Protein AF-0000000084716199 (afdb_homodimer)

InterPro domains:
  IPR000760 Inositol monophosphatase-like [PF00459] (13-256)
  IPR000760 Inositol monophosphatase-like [PR00377] (85-101)
  IPR000760 Inositol monophosphatase-like [PR00377] (134-157)
  IPR000760 Inositol monophosphatase-like [PR00377] (183-204)
  IPR000760 Inositol monophosphatase-like [PR00377] (214-238)

Sequence (534 aa):
MLTGAGDEALLPAVVTAVQSAGRHIKGRFSSASRLGNRDEILAALHANDEESLGVLRGMLMQARPGAGWVEDELEVGELPPGEWWITDPVEGNINHIHGMADWCVTATLVRDNTPVLTVVHLPMTDNTYTAIRGGGAYLDGVRLHVSAKTKLDAALVGTGQAMPGEDRETYRRIGQSVTAMLENALVLRVSVPATLQLIQVAAGRMDAFWQYSQVRSGLLAGALLVEEAGGRISDTQGRPWSLTSGDFLAAASPLHGAAVDVLSSISMLTGAGDEALLPAVVTAVQSAGRHIKGRFSSASRLGNRDEILAALHANDEESLGVLRGMLMQARPGAGWVEDELEVGELPPGEWWITDPVEGNINHIHGMADWCVTATLVRDNTPVLTVVHLPMTDNTYTAIRGGGAYLDGVRLHVSAKTKLDAALVGTGQAMPGEDRETYRRIGQSVTAMLENALVLRVSVPATLQLIQVAAGRMDAFWQYSQVRSGLLAGALLVEEAGGRISDTQGRPWSLTSGDFLAAASPLHGAAVDVLSSIS

Structure (mmCIF, N/CA/C/O backbone):
data_AF-0000000084716199-model_v1
#
loop_
_entity.id
_entity.type
_entity.pdbx_description
1 polymer Inositol-1-monophosphatase
#
loop_
_atom_site.group_PDB
_atom_site.id
_atom_site.type_symbol
_atom_site.label_atom_id
_atom_site.label_alt_id
_atom_site.label_comp_id
_atom_site.label_asym_id
_atom_site.label_entity_id
_atom_site.label_seq_id
_atom_site.pdbx_PDB_ins_code
_atom_site.Cartn_x
_atom_site.Cartn_y
_atom_site.Cartn_z
_atom_site.occupancy
_atom_site.B_iso_or_equiv
_atom_site.auth_seq_id
_atom_site.auth_comp_id
_atom_site.auth_asym_id
_atom_site.auth_atom_id
_atom_site.pdbx_PDB_model_num
ATOM 1 N N . MET A 1 1 ? -7.645 38.594 12.25 1 35.25 1 MET A N 1
ATOM 2 C CA . MET A 1 1 ? -7.992 37.188 12.047 1 35.25 1 MET A CA 1
ATOM 3 C C . MET A 1 1 ? -7.887 36.812 10.57 1 35.25 1 MET A C 1
ATOM 5 O O . MET A 1 1 ? -8.82 37.031 9.797 1 35.25 1 MET A O 1
ATOM 9 N N . LEU A 1 2 ? -6.863 37 9.891 1 47.88 2 LEU A N 1
ATOM 10 C CA . LEU A 1 2 ? -6.562 37 8.461 1 47.88 2 LEU A CA 1
ATOM 11 C C . LEU A 1 2 ? -7.027 35.719 7.812 1 47.88 2 LEU A C 1
ATOM 13 O O . LEU A 1 2 ? -6.379 34.656 7.949 1 47.88 2 LEU A O 1
ATOM 17 N N . THR A 1 3 ? -8.398 35.281 7.746 1 55.28 3 THR A N 1
ATOM 18 C CA . THR A 1 3 ? -9.438 34.281 7.57 1 55.28 3 THR A CA 1
ATOM 19 C C . THR A 1 3 ? -9.258 33.531 6.25 1 55.28 3 THR A C 1
ATOM 21 O O . THR A 1 3 ? -8.32 33.812 5.5 1 55.28 3 THR A O 1
ATOM 24 N N . GLY A 1 4 ? -10.328 32.781 5.832 1 62.06 4 GLY A N 1
ATOM 25 C CA . GLY A 1 4 ? -10.695 31.969 4.672 1 62.06 4 GLY A CA 1
ATOM 26 C C . GLY A 1 4 ? -10.25 32.594 3.361 1 62.06 4 GLY A C 1
ATOM 27 O O . GLY A 1 4 ? -9.562 31.953 2.564 1 62.06 4 GLY A O 1
ATOM 28 N N . ALA A 1 5 ? -10.367 33.969 3.219 1 71.94 5 ALA A N 1
ATOM 29 C CA . ALA A 1 5 ? -10.055 34.656 1.975 1 71.94 5 ALA A CA 1
ATOM 30 C C . ALA A 1 5 ? -8.547 34.781 1.789 1 71.94 5 ALA A C 1
ATOM 32 O O . ALA A 1 5 ? -8.031 34.625 0.678 1 71.94 5 ALA A O 1
ATOM 33 N N . GLY A 1 6 ? -7.828 35.031 2.846 1 84.19 6 GLY A N 1
ATOM 34 C CA . GLY A 1 6 ? -6.379 35.156 2.787 1 84.19 6 GLY A CA 1
ATOM 35 C C . GLY A 1 6 ? -5.691 33.844 2.426 1 84.19 6 GLY A C 1
ATOM 36 O O . GLY A 1 6 ? -4.773 33.812 1.604 1 84.19 6 GLY A O 1
ATOM 37 N N . ASP A 1 7 ? -6.219 32.844 2.971 1 91.44 7 ASP A N 1
ATOM 38 C CA . ASP A 1 7 ? -5.637 31.547 2.699 1 91.44 7 ASP A CA 1
ATOM 39 C C . ASP A 1 7 ? -5.93 31.094 1.268 1 91.44 7 ASP A C 1
ATOM 41 O O . ASP A 1 7 ? -5.086 30.469 0.621 1 91.44 7 ASP A O 1
ATOM 45 N N . GLU A 1 8 ? -7.086 31.484 0.797 1 93.44 8 GLU A N 1
ATOM 46 C CA . GLU A 1 8 ? -7.441 31.172 -0.583 1 93.44 8 GLU A CA 1
ATOM 47 C C . GLU A 1 8 ? -6.492 31.859 -1.566 1 93.44 8 GLU A C 1
ATOM 49 O O . GLU A 1 8 ? -6.121 31.266 -2.584 1 93.44 8 GLU A O 1
ATOM 54 N N . ALA A 1 9 ? -6.16 33.062 -1.266 1 95 9 ALA A N 1
ATOM 55 C CA . ALA A 1 9 ? -5.266 33.812 -2.135 1 95 9 ALA A CA 1
ATOM 56 C C . ALA A 1 9 ? -3.865 33.219 -2.146 1 95 9 ALA A C 1
ATOM 58 O O . ALA A 1 9 ? -3.109 33.406 -3.102 1 95 9 ALA A O 1
ATOM 59 N N . LEU A 1 10 ? -3.551 32.5 -1.073 1 97.06 10 LEU A N 1
ATOM 60 C CA . LEU A 1 10 ? -2.232 31.891 -0.896 1 97.06 10 LEU A CA 1
ATOM 61 C C . LEU A 1 10 ? -2.129 30.562 -1.656 1 97.06 10 LEU A C 1
ATOM 63 O O . LEU A 1 10 ? -1.028 30.125 -1.996 1 97.06 10 LEU A O 1
ATOM 67 N N . LEU A 1 11 ? -3.207 29.953 -1.954 1 97.94 11 LEU A N 1
ATOM 68 C CA . LEU A 1 11 ? -3.279 28.562 -2.398 1 97.94 11 LEU A CA 1
ATOM 69 C C . LEU A 1 11 ? -2.52 28.375 -3.705 1 97.94 11 LEU A C 1
ATOM 71 O O . LEU A 1 11 ? -1.697 27.453 -3.822 1 97.94 11 LEU A O 1
ATOM 75 N N . PRO A 1 12 ? -2.672 29.25 -4.734 1 98.12 12 PRO A N 1
ATOM 76 C CA . PRO A 1 12 ? -1.978 29.016 -6.004 1 98.12 12 PRO A CA 1
ATOM 77 C C . PRO A 1 12 ? -0.459 29 -5.852 1 98.12 12 PRO A C 1
ATOM 79 O O . PRO A 1 12 ? 0.219 28.172 -6.473 1 98.12 12 PRO A O 1
ATOM 82 N N . ALA A 1 13 ? 0.031 29.875 -5.012 1 98.44 13 ALA A N 1
ATOM 83 C CA . ALA A 1 13 ? 1.474 29.922 -4.793 1 98.44 13 ALA A CA 1
ATOM 84 C C . ALA A 1 13 ? 1.969 28.656 -4.094 1 98.44 13 ALA A C 1
ATOM 86 O O . ALA A 1 13 ? 3.051 28.156 -4.402 1 98.44 13 ALA A O 1
ATOM 87 N N . VAL A 1 14 ? 1.223 28.156 -3.15 1 98.56 14 VAL A N 1
ATOM 88 C CA . VAL A 1 14 ? 1.604 26.969 -2.412 1 98.56 14 VAL A CA 1
ATOM 89 C C . VAL A 1 14 ? 1.546 25.75 -3.336 1 98.56 14 VAL A C 1
ATOM 91 O O . VAL A 1 14 ? 2.445 24.906 -3.318 1 98.56 14 VAL A O 1
ATOM 94 N N . VAL A 1 15 ? 0.493 25.672 -4.172 1 98.88 15 VAL A N 1
ATOM 95 C CA . VAL A 1 15 ? 0.362 24.594 -5.145 1 98.88 15 VAL A CA 1
ATOM 96 C C . VAL A 1 15 ? 1.571 24.594 -6.078 1 98.88 15 VAL A C 1
ATOM 98 O O . VAL A 1 15 ? 2.182 23.547 -6.309 1 98.88 15 VAL A O 1
ATOM 101 N N . THR A 1 16 ? 1.944 25.75 -6.547 1 98.88 16 THR A N 1
ATOM 102 C CA . THR A 1 16 ? 3.09 25.859 -7.441 1 98.88 16 THR A CA 1
ATOM 103 C C . THR A 1 16 ? 4.367 25.391 -6.754 1 98.88 16 THR A C 1
ATOM 105 O O . THR A 1 16 ? 5.18 24.688 -7.355 1 98.88 16 THR A O 1
ATOM 108 N N . ALA A 1 17 ? 4.523 25.75 -5.504 1 98.75 17 ALA A N 1
ATOM 109 C CA . ALA A 1 17 ? 5.715 25.391 -4.742 1 98.75 17 ALA A CA 1
ATOM 110 C C . ALA A 1 17 ? 5.824 23.875 -4.605 1 98.75 17 ALA A C 1
ATOM 112 O O . ALA A 1 17 ? 6.867 23.281 -4.906 1 98.75 17 ALA A O 1
ATOM 113 N N . VAL A 1 18 ? 4.789 23.219 -4.191 1 98.56 18 VAL A N 1
ATOM 114 C CA . VAL A 1 18 ? 4.781 21.781 -3.932 1 98.56 18 VAL A CA 1
ATOM 115 C C . VAL A 1 18 ? 4.93 21.016 -5.246 1 98.56 18 VAL A C 1
ATOM 117 O O . VAL A 1 18 ? 5.645 20.016 -5.312 1 98.56 18 VAL A O 1
ATOM 120 N N . GLN A 1 19 ? 4.273 21.5 -6.289 1 98.88 19 GLN A N 1
ATOM 121 C CA . GLN A 1 19 ? 4.391 20.859 -7.602 1 98.88 19 GLN A CA 1
ATOM 122 C C . GLN A 1 19 ? 5.809 21 -8.148 1 98.88 19 GLN A C 1
ATOM 124 O O . GLN A 1 19 ? 6.336 20.062 -8.758 1 98.88 19 GLN A O 1
ATOM 129 N N . SER A 1 20 ? 6.422 22.172 -7.992 1 98.88 20 SER A N 1
ATOM 130 C CA . SER A 1 20 ? 7.793 22.391 -8.453 1 98.88 20 SER A CA 1
ATOM 131 C C . SER A 1 20 ? 8.766 21.453 -7.754 1 98.88 20 SER A C 1
ATOM 133 O O . SER A 1 20 ? 9.609 20.828 -8.398 1 98.88 20 SER A O 1
ATOM 135 N N . ALA A 1 21 ? 8.617 21.328 -6.441 1 98.62 21 ALA A N 1
ATOM 136 C CA . ALA A 1 21 ? 9.453 20.391 -5.691 1 98.62 21 ALA A CA 1
ATOM 137 C C . ALA A 1 21 ? 9.219 18.953 -6.152 1 98.62 21 ALA A C 1
ATOM 139 O O . ALA A 1 21 ? 10.164 18.188 -6.32 1 98.62 21 ALA A O 1
ATOM 140 N N . GLY A 1 22 ? 7.961 18.609 -6.309 1 98.75 22 GLY A N 1
ATOM 141 C CA . GLY A 1 22 ? 7.613 17.281 -6.801 1 98.75 22 GLY A CA 1
ATOM 142 C C . GLY A 1 22 ? 8.25 16.953 -8.141 1 98.75 22 GLY A C 1
ATOM 143 O O . GLY A 1 22 ? 8.781 15.852 -8.328 1 98.75 22 GLY A O 1
ATOM 144 N N . ARG A 1 23 ? 8.18 17.906 -9.07 1 98.62 23 ARG A N 1
ATOM 145 C CA . ARG A 1 23 ? 8.789 17.719 -10.383 1 98.62 23 ARG A CA 1
ATOM 146 C C . ARG A 1 23 ? 10.289 17.5 -10.266 1 98.62 23 ARG A C 1
ATOM 148 O O . ARG A 1 23 ? 10.859 16.672 -10.961 1 98.62 23 ARG A O 1
ATOM 155 N N . HIS A 1 24 ? 10.898 18.312 -9.445 1 98.62 24 HIS A N 1
ATOM 156 C CA . HIS A 1 24 ? 12.336 18.203 -9.234 1 98.62 24 HIS A CA 1
ATOM 157 C C . HIS A 1 24 ? 12.695 16.812 -8.727 1 98.62 24 HIS A C 1
ATOM 159 O O . HIS A 1 24 ? 13.594 16.156 -9.273 1 98.62 24 HIS A O 1
ATOM 165 N N . ILE A 1 25 ? 12.023 16.312 -7.762 1 98.69 25 ILE A N 1
ATOM 166 C CA . ILE A 1 25 ? 12.336 15.039 -7.129 1 98.69 25 ILE A CA 1
ATOM 167 C C . ILE A 1 25 ? 11.969 13.891 -8.07 1 98.69 25 ILE A C 1
ATOM 169 O O . ILE A 1 25 ? 12.625 12.852 -8.086 1 98.69 25 ILE A O 1
ATOM 173 N N . LYS A 1 26 ? 10.867 14.062 -8.836 1 98.69 26 LYS A N 1
ATOM 174 C CA . LYS A 1 26 ? 10.508 13.078 -9.852 1 98.69 26 LYS A CA 1
ATOM 175 C C . LYS A 1 26 ? 11.672 12.836 -10.812 1 98.69 26 LYS A C 1
ATOM 177 O O . LYS A 1 26 ? 11.867 11.711 -11.281 1 98.69 26 LYS A O 1
ATOM 182 N N . GLY A 1 27 ? 12.422 13.875 -11.086 1 98.44 27 GLY A N 1
ATOM 183 C CA . GLY A 1 27 ? 13.602 13.75 -11.938 1 98.44 27 GLY A CA 1
ATOM 184 C C . GLY A 1 27 ? 14.664 12.844 -11.352 1 98.44 27 GLY A C 1
ATOM 185 O O . GLY A 1 27 ? 15.516 12.328 -12.078 1 98.44 27 GLY A O 1
ATOM 186 N N . ARG A 1 28 ? 14.602 12.617 -10.078 1 98 28 ARG A N 1
ATOM 187 C CA . ARG A 1 28 ? 15.57 11.781 -9.375 1 98 28 ARG A CA 1
ATOM 188 C C . ARG A 1 28 ? 15.023 10.367 -9.18 1 98 28 ARG A C 1
ATOM 190 O O . ARG A 1 28 ? 15.719 9.492 -8.648 1 98 28 ARG A O 1
ATOM 197 N N . PHE A 1 29 ? 13.82 10.133 -9.641 1 98.31 29 PHE A N 1
ATOM 198 C CA . PHE A 1 29 ? 13.156 8.859 -9.43 1 98.31 29 PHE A CA 1
ATOM 199 C C . PHE A 1 29 ? 13.57 7.848 -10.492 1 98.31 29 PHE A C 1
ATOM 201 O O . PHE A 1 29 ? 13.68 8.188 -11.672 1 98.31 29 PHE A O 1
ATOM 208 N N . SER A 1 30 ? 13.797 6.676 -10.047 1 97.25 30 SER A N 1
ATOM 209 C CA . SER A 1 30 ? 13.984 5.531 -10.93 1 97.25 30 SER A CA 1
ATOM 210 C C . SER A 1 30 ? 13.359 4.27 -10.344 1 97.25 30 SER A C 1
ATOM 212 O O . SER A 1 30 ? 13.664 3.881 -9.219 1 97.25 30 SER A O 1
ATOM 214 N N . SER A 1 31 ? 12.57 3.549 -11.148 1 94.31 31 SER A N 1
ATOM 215 C CA . SER A 1 31 ? 11.977 2.291 -10.703 1 94.31 31 SER A CA 1
ATOM 216 C C . SER A 1 31 ? 13.031 1.19 -10.602 1 94.31 31 SER A C 1
ATOM 218 O O . SER A 1 31 ? 12.758 0.117 -10.055 1 94.31 31 SER A O 1
ATOM 220 N N . ALA A 1 32 ? 14.227 1.439 -11.094 1 93.94 32 ALA A N 1
ATOM 221 C CA . ALA A 1 32 ? 15.305 0.459 -11.086 1 93.94 32 ALA A CA 1
ATOM 222 C C . ALA A 1 32 ? 16.234 0.678 -9.898 1 93.94 32 ALA A C 1
ATOM 224 O O . ALA A 1 32 ? 17.188 -0.087 -9.688 1 93.94 32 ALA A O 1
ATOM 225 N N . SER A 1 33 ? 15.922 1.688 -9.094 1 93.06 33 SER A N 1
ATOM 226 C CA . SER A 1 33 ? 16.766 1.976 -7.938 1 93.06 33 SER A CA 1
ATOM 227 C C . SER A 1 33 ? 16.781 0.812 -6.953 1 93.06 33 SER A C 1
ATOM 229 O O . SER A 1 33 ? 15.719 0.306 -6.574 1 93.06 33 SER A O 1
ATOM 231 N N . ARG A 1 34 ? 18 0.373 -6.613 1 95.25 34 ARG A N 1
ATOM 232 C CA . ARG A 1 34 ? 18.203 -0.684 -5.629 1 95.25 34 ARG A CA 1
ATOM 233 C C . ARG A 1 34 ? 19.375 -0.363 -4.715 1 95.25 34 ARG A C 1
ATOM 235 O O . ARG A 1 34 ? 20.531 -0.483 -5.121 1 95.25 34 ARG A O 1
ATOM 242 N N . LEU A 1 35 ? 19.047 0.054 -3.553 1 96 35 LEU A N 1
ATOM 243 C CA . LEU A 1 35 ? 20.109 0.354 -2.588 1 96 35 LEU A CA 1
ATOM 244 C C . LEU A 1 35 ? 20.391 -0.857 -1.705 1 96 35 LEU A C 1
ATOM 246 O O . LEU A 1 35 ? 19.469 -1.585 -1.322 1 96 35 LEU A O 1
ATOM 250 N N . GLY A 1 36 ? 21.656 -1.005 -1.326 1 94.25 36 GLY A N 1
ATOM 251 C CA . GLY A 1 36 ? 22.078 -2.303 -0.829 1 94.25 36 GLY A CA 1
ATOM 252 C C . GLY A 1 36 ? 22.094 -2.387 0.686 1 94.25 36 GLY A C 1
ATOM 253 O O . GLY A 1 36 ? 22.062 -3.48 1.254 1 94.25 36 GLY A O 1
ATOM 254 N N . ASN A 1 37 ? 22.266 -1.198 1.298 1 95.56 37 ASN A N 1
ATOM 255 C CA . ASN A 1 37 ? 22.422 -1.239 2.748 1 95.56 37 ASN A CA 1
ATOM 256 C C . ASN A 1 37 ? 21.891 0.028 3.406 1 95.56 37 ASN A C 1
ATOM 258 O O . ASN A 1 37 ? 21.5 0.976 2.719 1 95.56 37 ASN A O 1
ATOM 262 N N . ARG A 1 38 ? 21.938 0.027 4.707 1 94.94 38 ARG A N 1
ATOM 263 C CA . ARG A 1 38 ? 21.312 1.076 5.508 1 94.94 38 ARG A CA 1
ATOM 264 C C . ARG A 1 38 ? 22 2.416 5.289 1 94.94 38 ARG A C 1
ATOM 266 O O . ARG A 1 38 ? 21.344 3.457 5.211 1 94.94 38 ARG A O 1
ATOM 273 N N . ASP A 1 39 ? 23.281 2.406 5.152 1 96.88 39 ASP A N 1
ATOM 274 C CA . ASP A 1 39 ? 24.047 3.643 4.965 1 96.88 39 ASP A CA 1
ATOM 275 C C . ASP A 1 39 ? 23.688 4.309 3.641 1 96.88 39 ASP A C 1
ATOM 277 O O . ASP A 1 39 ? 23.5 5.527 3.58 1 96.88 39 ASP A O 1
ATOM 281 N N . GLU A 1 40 ? 23.625 3.482 2.623 1 97.56 40 GLU A N 1
ATOM 282 C CA . GLU A 1 40 ? 23.234 3.994 1.312 1 97.56 40 GLU A CA 1
ATOM 283 C C . GLU A 1 40 ? 21.828 4.555 1.339 1 97.56 40 GLU A C 1
ATOM 285 O O . GLU A 1 40 ? 21.547 5.594 0.732 1 97.56 40 GLU A O 1
ATOM 290 N N . ILE A 1 41 ? 20.984 3.945 2.045 1 96.88 41 ILE A N 1
ATOM 291 C CA . ILE A 1 41 ? 19.594 4.363 2.172 1 96.88 41 ILE A CA 1
ATOM 292 C C . ILE A 1 41 ? 19.531 5.715 2.877 1 96.88 41 ILE A C 1
ATOM 294 O O . ILE A 1 41 ? 18.906 6.652 2.375 1 96.88 41 ILE A O 1
ATOM 298 N N . LEU A 1 42 ? 20.219 5.852 3.973 1 95.81 42 LEU A N 1
ATOM 299 C CA . LEU A 1 42 ? 20.203 7.09 4.738 1 95.81 42 LEU A CA 1
ATOM 300 C C . LEU A 1 42 ? 20.766 8.242 3.914 1 95.81 42 LEU A C 1
ATOM 302 O O . LEU A 1 42 ? 20.219 9.352 3.938 1 95.81 42 LEU A O 1
ATOM 306 N N . ALA A 1 43 ? 21.766 7.949 3.205 1 97.75 43 ALA A N 1
ATOM 307 C CA . ALA A 1 43 ? 22.375 8.969 2.354 1 97.75 43 ALA A CA 1
ATOM 308 C C . ALA A 1 43 ? 21.406 9.422 1.267 1 97.75 43 ALA A C 1
ATOM 310 O O . ALA A 1 43 ? 21.281 10.617 0.981 1 97.75 43 ALA A O 1
ATOM 311 N N . ALA A 1 44 ? 20.734 8.477 0.685 1 98 44 ALA A N 1
ATOM 312 C CA . ALA A 1 44 ? 19.781 8.781 -0.382 1 98 44 ALA A CA 1
ATOM 313 C C . ALA A 1 44 ? 18.594 9.57 0.155 1 98 44 ALA A C 1
ATOM 315 O O . ALA A 1 44 ? 18.125 10.516 -0.49 1 98 44 ALA A O 1
ATOM 316 N N . LEU A 1 45 ? 18.125 9.211 1.297 1 96.62 45 LEU A N 1
ATOM 317 C CA . LEU A 1 45 ? 17.031 9.938 1.931 1 96.62 45 LEU A CA 1
ATOM 318 C C . LEU A 1 45 ? 17.406 11.398 2.156 1 96.62 45 LEU A C 1
ATOM 320 O O . LEU A 1 45 ? 16.656 12.297 1.805 1 96.62 45 LEU A O 1
ATOM 324 N N . HIS A 1 46 ? 18.562 11.609 2.699 1 96.81 46 HIS A N 1
ATOM 325 C CA . HIS A 1 46 ? 19.031 12.961 3.006 1 96.81 46 HIS A CA 1
ATOM 326 C C . HIS A 1 46 ? 19.219 13.781 1.735 1 96.81 46 HIS A C 1
ATOM 328 O O . HIS A 1 46 ? 18.844 14.953 1.69 1 96.81 46 HIS A O 1
ATOM 334 N N . ALA A 1 47 ? 19.75 13.148 0.764 1 97.88 47 ALA A N 1
ATOM 335 C CA . ALA A 1 47 ? 19.984 13.844 -0.497 1 97.88 47 ALA A CA 1
ATOM 336 C C . ALA A 1 47 ? 18.672 14.32 -1.118 1 97.88 47 ALA A C 1
ATOM 338 O O . ALA A 1 47 ? 18.578 15.461 -1.572 1 97.88 47 ALA A O 1
ATOM 339 N N . ASN A 1 48 ? 17.672 13.438 -1.168 1 98.06 48 ASN A N 1
ATOM 340 C CA . ASN A 1 48 ? 16.375 13.805 -1.701 1 98.06 48 ASN A CA 1
ATOM 341 C C . ASN A 1 48 ? 15.742 14.953 -0.917 1 98.06 48 ASN A C 1
ATOM 343 O O . ASN A 1 48 ? 15.195 15.891 -1.506 1 98.06 48 ASN A O 1
ATOM 347 N N . ASP A 1 49 ? 15.859 14.883 0.358 1 96 49 ASP A N 1
ATOM 348 C CA . ASP A 1 49 ? 15.281 15.922 1.201 1 96 49 ASP A CA 1
ATOM 349 C C . ASP A 1 49 ? 15.953 17.266 0.932 1 96 49 ASP A C 1
ATOM 351 O O . ASP A 1 49 ? 15.266 18.297 0.797 1 96 49 ASP A O 1
ATOM 355 N N . GLU A 1 50 ? 17.203 17.25 0.87 1 97.12 50 GLU A N 1
ATOM 356 C CA . GLU A 1 50 ? 17.953 18.484 0.617 1 97.12 50 GLU A CA 1
ATOM 357 C C . GLU A 1 50 ? 17.562 19.094 -0.731 1 97.12 50 GLU A C 1
ATOM 359 O O . GLU A 1 50 ? 17.359 20.297 -0.839 1 97.12 50 GLU A O 1
ATOM 364 N N . GLU A 1 51 ? 17.469 18.281 -1.7 1 97.88 51 GLU A N 1
ATOM 365 C CA . GLU A 1 51 ? 17.125 18.734 -3.041 1 97.88 51 GLU A CA 1
ATOM 366 C C . GLU A 1 51 ? 15.711 19.344 -3.062 1 97.88 51 GLU A C 1
ATOM 368 O O . GLU A 1 51 ? 15.492 20.391 -3.67 1 97.88 51 GLU A O 1
ATOM 373 N N . SER A 1 52 ? 14.836 18.703 -2.479 1 97.62 52 SER A N 1
ATOM 374 C CA . SER A 1 52 ? 13.453 19.172 -2.438 1 97.62 52 SER A CA 1
ATOM 375 C C . SER A 1 52 ? 13.336 20.484 -1.675 1 97.62 52 SER A C 1
ATOM 377 O O . SER A 1 52 ? 12.633 21.391 -2.111 1 97.62 52 SER A O 1
ATOM 379 N N . LEU A 1 53 ? 14.008 20.578 -0.553 1 96.38 53 LEU A N 1
ATOM 380 C CA . LEU A 1 53 ? 13.977 21.781 0.274 1 96.38 53 LEU A CA 1
ATOM 381 C C . LEU A 1 53 ? 14.57 22.969 -0.47 1 96.38 53 LEU A C 1
ATOM 383 O O . LEU A 1 53 ? 14.133 24.109 -0.288 1 96.38 53 LEU A O 1
ATOM 387 N N . GLY A 1 54 ? 15.523 22.672 -1.246 1 96.62 54 GLY A N 1
ATOM 388 C CA . GLY A 1 54 ? 16.125 23.719 -2.064 1 96.62 54 GLY A CA 1
ATOM 389 C C . GLY A 1 54 ? 15.117 24.422 -2.959 1 96.62 54 GLY A C 1
ATOM 390 O O . GLY A 1 54 ? 15.289 25.594 -3.295 1 96.62 54 GLY A O 1
ATOM 391 N N . VAL A 1 55 ? 14.047 23.781 -3.293 1 97.62 55 VAL A N 1
ATOM 392 C CA . VAL A 1 55 ? 13 24.344 -4.148 1 97.62 55 VAL A CA 1
ATOM 393 C C . VAL A 1 55 ? 11.859 24.875 -3.285 1 97.62 55 VAL A C 1
ATOM 395 O O . VAL A 1 55 ? 11.43 26.016 -3.459 1 97.62 55 VAL A O 1
ATOM 398 N N . LEU A 1 56 ? 11.469 24.141 -2.307 1 96.38 56 LEU A N 1
ATOM 399 C CA . LEU A 1 56 ? 10.234 24.328 -1.553 1 96.38 56 LEU A CA 1
ATOM 400 C C . LEU A 1 56 ? 10.344 25.531 -0.614 1 96.38 56 LEU A C 1
ATOM 402 O O . LEU A 1 56 ? 9.438 26.359 -0.548 1 96.38 56 LEU A O 1
ATOM 406 N N . ARG A 1 57 ? 11.438 25.656 0.077 1 96.31 57 ARG A N 1
ATOM 407 C CA . ARG A 1 57 ? 11.539 26.594 1.192 1 96.31 57 ARG A CA 1
ATOM 408 C C . ARG A 1 57 ? 11.453 28.031 0.708 1 96.31 57 ARG A C 1
ATOM 410 O O . ARG A 1 57 ? 10.641 28.812 1.21 1 96.31 57 ARG A O 1
ATOM 417 N N . GLY A 1 58 ? 12.273 28.359 -0.242 1 96.75 58 GLY A N 1
ATOM 418 C CA . GLY A 1 58 ? 12.25 29.734 -0.746 1 96.75 58 GLY A CA 1
ATOM 419 C C . GLY A 1 58 ? 10.883 30.156 -1.255 1 96.75 58 GLY A C 1
ATOM 420 O O . GLY A 1 58 ? 10.422 31.266 -0.971 1 96.75 58 GLY A O 1
ATOM 421 N N . MET A 1 59 ? 10.219 29.281 -1.945 1 98.12 59 MET A N 1
ATOM 422 C CA . MET A 1 59 ? 8.93 29.578 -2.551 1 98.12 59 MET A CA 1
ATOM 423 C C . MET A 1 59 ? 7.859 29.766 -1.479 1 98.12 59 MET A C 1
ATOM 425 O O . MET A 1 59 ? 7.078 30.719 -1.542 1 98.12 59 MET A O 1
ATOM 429 N N . LEU A 1 60 ? 7.84 28.953 -0.477 1 97.62 60 LEU A N 1
ATOM 430 C CA . LEU A 1 60 ? 6.816 29.031 0.559 1 97.62 60 LEU A CA 1
ATOM 431 C C . LEU A 1 60 ? 7.043 30.234 1.461 1 97.62 60 LEU A C 1
ATOM 433 O O . LEU A 1 60 ? 6.09 30.922 1.854 1 97.62 60 LEU A O 1
ATOM 437 N N . MET A 1 61 ? 8.32 30.484 1.754 1 97 61 MET A N 1
ATOM 438 C CA . MET A 1 61 ? 8.633 31.625 2.596 1 97 61 MET A CA 1
ATOM 439 C C . MET A 1 61 ? 8.281 32.938 1.889 1 97 61 MET A C 1
ATOM 441 O O . MET A 1 61 ? 7.863 33.906 2.529 1 97 61 MET A O 1
ATOM 445 N N . GLN A 1 62 ? 8.438 32.938 0.617 1 97.19 62 GLN A N 1
ATOM 446 C CA . GLN A 1 62 ? 8.055 34.094 -0.163 1 97.19 62 GLN A CA 1
ATOM 447 C C . GLN A 1 62 ? 6.535 34.25 -0.208 1 97.19 62 GLN A C 1
ATOM 449 O O . GLN A 1 62 ? 6.02 35.375 -0.16 1 97.19 62 GLN A O 1
ATOM 454 N N . ALA A 1 63 ? 5.805 33.188 -0.319 1 96.75 63 ALA A N 1
ATOM 455 C CA . ALA A 1 63 ? 4.348 33.219 -0.396 1 96.75 63 ALA A CA 1
ATOM 456 C C . ALA A 1 63 ? 3.734 33.75 0.896 1 96.75 63 ALA A C 1
ATOM 458 O O . ALA A 1 63 ? 2.674 34.375 0.874 1 96.75 63 ALA A O 1
ATOM 459 N N . ARG A 1 64 ? 4.254 33.469 1.984 1 96.56 64 ARG A N 1
ATOM 460 C CA . ARG A 1 64 ? 3.766 33.938 3.283 1 96.56 64 ARG A CA 1
ATOM 461 C C . ARG A 1 64 ? 4.922 34.375 4.172 1 96.56 64 ARG A C 1
ATOM 463 O O . ARG A 1 64 ? 5.305 33.688 5.105 1 96.56 64 ARG A O 1
ATOM 470 N N . PRO A 1 65 ? 5.145 35.719 3.871 1 93 65 PRO A N 1
ATOM 471 C CA . PRO A 1 65 ? 6.238 36.25 4.695 1 93 65 PRO A CA 1
ATOM 472 C C . PRO A 1 65 ? 5.883 36.312 6.18 1 93 65 PRO A C 1
ATOM 474 O O . PRO A 1 65 ? 4.734 36.594 6.531 1 93 65 PRO A O 1
ATOM 477 N N . GLY A 1 66 ? 6.645 35.875 7.102 1 92.81 66 GLY A N 1
ATOM 478 C CA . GLY A 1 66 ? 6.391 35.906 8.531 1 92.81 66 GLY A CA 1
ATOM 479 C C . GLY A 1 66 ? 6.16 34.531 9.141 1 92.81 66 GLY A C 1
ATOM 480 O O . GLY A 1 66 ? 6.234 34.375 10.359 1 92.81 66 GLY A O 1
ATOM 481 N N . ALA A 1 67 ? 5.66 33.688 8.234 1 94.94 67 ALA A N 1
ATOM 482 C CA . ALA A 1 67 ? 5.48 32.312 8.742 1 94.94 67 ALA A CA 1
ATOM 483 C C . ALA A 1 67 ? 6.816 31.703 9.141 1 94.94 67 ALA A C 1
ATOM 485 O O . ALA A 1 67 ? 7.832 31.922 8.484 1 94.94 67 ALA A O 1
ATOM 486 N N . GLY A 1 68 ? 6.793 30.953 10.273 1 94.12 68 GLY A N 1
ATOM 487 C CA . GLY A 1 68 ? 7.945 30.141 10.617 1 94.12 68 GLY A CA 1
ATOM 488 C C . GLY A 1 68 ? 8.062 28.875 9.781 1 94.12 68 GLY A C 1
ATOM 489 O O . GLY A 1 68 ? 7.23 28.641 8.898 1 94.12 68 GLY A O 1
ATOM 490 N N . TRP A 1 69 ? 9.148 28.141 10.062 1 92.25 69 TRP A N 1
ATOM 491 C CA . TRP A 1 69 ? 9.438 26.953 9.266 1 92.25 69 TRP A CA 1
ATOM 492 C C . TRP A 1 69 ? 9.734 25.766 10.164 1 92.25 69 TRP A C 1
ATOM 494 O O . TRP A 1 69 ? 10.539 25.859 11.094 1 92.25 69 TRP A O 1
ATOM 504 N N . VAL A 1 70 ? 8.977 24.75 10.008 1 83.12 70 VAL A N 1
ATOM 505 C CA . VAL A 1 70 ? 9.266 23.484 10.672 1 83.12 70 VAL A CA 1
ATOM 506 C C . VAL A 1 70 ? 9.367 22.375 9.641 1 83.12 70 VAL A C 1
ATOM 508 O O . VAL A 1 70 ? 8.508 22.234 8.773 1 83.12 70 VAL A O 1
ATOM 511 N N . GLU A 1 71 ? 10.461 21.766 9.75 1 66.62 71 GLU A N 1
ATOM 512 C CA . GLU A 1 71 ? 10.594 20.594 8.891 1 66.62 71 GLU A CA 1
ATOM 513 C C . GLU A 1 71 ? 10.172 19.312 9.617 1 66.62 71 GLU A C 1
ATOM 515 O O . GLU A 1 71 ? 10.039 19.312 10.844 1 66.62 71 GLU A O 1
ATOM 520 N N . ASP A 1 72 ? 9.648 18.172 8.953 1 58.38 72 ASP A N 1
ATOM 521 C CA . ASP A 1 72 ? 8.992 16.922 9.305 1 58.38 72 ASP A CA 1
ATOM 522 C C . ASP A 1 72 ? 9.414 16.453 10.695 1 58.38 72 ASP A C 1
ATOM 524 O O . ASP A 1 72 ? 8.562 16.203 11.555 1 58.38 72 ASP A O 1
ATOM 528 N N . GLU A 1 73 ? 10.562 15.703 10.797 1 52.12 73 GLU A N 1
ATOM 529 C CA . GLU A 1 73 ? 10.844 14.75 11.867 1 52.12 73 GLU A CA 1
ATOM 530 C C . GLU A 1 73 ? 11.141 15.461 13.18 1 52.12 73 GLU A C 1
ATOM 532 O O . GLU A 1 73 ? 11.312 14.82 14.219 1 52.12 73 GLU A O 1
ATOM 537 N N . LEU A 1 74 ? 11.273 16.672 13.031 1 50.72 74 LEU A N 1
ATOM 538 C CA . LEU A 1 74 ? 12.141 17.156 14.094 1 50.72 74 LEU A CA 1
ATOM 539 C C . LEU A 1 74 ? 11.328 17.578 15.312 1 50.72 74 LEU A C 1
ATOM 541 O O . LEU A 1 74 ? 11.719 17.297 16.453 1 50.72 74 LEU A O 1
ATOM 545 N N . GLU A 1 75 ? 10.352 18.766 15.227 1 54.03 75 GLU A N 1
ATOM 546 C CA . GLU A 1 75 ? 10.086 19.375 16.531 1 54.03 75 GLU A CA 1
ATOM 547 C C . GLU A 1 75 ? 8.719 18.953 17.062 1 54.03 75 GLU A C 1
ATOM 549 O O . GLU A 1 75 ? 7.746 18.891 16.297 1 54.03 75 GLU A O 1
ATOM 554 N N . VAL A 1 76 ? 8.898 17.844 18.125 1 59.38 76 VAL A N 1
ATOM 555 C CA . VAL A 1 76 ? 7.758 17.359 18.891 1 59.38 76 VAL A CA 1
ATOM 556 C C . VAL A 1 76 ? 7.203 18.484 19.766 1 59.38 76 VAL A C 1
ATOM 558 O O . VAL A 1 76 ? 7.957 19.312 20.266 1 59.38 76 VAL A O 1
ATOM 561 N N . GLY A 1 77 ? 5.945 18.625 19.719 1 67.75 77 GLY A N 1
ATOM 562 C CA . GLY A 1 77 ? 5.188 19.422 20.672 1 67.75 77 GLY A CA 1
ATOM 563 C C . GLY A 1 77 ? 4.539 20.641 20.047 1 67.75 77 GLY A C 1
ATOM 564 O O . GLY A 1 77 ? 4.418 20.719 18.828 1 67.75 77 GLY A O 1
ATOM 565 N N . GLU A 1 78 ? 4 21.469 20.781 1 79.56 78 GLU A N 1
ATOM 566 C CA . GLU A 1 78 ? 3.305 22.672 20.375 1 79.56 78 GLU A CA 1
ATOM 567 C C . GLU A 1 78 ? 4.273 23.688 19.75 1 79.56 78 GLU A C 1
ATOM 569 O O . GLU A 1 78 ? 5.391 23.859 20.25 1 79.56 78 GLU A O 1
ATOM 574 N N . LEU A 1 79 ? 3.848 24.188 18.641 1 85.94 79 LEU A N 1
ATOM 575 C CA . LEU A 1 79 ? 4.609 25.266 18.016 1 85.94 79 LEU A CA 1
ATOM 576 C C . LEU A 1 79 ? 4.355 26.594 18.703 1 85.94 79 LEU A C 1
ATOM 578 O O . LEU A 1 79 ? 3.275 26.812 19.25 1 85.94 79 LEU A O 1
ATOM 582 N N . PRO A 1 80 ? 5.312 27.547 18.719 1 88.94 80 PRO A N 1
ATOM 583 C CA . PRO A 1 80 ? 5.02 28.922 19.172 1 88.94 80 PRO A CA 1
ATOM 584 C C . PRO A 1 80 ? 3.855 29.547 18.422 1 88.94 80 PRO A C 1
ATOM 586 O O . PRO A 1 80 ? 3.531 29.141 17.312 1 88.94 80 PRO A O 1
ATOM 589 N N . PRO A 1 81 ? 3.252 30.469 19.141 1 91.12 81 PRO A N 1
ATOM 590 C CA . PRO A 1 81 ? 2.135 31.141 18.469 1 91.12 81 PRO A CA 1
ATOM 591 C C . PRO A 1 81 ? 2.527 31.734 17.125 1 91.12 81 PRO A C 1
ATOM 593 O O . PRO A 1 81 ? 3.678 32.156 16.938 1 91.12 81 PRO A O 1
ATOM 596 N N . GLY A 1 82 ? 1.516 31.812 16.266 1 93.88 82 GLY A N 1
ATOM 597 C CA . GLY A 1 82 ? 1.746 32.375 14.938 1 93.88 82 GLY A CA 1
ATOM 598 C C . GLY A 1 82 ? 1.555 31.344 13.828 1 93.88 82 GLY A C 1
ATOM 599 O O . GLY A 1 82 ? 0.814 30.375 13.992 1 93.88 82 GLY A O 1
ATOM 600 N N . GLU A 1 83 ? 2.129 31.688 12.664 1 95.06 83 GLU A N 1
ATOM 601 C CA . GLU A 1 83 ? 1.99 30.828 11.5 1 95.06 83 GLU A CA 1
ATOM 602 C C . GLU A 1 83 ? 3.289 30.078 11.211 1 95.06 83 GLU A C 1
ATOM 604 O O . GLU A 1 83 ? 4.379 30.641 11.328 1 95.06 83 GLU A O 1
ATOM 609 N N . TRP A 1 84 ? 3.078 28.875 10.891 1 94.12 84 TRP A N 1
ATOM 610 C CA . TRP A 1 84 ? 4.215 28 10.602 1 94.12 84 TRP A CA 1
ATOM 611 C C . TRP A 1 84 ? 3.943 27.141 9.367 1 94.12 84 TRP A C 1
ATOM 613 O O . TRP A 1 84 ? 2.844 26.609 9.203 1 94.12 84 TRP A O 1
ATOM 623 N N . TRP A 1 85 ? 4.969 27.047 8.5 1 95.12 85 TRP A N 1
ATOM 624 C CA . TRP A 1 85 ? 4.949 26.016 7.453 1 95.12 85 TRP A CA 1
ATOM 625 C C . TRP A 1 85 ? 5.461 24.688 7.988 1 95.12 85 TRP A C 1
ATOM 627 O O . TRP A 1 85 ? 6.555 24.625 8.555 1 95.12 85 TRP A O 1
ATOM 637 N N . ILE A 1 86 ? 4.656 23.719 7.859 1 93.38 86 ILE A N 1
ATOM 638 C CA . ILE A 1 86 ? 5.094 22.344 8.102 1 93.38 86 ILE A CA 1
ATOM 639 C C . ILE A 1 86 ? 5.129 21.578 6.777 1 93.38 86 ILE A C 1
ATOM 641 O O . ILE A 1 86 ? 4.109 21.453 6.098 1 93.38 86 ILE A O 1
ATOM 645 N N . THR A 1 87 ? 6.316 21.078 6.438 1 93.44 87 THR A N 1
ATOM 646 C CA . THR A 1 87 ? 6.488 20.422 5.148 1 93.44 87 THR A CA 1
ATOM 647 C C . THR A 1 87 ? 7.148 19.062 5.328 1 93.44 87 THR A C 1
ATOM 649 O O . THR A 1 87 ? 7.887 18.844 6.289 1 93.44 87 THR A O 1
ATOM 652 N N . ASP A 1 88 ? 6.789 18.141 4.547 1 93.81 88 ASP A N 1
ATOM 653 C CA . ASP A 1 88 ? 7.598 16.953 4.242 1 93.81 88 ASP A CA 1
ATOM 654 C C . ASP A 1 88 ? 8.117 17 2.811 1 93.81 88 ASP A C 1
ATOM 656 O O . ASP A 1 88 ? 7.355 16.828 1.858 1 93.81 88 ASP A O 1
ATOM 660 N N . PRO A 1 89 ? 9.344 17.328 2.703 1 94.75 89 PRO A N 1
ATOM 661 C CA . PRO A 1 89 ? 9.906 17.562 1.369 1 94.75 89 PRO A CA 1
ATOM 662 C C . PRO A 1 89 ? 9.797 16.344 0.459 1 94.75 89 PRO A C 1
ATOM 664 O O . PRO A 1 89 ? 9.719 16.484 -0.764 1 94.75 89 PRO A O 1
ATOM 667 N N . VAL A 1 90 ? 9.938 15.195 0.991 1 96.38 90 VAL A N 1
ATOM 668 C CA . VAL A 1 90 ? 9.695 13.945 0.281 1 96.38 90 VAL A CA 1
ATOM 669 C C . VAL A 1 90 ? 8.984 12.961 1.201 1 96.38 90 VAL A C 1
ATOM 671 O O . VAL A 1 90 ? 9.609 12.062 1.774 1 96.38 90 VAL A O 1
ATOM 674 N N . GLU A 1 91 ? 7.711 13.117 1.317 1 94.94 91 GLU A N 1
ATOM 675 C CA . GLU A 1 91 ? 6.879 12.211 2.105 1 94.94 91 GLU A CA 1
ATOM 676 C C . GLU A 1 91 ? 6.781 10.836 1.444 1 94.94 91 GLU A C 1
ATOM 678 O O . GLU A 1 91 ? 6.242 10.711 0.343 1 94.94 91 GLU A O 1
ATOM 683 N N . GLY A 1 92 ? 7.211 9.82 2.119 1 95.56 92 GLY A N 1
ATOM 684 C CA . GLY A 1 92 ? 7.375 8.523 1.482 1 95.56 92 GLY A CA 1
ATOM 685 C C . GLY A 1 92 ? 8.711 8.367 0.782 1 95.56 92 GLY A C 1
ATOM 686 O O . GLY A 1 92 ? 8.828 7.602 -0.178 1 95.56 92 GLY A O 1
ATOM 687 N N . ASN A 1 93 ? 9.734 9.086 1.288 1 96.56 93 ASN A N 1
ATOM 688 C CA . ASN A 1 93 ? 11.07 9.055 0.706 1 96.56 93 ASN A CA 1
ATOM 689 C C . ASN A 1 93 ? 11.617 7.633 0.633 1 96.56 93 ASN A C 1
ATOM 691 O O . ASN A 1 93 ? 12.312 7.281 -0.319 1 96.56 93 ASN A O 1
ATOM 695 N N . ILE A 1 94 ? 11.305 6.812 1.563 1 96.06 94 ILE A N 1
ATOM 696 C CA . ILE A 1 94 ? 11.75 5.426 1.592 1 96.06 94 ILE A CA 1
ATOM 697 C C . ILE A 1 94 ? 11.219 4.688 0.367 1 96.06 94 ILE A C 1
ATOM 699 O O . ILE A 1 94 ? 11.906 3.826 -0.194 1 96.06 94 ILE A O 1
ATOM 703 N N . ASN A 1 95 ? 10.031 4.965 -0.018 1 97.19 95 ASN A N 1
ATOM 704 C CA . ASN A 1 95 ? 9.469 4.375 -1.229 1 97.19 95 ASN A CA 1
ATOM 705 C C . ASN A 1 95 ? 10.164 4.895 -2.482 1 97.19 95 ASN A C 1
ATOM 707 O O . ASN A 1 95 ? 10.516 4.117 -3.373 1 97.19 95 ASN A O 1
ATOM 711 N N . HIS A 1 96 ? 10.359 6.203 -2.486 1 98.31 96 HIS A N 1
ATOM 712 C CA . HIS A 1 96 ? 11.047 6.824 -3.613 1 98.31 96 HIS A CA 1
ATOM 713 C C . HIS A 1 96 ? 12.391 6.145 -3.885 1 98.31 96 HIS A C 1
ATOM 715 O O . HIS A 1 96 ? 12.664 5.738 -5.016 1 98.31 96 HIS A O 1
ATOM 721 N N . ILE A 1 97 ? 13.148 5.961 -2.867 1 98 97 ILE A N 1
ATOM 722 C CA . ILE A 1 97 ? 14.516 5.488 -3.057 1 98 97 ILE A CA 1
ATOM 723 C C . ILE A 1 97 ? 14.516 3.982 -3.309 1 98 97 ILE A C 1
ATOM 725 O O . ILE A 1 97 ? 15.531 3.408 -3.701 1 98 97 ILE A O 1
ATOM 729 N N . HIS A 1 98 ? 13.398 3.316 -3.107 1 97.81 98 HIS A N 1
ATOM 730 C CA . HIS A 1 98 ? 13.273 1.898 -3.42 1 97.81 98 HIS A CA 1
ATOM 731 C C . HIS A 1 98 ? 12.609 1.692 -4.777 1 97.81 98 HIS A C 1
ATOM 733 O O . HIS A 1 98 ? 12.305 0.56 -5.16 1 97.81 98 HIS A O 1
ATOM 739 N N . GLY A 1 99 ? 12.312 2.789 -5.496 1 97.5 99 GLY A N 1
ATOM 740 C CA . GLY A 1 99 ? 11.773 2.699 -6.844 1 97.5 99 GLY A CA 1
ATOM 741 C C . GLY A 1 99 ? 10.266 2.525 -6.871 1 97.5 99 GLY A C 1
ATOM 742 O O . GLY A 1 99 ? 9.711 2.02 -7.848 1 97.5 99 GLY A O 1
ATOM 743 N N . MET A 1 100 ? 9.625 2.816 -5.812 1 97.31 100 MET A N 1
ATOM 744 C CA . MET A 1 100 ? 8.172 2.725 -5.727 1 97.31 100 MET A CA 1
ATOM 745 C C . MET A 1 100 ? 7.531 4.102 -5.871 1 97.31 100 MET A C 1
ATOM 747 O O . MET A 1 100 ? 8.086 5.102 -5.41 1 97.31 100 MET A O 1
ATOM 751 N N . ALA A 1 101 ? 6.383 4.141 -6.367 1 96.62 101 ALA A N 1
ATOM 752 C CA . ALA A 1 101 ? 5.766 5.383 -6.828 1 96.62 101 ALA A CA 1
ATOM 753 C C . ALA A 1 101 ? 5.008 6.07 -5.695 1 96.62 101 ALA A C 1
ATOM 755 O O . ALA A 1 101 ? 4.559 7.211 -5.844 1 96.62 101 ALA A O 1
ATOM 756 N N . ASP A 1 102 ? 4.906 5.434 -4.52 1 96.81 102 ASP A N 1
ATOM 757 C CA . ASP A 1 102 ? 4.051 5.902 -3.43 1 96.81 102 ASP A CA 1
ATOM 758 C C . ASP A 1 102 ? 4.777 6.934 -2.57 1 96.81 102 ASP A C 1
ATOM 760 O O . ASP A 1 102 ? 5.148 6.648 -1.431 1 96.81 102 ASP A O 1
ATOM 764 N N . TRP A 1 103 ? 4.914 8.109 -3.107 1 97.5 103 TRP A N 1
ATOM 765 C CA . TRP A 1 103 ? 5.492 9.242 -2.387 1 97.5 103 TRP A CA 1
ATOM 766 C C . TRP A 1 103 ? 4.887 10.555 -2.861 1 97.5 103 TRP A C 1
ATOM 768 O O . TRP A 1 103 ? 4.188 10.594 -3.877 1 97.5 103 TRP A O 1
ATOM 778 N N . CYS A 1 104 ? 5.074 11.57 -2.045 1 98 104 CYS A N 1
ATOM 779 C CA . CYS A 1 104 ? 4.484 12.867 -2.371 1 98 104 CYS A CA 1
ATOM 780 C C . CYS A 1 104 ? 5.262 14 -1.713 1 98 104 CYS A C 1
ATOM 782 O O . CYS A 1 104 ? 6.289 13.766 -1.073 1 98 104 CYS A O 1
ATOM 784 N N . VAL A 1 105 ? 4.863 15.211 -2.035 1 97.69 105 VAL A N 1
ATOM 785 C CA . VAL A 1 105 ? 5.359 16.422 -1.399 1 97.69 105 VAL A CA 1
ATOM 786 C C . VAL A 1 105 ? 4.203 17.172 -0.733 1 97.69 105 VAL A C 1
ATOM 788 O O . VAL A 1 105 ? 3.121 17.297 -1.311 1 97.69 105 VAL A O 1
ATOM 791 N N . THR A 1 106 ? 4.473 17.641 0.508 1 96.94 106 THR A N 1
ATOM 792 C CA . THR A 1 106 ? 3.389 18.297 1.229 1 96.94 106 THR A CA 1
ATOM 793 C C . THR A 1 106 ? 3.834 19.656 1.757 1 96.94 106 THR A C 1
ATOM 795 O O . THR A 1 106 ? 5.008 19.844 2.074 1 96.94 106 THR A O 1
ATOM 798 N N . ALA A 1 107 ? 2.912 20.562 1.861 1 96.88 107 ALA A N 1
ATOM 799 C CA . ALA A 1 107 ? 3.045 21.844 2.568 1 96.88 107 ALA A CA 1
ATOM 800 C C . ALA A 1 107 ? 1.753 22.203 3.299 1 96.88 107 ALA A C 1
ATOM 802 O O . ALA A 1 107 ? 0.684 22.25 2.688 1 96.88 107 ALA A O 1
ATOM 803 N N . THR A 1 108 ? 1.906 22.406 4.547 1 96.06 108 THR A N 1
ATOM 804 C CA . THR A 1 108 ? 0.758 22.75 5.375 1 96.06 108 THR A CA 1
ATOM 805 C C . THR A 1 108 ? 1.037 24.016 6.184 1 96.06 108 THR A C 1
ATOM 807 O O . THR A 1 108 ? 2.08 24.125 6.832 1 96.06 108 THR A O 1
ATOM 810 N N . LEU A 1 109 ? 0.132 24.984 6.047 1 96.44 109 LEU A N 1
ATOM 811 C CA . LEU A 1 109 ? 0.18 26.156 6.918 1 96.44 109 LEU A CA 1
ATOM 812 C C . LEU A 1 109 ? -0.61 25.906 8.195 1 96.44 109 LEU A C 1
ATOM 814 O O . LEU A 1 109 ? -1.788 25.547 8.148 1 96.44 109 LEU A O 1
ATOM 818 N N . VAL A 1 110 ? 0.119 26.047 9.266 1 94.69 110 VAL A N 1
ATOM 819 C CA . VAL A 1 110 ? -0.482 25.906 10.586 1 94.69 110 VAL A CA 1
ATOM 820 C C . VAL A 1 110 ? -0.562 27.266 11.273 1 94.69 110 VAL A C 1
ATOM 822 O O . VAL A 1 110 ? 0.417 28.016 11.297 1 94.69 110 VAL A O 1
ATOM 825 N N . ARG A 1 111 ? -1.703 27.625 11.727 1 95.25 111 ARG A N 1
ATOM 826 C CA . ARG A 1 111 ? -1.935 28.859 12.461 1 95.25 111 ARG A CA 1
ATOM 827 C C . ARG A 1 111 ? -2.375 28.578 13.891 1 95.25 111 ARG A C 1
ATOM 829 O O . ARG A 1 111 ? -3.438 27.984 14.117 1 95.25 111 ARG A O 1
ATOM 836 N N . ASP A 1 112 ? -1.534 29 14.867 1 92.62 112 ASP A N 1
ATOM 837 C CA . ASP A 1 112 ? -1.778 28.75 16.281 1 92.62 112 ASP A CA 1
ATOM 838 C C . ASP A 1 112 ? -2.123 27.281 16.516 1 92.62 112 ASP A C 1
ATOM 840 O O . ASP A 1 112 ? -3.146 26.969 17.141 1 92.62 112 ASP A O 1
ATOM 844 N N . ASN A 1 113 ? -1.345 26.391 15.859 1 90.12 113 ASN A N 1
ATOM 845 C CA . ASN A 1 113 ? -1.325 24.938 16.047 1 90.12 113 ASN A CA 1
ATOM 846 C C . ASN A 1 113 ? -2.549 24.281 15.422 1 90.12 113 ASN A C 1
ATOM 848 O O . ASN A 1 113 ? -2.916 23.172 15.789 1 90.12 113 ASN A O 1
ATOM 852 N N . THR A 1 114 ? -3.143 25.047 14.5 1 92.75 114 THR A N 1
ATOM 853 C CA . THR A 1 114 ? -4.254 24.516 13.727 1 92.75 114 THR A CA 1
ATOM 854 C C . THR A 1 114 ? -3.941 24.562 12.234 1 92.75 114 THR A C 1
ATOM 856 O O . THR A 1 114 ? -3.615 25.609 11.695 1 92.75 114 THR A O 1
ATOM 859 N N . PRO A 1 115 ? -4.016 23.391 11.625 1 95.12 115 PRO A N 1
ATOM 860 C CA . PRO A 1 115 ? -3.824 23.453 10.172 1 95.12 115 PRO A CA 1
ATOM 861 C C . PRO A 1 115 ? -4.918 24.25 9.461 1 95.12 115 PRO A C 1
ATOM 863 O O . PRO A 1 115 ? -6.105 24.031 9.711 1 95.12 115 PRO A O 1
ATOM 866 N N . VAL A 1 116 ? -4.527 25.156 8.523 1 97.19 116 VAL A N 1
ATOM 867 C CA . VAL A 1 116 ? -5.52 26.031 7.906 1 97.19 116 VAL A CA 1
ATOM 868 C C . VAL A 1 116 ? -5.465 25.875 6.387 1 97.19 116 VAL A C 1
ATOM 870 O O . VAL A 1 116 ? -6.434 26.188 5.691 1 97.19 116 VAL A O 1
ATOM 873 N N . LEU A 1 117 ? -4.398 25.422 5.887 1 98.19 117 LEU A N 1
ATOM 874 C CA . LEU A 1 117 ? -4.195 25.203 4.461 1 98.19 117 LEU A CA 1
ATOM 875 C C . LEU A 1 117 ? -3.223 24.047 4.223 1 98.19 117 LEU A C 1
ATOM 877 O O . LEU A 1 117 ? -2.189 23.953 4.891 1 98.19 117 LEU A O 1
ATOM 881 N N . THR A 1 118 ? -3.584 23.141 3.314 1 98.25 118 THR A N 1
ATOM 882 C CA . THR A 1 118 ? -2.652 22.062 2.977 1 98.25 118 THR A CA 1
ATOM 883 C C . THR A 1 118 ? -2.68 21.781 1.479 1 98.25 118 THR A C 1
ATOM 885 O O . THR A 1 118 ? -3.725 21.906 0.837 1 98.25 118 THR A O 1
ATOM 888 N N . VAL A 1 119 ? -1.547 21.469 0.964 1 98.75 119 VAL A N 1
ATOM 889 C CA . VAL A 1 119 ? -1.37 20.969 -0.398 1 98.75 119 VAL A CA 1
ATOM 890 C C . VAL A 1 119 ? -0.52 19.703 -0.381 1 98.75 119 VAL A C 1
ATOM 892 O O . VAL A 1 119 ? 0.552 19.672 0.23 1 98.75 119 VAL A O 1
ATOM 895 N N . VAL A 1 120 ? -1.003 18.656 -0.94 1 98.75 120 VAL A N 1
ATOM 896 C CA . VAL A 1 120 ? -0.313 17.391 -1.139 1 98.75 120 VAL A CA 1
ATOM 897 C C . VAL A 1 120 ? -0.233 17.078 -2.631 1 98.75 120 VAL A C 1
ATOM 899 O O . VAL A 1 120 ? -1.261 16.953 -3.303 1 98.75 120 VAL A O 1
ATOM 902 N N . HIS A 1 121 ? 0.967 16.922 -3.121 1 98.88 121 HIS A N 1
ATOM 903 C CA . HIS A 1 121 ? 1.139 16.641 -4.543 1 98.88 121 HIS A CA 1
ATOM 904 C C . HIS A 1 121 ? 1.821 15.289 -4.758 1 98.88 121 HIS A C 1
ATOM 906 O O . HIS A 1 121 ? 2.873 15.023 -4.176 1 98.88 121 HIS A O 1
ATOM 912 N N . LEU A 1 122 ? 1.177 14.445 -5.531 1 98.75 122 LEU A N 1
ATOM 913 C CA . LEU A 1 122 ? 1.713 13.156 -5.941 1 98.75 122 LEU A CA 1
ATOM 914 C C . LEU A 1 122 ? 2.346 13.242 -7.324 1 98.75 122 LEU A C 1
ATOM 916 O O . LEU A 1 122 ? 1.652 13.141 -8.336 1 98.75 122 LEU A O 1
ATOM 920 N N . PRO A 1 123 ? 3.646 13.336 -7.402 1 98.62 123 PRO A N 1
ATOM 921 C CA . PRO A 1 123 ? 4.312 13.617 -8.68 1 98.62 123 PRO A CA 1
ATOM 922 C C . PRO A 1 123 ? 4.129 12.492 -9.695 1 98.62 123 PRO A C 1
ATOM 924 O O . PRO A 1 123 ? 4.07 12.75 -10.898 1 98.62 123 PRO A O 1
ATOM 927 N N . MET A 1 124 ? 4.031 11.281 -9.25 1 97.75 124 MET A N 1
ATOM 928 C CA . MET A 1 124 ? 4.027 10.148 -10.164 1 97.75 124 MET A CA 1
ATOM 929 C C . MET A 1 124 ? 2.695 10.047 -10.898 1 97.75 124 MET A C 1
ATOM 931 O O . MET A 1 124 ? 2.637 9.516 -12.016 1 97.75 124 MET A O 1
ATOM 935 N N . THR A 1 125 ? 1.629 10.531 -10.312 1 96.88 125 THR A N 1
ATOM 936 C CA . THR A 1 125 ? 0.317 10.5 -10.953 1 96.88 125 THR A CA 1
ATOM 937 C C . THR A 1 125 ? -0.132 11.906 -11.336 1 96.88 125 THR A C 1
ATOM 939 O O . THR A 1 125 ? -1.156 12.078 -12 1 96.88 125 THR A O 1
ATOM 942 N N . ASP A 1 126 ? 0.619 12.922 -10.875 1 98.12 126 ASP A N 1
ATOM 943 C CA . ASP A 1 126 ? 0.324 14.328 -11.117 1 98.12 126 ASP A CA 1
ATOM 944 C C . ASP A 1 126 ? -1.015 14.727 -10.492 1 98.12 126 ASP A C 1
ATOM 946 O O . ASP A 1 126 ? -1.789 15.469 -11.102 1 98.12 126 ASP A O 1
ATOM 950 N N . ASN A 1 127 ? -1.356 14.18 -9.391 1 98.44 127 ASN A N 1
ATOM 951 C CA . ASN A 1 127 ? -2.527 14.531 -8.602 1 98.44 127 ASN A CA 1
ATOM 952 C C . ASN A 1 127 ? -2.176 15.531 -7.496 1 98.44 127 ASN A C 1
ATOM 954 O O . ASN A 1 127 ? -1.129 15.406 -6.855 1 98.44 127 ASN A O 1
ATOM 958 N N . THR A 1 128 ? -3.033 16.5 -7.328 1 98.88 128 THR A N 1
ATOM 959 C CA . THR A 1 128 ? -2.838 17.469 -6.258 1 98.88 128 THR A CA 1
ATOM 960 C C . THR A 1 128 ? -4.082 17.562 -5.375 1 98.88 128 THR A C 1
ATOM 962 O O . THR A 1 128 ? -5.184 17.812 -5.867 1 98.88 128 THR A O 1
ATOM 965 N N . TYR A 1 129 ? -3.867 17.297 -4.117 1 98.88 129 TYR A N 1
ATOM 966 C CA . TYR A 1 129 ? -4.902 17.438 -3.098 1 98.88 129 TYR A CA 1
ATOM 967 C C . TYR A 1 129 ? -4.758 18.766 -2.35 1 98.88 129 TYR A C 1
ATOM 969 O O . TYR A 1 129 ? -3.646 19.172 -2.004 1 98.88 129 TYR A O 1
ATOM 977 N N . THR A 1 130 ? -5.895 19.438 -2.133 1 98.88 130 THR A N 1
ATOM 978 C CA . THR A 1 130 ? -5.867 20.703 -1.428 1 98.88 130 THR A CA 1
ATOM 979 C C . THR A 1 130 ? -7.008 20.797 -0.418 1 98.88 130 THR A C 1
ATOM 981 O O . THR A 1 130 ? -8.055 20.172 -0.605 1 98.88 130 THR A O 1
ATOM 984 N N . ALA A 1 131 ? -6.777 21.5 0.582 1 98.62 131 ALA A N 1
ATOM 985 C CA . ALA A 1 131 ? -7.836 21.844 1.528 1 98.62 131 ALA A CA 1
ATOM 986 C C . ALA A 1 131 ? -7.535 23.172 2.23 1 98.62 131 ALA A C 1
ATOM 988 O O . ALA A 1 131 ? -6.379 23.453 2.555 1 98.62 131 ALA A O 1
ATOM 989 N N . ILE A 1 132 ? -8.492 23.953 2.408 1 98.19 132 ILE A N 1
ATOM 990 C CA . ILE A 1 132 ? -8.5 25.141 3.254 1 98.19 132 ILE A CA 1
ATOM 991 C C . ILE A 1 132 ? -9.555 25 4.344 1 98.19 132 ILE A C 1
ATOM 993 O O . ILE A 1 132 ? -10.672 24.531 4.078 1 98.19 132 ILE A O 1
ATOM 997 N N . ARG A 1 133 ? -9.117 25.312 5.551 1 97.62 133 ARG A N 1
ATOM 998 C CA . ARG A 1 133 ? -10.062 25.203 6.656 1 97.62 133 ARG A CA 1
ATOM 999 C C . ARG A 1 133 ? -11.352 25.969 6.359 1 97.62 133 ARG A C 1
ATOM 1001 O O . ARG A 1 133 ? -11.312 27.156 6.062 1 97.62 133 ARG A O 1
ATOM 1008 N N . GLY A 1 134 ? -12.453 25.25 6.426 1 97.12 134 GLY A N 1
ATOM 1009 C CA . GLY A 1 134 ? -13.75 25.828 6.141 1 97.12 134 GLY A CA 1
ATOM 1010 C C . GLY A 1 134 ? -14.055 25.906 4.656 1 97.12 134 GLY A C 1
ATOM 1011 O O . GLY A 1 134 ? -15.117 26.391 4.262 1 97.12 134 GLY A O 1
ATOM 1012 N N . GLY A 1 135 ? -13.148 25.438 3.809 1 97.25 135 GLY A N 1
ATOM 1013 C CA . GLY A 1 135 ? -13.297 25.625 2.375 1 97.25 135 GLY A CA 1
ATOM 1014 C C . GLY A 1 135 ? -13.469 24.328 1.613 1 97.25 135 GLY A C 1
ATOM 1015 O O . GLY A 1 135 ? -13.648 24.344 0.394 1 97.25 135 GLY A O 1
ATOM 1016 N N . GLY A 1 136 ? -13.438 23.203 2.293 1 98.06 136 GLY A N 1
ATOM 1017 C CA . GLY A 1 136 ? -13.562 21.906 1.631 1 98.06 136 GLY A CA 1
ATOM 1018 C C . GLY A 1 136 ? -12.227 21.312 1.221 1 98.06 136 GLY A C 1
ATOM 1019 O O . GLY A 1 136 ? -11.188 21.953 1.346 1 98.06 136 GLY A O 1
ATOM 1020 N N . ALA A 1 137 ? -12.211 20.109 0.839 1 98.75 137 ALA A N 1
ATOM 1021 C CA . ALA A 1 137 ? -11.062 19.375 0.296 1 98.75 137 ALA A CA 1
ATOM 1022 C C . ALA A 1 137 ? -11.289 19.016 -1.172 1 98.75 137 ALA A C 1
ATOM 1024 O O . ALA A 1 137 ? -12.406 18.703 -1.576 1 98.75 137 ALA A O 1
ATOM 1025 N N . TYR A 1 138 ? -10.219 19.047 -1.952 1 98.81 138 TYR A N 1
ATOM 1026 C CA . TYR A 1 138 ? -10.352 18.859 -3.393 1 98.81 138 TYR A CA 1
ATOM 1027 C C . TYR A 1 138 ? -9.195 18.031 -3.941 1 98.81 138 TYR A C 1
ATOM 1029 O O . TYR A 1 138 ? -8.078 18.094 -3.43 1 98.81 138 TYR A O 1
ATOM 1037 N N . LEU A 1 139 ? -9.5 17.219 -4.914 1 98.75 139 LEU A N 1
ATOM 1038 C CA . LEU A 1 139 ? -8.523 16.594 -5.805 1 98.75 139 LEU A CA 1
ATOM 1039 C C . LEU A 1 139 ? -8.594 17.219 -7.199 1 98.75 139 LEU A C 1
ATOM 1041 O O . LEU A 1 139 ? -9.57 17.016 -7.922 1 98.75 139 LEU A O 1
ATOM 1045 N N . ASP A 1 140 ? -7.512 17.969 -7.496 1 98.31 140 ASP A N 1
ATOM 1046 C CA . ASP A 1 140 ? -7.441 18.625 -8.797 1 98.31 140 ASP A CA 1
ATOM 1047 C C . ASP A 1 140 ? -8.719 19.406 -9.086 1 98.31 140 ASP A C 1
ATOM 1049 O O . ASP A 1 140 ? -9.289 19.297 -10.18 1 98.31 140 ASP A O 1
ATOM 1053 N N . GLY A 1 141 ? -9.156 20.047 -8.102 1 97.38 141 GLY A N 1
ATOM 1054 C CA . GLY A 1 141 ? -10.297 20.938 -8.258 1 97.38 141 GLY A CA 1
ATOM 1055 C C . GLY A 1 141 ? -11.625 20.234 -8.023 1 97.38 141 GLY A C 1
ATOM 1056 O O . GLY A 1 141 ? -12.664 20.891 -7.953 1 97.38 141 GLY A O 1
ATOM 1057 N N . VAL A 1 142 ? -11.68 18.953 -7.914 1 97.94 142 VAL A N 1
ATOM 1058 C CA . VAL A 1 142 ? -12.906 18.203 -7.672 1 97.94 142 VAL A CA 1
ATOM 1059 C C . VAL A 1 142 ? -13.07 17.953 -6.172 1 97.94 142 VAL A C 1
ATOM 1061 O O . VAL A 1 142 ? -12.172 17.422 -5.52 1 97.94 142 VAL A O 1
ATOM 1064 N N . ARG A 1 143 ? -14.211 18.281 -5.621 1 98.5 143 ARG A N 1
ATOM 1065 C CA . ARG A 1 143 ? -14.461 18.188 -4.188 1 98.5 143 ARG A CA 1
ATOM 1066 C C . ARG A 1 143 ? -14.406 16.734 -3.719 1 98.5 143 ARG A C 1
ATOM 1068 O O . ARG A 1 143 ? -14.93 15.836 -4.387 1 98.5 143 ARG A O 1
ATOM 1075 N N . LEU A 1 144 ? -13.844 16.5 -2.627 1 98.5 144 LEU A N 1
ATOM 1076 C CA . LEU A 1 144 ? -13.703 15.188 -2.02 1 98.5 144 LEU A CA 1
ATOM 1077 C C . LEU A 1 144 ? -14.75 14.977 -0.929 1 98.5 144 LEU A C 1
ATOM 1079 O O . LEU A 1 144 ? -15.18 15.938 -0.283 1 98.5 144 LEU A O 1
ATOM 1083 N N . HIS A 1 145 ? -15.156 13.758 -0.74 1 98.56 145 HIS A N 1
ATOM 1084 C CA . HIS A 1 145 ? -16 13.336 0.371 1 98.56 145 HIS A CA 1
ATOM 1085 C C . HIS A 1 145 ? -15.539 11.984 0.923 1 98.56 145 HIS A C 1
ATOM 1087 O O . HIS A 1 145 ? -15.172 11.094 0.16 1 98.56 145 HIS A O 1
ATOM 1093 N N . VAL A 1 146 ? -15.562 11.883 2.205 1 98.56 146 VAL A N 1
ATOM 1094 C CA . VAL A 1 146 ? -15.273 10.602 2.836 1 98.56 146 VAL A CA 1
ATOM 1095 C C . VAL A 1 146 ? -16.375 9.594 2.51 1 98.56 146 VAL A C 1
ATOM 1097 O O . VAL A 1 146 ? -17.422 9.969 1.979 1 98.56 146 VAL A O 1
ATOM 1100 N N . SER A 1 147 ? -16.109 8.312 2.783 1 97.88 147 SER A N 1
ATOM 1101 C CA . SER A 1 147 ? -17.062 7.262 2.469 1 97.88 147 SER A CA 1
ATOM 1102 C C . SER A 1 147 ? -18.328 7.398 3.311 1 97.88 147 SER A C 1
ATOM 1104 O O . SER A 1 147 ? -18.328 8.094 4.328 1 97.88 147 SER A O 1
ATOM 1106 N N . ALA A 1 148 ? -19.391 6.719 2.885 1 96.5 148 ALA A N 1
ATOM 1107 C CA . ALA A 1 148 ? -20.672 6.762 3.582 1 96.5 148 ALA A CA 1
ATOM 1108 C C . ALA A 1 148 ? -20.906 5.488 4.391 1 96.5 148 ALA A C 1
ATOM 1110 O O . ALA A 1 148 ? -21.969 5.297 4.973 1 96.5 148 ALA A O 1
ATOM 1111 N N . LYS A 1 149 ? -19.906 4.641 4.438 1 97.31 149 LYS A N 1
ATOM 1112 C CA . LYS A 1 149 ? -20.062 3.377 5.145 1 97.31 149 LYS A CA 1
ATOM 1113 C C . LYS A 1 149 ? -20.328 3.611 6.629 1 97.31 149 LYS A C 1
ATOM 1115 O O . LYS A 1 149 ? -19.75 4.504 7.238 1 97.31 149 LYS A O 1
ATOM 1120 N N . THR A 1 150 ? -21.109 2.678 7.211 1 96.44 150 THR A N 1
ATOM 1121 C CA . THR A 1 150 ? -21.5 2.859 8.609 1 96.44 150 THR A CA 1
ATOM 1122 C C . THR A 1 150 ? -20.984 1.703 9.461 1 96.44 150 THR A C 1
ATOM 1124 O O . THR A 1 150 ? -21.047 1.763 10.695 1 96.44 150 THR A O 1
ATOM 1127 N N . LYS A 1 151 ? -20.547 0.649 8.781 1 97.25 151 LYS A N 1
ATOM 1128 C CA . LYS A 1 151 ? -20.109 -0.541 9.5 1 97.25 151 LYS A CA 1
ATOM 1129 C C . LYS A 1 151 ? -18.688 -0.929 9.102 1 97.25 151 LYS A C 1
ATOM 1131 O O . LYS A 1 151 ? -18.328 -0.841 7.926 1 97.25 151 LYS A O 1
ATOM 1136 N N . LEU A 1 152 ? -17.969 -1.429 10.062 1 96.94 152 LEU A N 1
ATOM 1137 C CA . LEU A 1 152 ? -16.578 -1.798 9.836 1 96.94 152 LEU A CA 1
ATOM 1138 C C . LEU A 1 152 ? -16.484 -3.043 8.961 1 96.94 152 LEU A C 1
ATOM 1140 O O . LEU A 1 152 ? -15.492 -3.234 8.258 1 96.94 152 LEU A O 1
ATOM 1144 N N . ASP A 1 153 ? -17.484 -3.885 8.938 1 95.06 153 ASP A N 1
ATOM 1145 C CA . ASP A 1 153 ? -17.391 -5.168 8.242 1 95.06 153 ASP A CA 1
ATOM 1146 C C . ASP A 1 153 ? -17.344 -4.973 6.73 1 95.06 153 ASP A C 1
ATOM 1148 O O . ASP A 1 153 ? -17.125 -5.93 5.984 1 95.06 153 ASP A O 1
ATOM 1152 N N . ALA A 1 154 ? -17.516 -3.717 6.242 1 95.75 154 ALA A N 1
ATOM 1153 C CA . ALA A 1 154 ? -17.344 -3.375 4.828 1 95.75 154 ALA A CA 1
ATOM 1154 C C . ALA A 1 154 ? -16.188 -2.404 4.633 1 95.75 154 ALA A C 1
ATOM 1156 O O . ALA A 1 154 ? -15.914 -1.971 3.508 1 95.75 154 ALA A O 1
ATOM 1157 N N . ALA A 1 155 ? -15.477 -2.09 5.668 1 97.31 155 ALA A N 1
ATOM 1158 C CA . ALA A 1 155 ? -14.555 -0.959 5.672 1 97.31 155 ALA A CA 1
ATOM 1159 C C . ALA A 1 155 ? -13.156 -1.393 5.246 1 97.31 155 ALA A C 1
ATOM 1161 O O . ALA A 1 155 ? -12.695 -2.479 5.609 1 97.31 155 ALA A O 1
ATOM 1162 N N . LEU A 1 156 ? -12.555 -0.599 4.434 1 97.44 156 LEU A N 1
ATOM 1163 C CA . LEU A 1 156 ? -11.109 -0.628 4.23 1 97.44 156 LEU A CA 1
ATOM 1164 C C . LEU A 1 156 ? -10.398 0.315 5.199 1 97.44 156 LEU A C 1
ATOM 1166 O O . LEU A 1 156 ? -10.648 1.522 5.191 1 97.44 156 LEU A O 1
ATOM 1170 N N . VAL A 1 157 ? -9.539 -0.252 6.062 1 98.12 157 VAL A N 1
ATOM 1171 C CA . VAL A 1 157 ? -8.914 0.523 7.129 1 98.12 157 VAL A CA 1
ATOM 1172 C C . VAL A 1 157 ? -7.391 0.383 7.047 1 98.12 157 VAL A C 1
ATOM 1174 O O . VAL A 1 157 ? -6.883 -0.536 6.406 1 98.12 157 VAL A O 1
ATOM 1177 N N . GLY A 1 158 ? -6.707 1.328 7.613 1 97.62 158 GLY A N 1
ATOM 1178 C CA . GLY A 1 158 ? -5.258 1.233 7.539 1 97.62 158 GLY A CA 1
ATOM 1179 C C . GLY A 1 158 ? -4.559 1.903 8.711 1 97.62 158 GLY A C 1
ATOM 1180 O O . GLY A 1 158 ? -5.176 2.668 9.453 1 97.62 158 GLY A O 1
ATOM 1181 N N . THR A 1 159 ? -3.33 1.579 8.914 1 96.5 159 THR A N 1
ATOM 1182 C CA . THR A 1 159 ? -2.42 2.234 9.844 1 96.5 159 THR A CA 1
ATOM 1183 C C . THR A 1 159 ? -1.019 2.338 9.25 1 96.5 159 THR A C 1
ATOM 1185 O O . THR A 1 159 ? -0.796 1.96 8.102 1 96.5 159 THR A O 1
ATOM 1188 N N . GLY A 1 160 ? -0.184 3.047 9.852 1 91.5 160 GLY A N 1
ATOM 1189 C CA . GLY A 1 160 ? 1.184 3.23 9.391 1 91.5 160 GLY A CA 1
ATOM 1190 C C . GLY A 1 160 ? 2.219 2.789 10.406 1 91.5 160 GLY A C 1
ATOM 1191 O O . GLY A 1 160 ? 1.881 2.486 11.555 1 91.5 160 GLY A O 1
ATOM 1192 N N . GLN A 1 161 ? 3.367 2.596 9.805 1 82.44 161 GLN A N 1
ATOM 1193 C CA . GLN A 1 161 ? 4.461 2.258 10.711 1 82.44 161 GLN A CA 1
ATOM 1194 C C . GLN A 1 161 ? 4.957 3.494 11.461 1 82.44 161 GLN A C 1
ATOM 1196 O O . GLN A 1 161 ? 4.898 4.609 10.938 1 82.44 161 GLN A O 1
ATOM 1201 N N . ALA A 1 162 ? 5.391 3.188 12.695 1 74.81 162 ALA A N 1
ATOM 1202 C CA . ALA A 1 162 ? 6.086 4.227 13.453 1 74.81 162 ALA A CA 1
ATOM 1203 C C . ALA A 1 162 ? 7.469 4.5 12.867 1 74.81 162 ALA A C 1
ATOM 1205 O O . ALA A 1 162 ? 7.871 3.869 11.891 1 74.81 162 ALA A O 1
ATOM 1206 N N . MET A 1 163 ? 8.102 5.539 13.273 1 74.56 163 MET A N 1
ATOM 1207 C CA . MET A 1 163 ? 9.469 5.824 12.859 1 74.56 163 MET A CA 1
ATOM 1208 C C . MET A 1 163 ? 10.383 4.641 13.156 1 74.56 163 MET A C 1
ATOM 1210 O O . MET A 1 163 ? 10.18 3.924 14.141 1 74.56 163 MET A O 1
ATOM 1214 N N . PRO A 1 164 ? 11.281 4.441 12.195 1 68.81 164 PRO A N 1
ATOM 1215 C CA . PRO A 1 164 ? 12.266 3.42 12.539 1 68.81 164 PRO A CA 1
ATOM 1216 C C . PRO A 1 164 ? 12.914 3.656 13.906 1 68.81 164 PRO A C 1
ATOM 1218 O O . PRO A 1 164 ? 13.289 4.785 14.227 1 68.81 164 PRO A O 1
ATOM 1221 N N . GLY A 1 165 ? 12.969 2.656 14.641 1 74.25 165 GLY A N 1
ATOM 1222 C CA . GLY A 1 165 ? 13.602 2.764 15.953 1 74.25 165 GLY A CA 1
ATOM 1223 C C . GLY A 1 165 ? 12.648 3.221 17.031 1 74.25 165 GLY A C 1
ATOM 1224 O O . GLY A 1 165 ? 13.078 3.678 18.094 1 74.25 165 GLY A O 1
ATOM 1225 N N . GLU A 1 166 ? 11.414 3.146 16.688 1 82.06 166 GLU A N 1
ATOM 1226 C CA . GLU A 1 166 ? 10.414 3.459 17.703 1 82.06 166 GLU A CA 1
ATOM 1227 C C . GLU A 1 166 ? 10.484 2.471 18.859 1 82.06 166 GLU A C 1
ATOM 1229 O O . GLU A 1 166 ? 11.141 1.431 18.766 1 82.06 166 GLU A O 1
ATOM 1234 N N . ASP A 1 167 ? 9.773 2.814 19.938 1 87 167 ASP A N 1
ATOM 1235 C CA . ASP A 1 167 ? 9.812 1.967 21.125 1 87 167 ASP A CA 1
ATOM 1236 C C . ASP A 1 167 ? 9.008 0.688 20.906 1 87 167 ASP A C 1
ATOM 1238 O O . ASP A 1 167 ? 8.039 0.675 20.141 1 87 167 ASP A O 1
ATOM 1242 N N . ARG A 1 168 ? 9.383 -0.389 21.594 1 91.25 168 ARG A N 1
ATOM 1243 C CA . ARG A 1 168 ? 8.789 -1.716 21.469 1 91.25 168 ARG A CA 1
ATOM 1244 C C . ARG A 1 168 ? 7.301 -1.683 21.812 1 91.25 168 ARG A C 1
ATOM 1246 O O . ARG A 1 168 ? 6.504 -2.416 21.219 1 91.25 168 ARG A O 1
ATOM 1253 N N . GLU A 1 169 ? 6.988 -0.824 22.734 1 92.88 169 GLU A N 1
ATOM 1254 C CA . GLU A 1 169 ? 5.59 -0.713 23.125 1 92.88 169 GLU A CA 1
ATOM 1255 C C . GLU A 1 169 ? 4.73 -0.199 21.969 1 92.88 169 GLU A C 1
ATOM 1257 O O . GLU A 1 169 ? 3.609 -0.671 21.766 1 92.88 169 GLU A O 1
ATOM 1262 N N . THR A 1 170 ? 5.258 0.764 21.281 1 92.94 170 THR A N 1
ATOM 1263 C CA . THR A 1 170 ? 4.547 1.283 20.125 1 92.94 170 THR A CA 1
ATOM 1264 C C . THR A 1 170 ? 4.363 0.195 19.062 1 92.94 170 THR A C 1
ATOM 1266 O O . THR A 1 170 ? 3.275 0.039 18.516 1 92.94 170 THR A O 1
ATOM 1269 N N . TYR A 1 171 ? 5.434 -0.62 18.828 1 94.5 171 TYR A N 1
ATOM 1270 C CA . TYR A 1 171 ? 5.344 -1.714 17.875 1 94.5 171 TYR A CA 1
ATOM 1271 C C . TYR A 1 171 ? 4.293 -2.729 18.297 1 94.5 171 TYR A C 1
ATOM 1273 O O . TYR A 1 171 ? 3.52 -3.217 17.469 1 94.5 171 TYR A O 1
ATOM 1281 N N . ARG A 1 172 ? 4.258 -3.029 19.547 1 95.12 172 ARG A N 1
ATOM 1282 C CA . ARG A 1 172 ? 3.271 -3.959 20.094 1 95.12 172 ARG A CA 1
ATOM 1283 C C . ARG A 1 172 ? 1.854 -3.443 19.875 1 95.12 172 ARG A C 1
ATOM 1285 O O . ARG A 1 172 ? 0.965 -4.203 19.484 1 95.12 172 ARG A O 1
ATOM 1292 N N . ARG A 1 173 ? 1.634 -2.172 20.125 1 95.38 173 ARG A N 1
ATOM 1293 C CA . ARG A 1 173 ? 0.317 -1.57 19.938 1 95.38 173 ARG A CA 1
ATOM 1294 C C . ARG A 1 173 ? -0.116 -1.64 18.484 1 95.38 173 ARG A C 1
ATOM 1296 O O . ARG A 1 173 ? -1.287 -1.888 18.188 1 95.38 173 ARG A O 1
ATOM 1303 N N . ILE A 1 174 ? 0.842 -1.41 17.625 1 96.06 174 ILE A N 1
ATOM 1304 C CA . ILE A 1 174 ? 0.541 -1.505 16.203 1 96.06 174 ILE A CA 1
ATOM 1305 C C . ILE A 1 174 ? 0.098 -2.926 15.859 1 96.06 174 ILE A C 1
ATOM 1307 O O . ILE A 1 174 ? -0.967 -3.129 15.273 1 96.06 174 ILE A O 1
ATOM 1311 N N . GLY A 1 175 ? 0.867 -3.926 16.281 1 96.56 175 GLY A N 1
ATOM 1312 C CA . GLY A 1 175 ? 0.512 -5.309 16.016 1 96.56 175 GLY A CA 1
ATOM 1313 C C . GLY A 1 175 ? -0.834 -5.703 16.594 1 96.56 175 GLY A C 1
ATOM 1314 O O . GLY A 1 175 ? -1.627 -6.379 15.93 1 96.56 175 GLY A O 1
ATOM 1315 N N . GLN A 1 176 ? -1.121 -5.258 17.781 1 97.56 176 GLN A N 1
ATOM 1316 C CA . GLN A 1 176 ? -2.398 -5.555 18.422 1 97.56 176 GLN A CA 1
ATOM 1317 C C . GLN A 1 176 ? -3.555 -4.902 17.672 1 97.56 176 GLN A C 1
ATOM 1319 O O . GLN A 1 176 ? -4.617 -5.508 17.516 1 97.56 176 GLN A O 1
ATOM 1324 N N . SER A 1 177 ? -3.346 -3.68 17.281 1 97.56 177 SER A N 1
ATOM 1325 C CA . SER A 1 177 ? -4.402 -2.975 16.562 1 97.56 177 SER A CA 1
ATOM 1326 C C . SER A 1 177 ? -4.66 -3.611 15.195 1 97.56 177 SER A C 1
ATOM 1328 O O . SER A 1 177 ? -5.801 -3.637 14.719 1 97.56 177 SER A O 1
ATOM 1330 N N . VAL A 1 178 ? -3.605 -4.098 14.555 1 97 178 VAL A N 1
ATOM 1331 C CA . VAL A 1 178 ? -3.73 -4.82 13.297 1 97 178 VAL A CA 1
ATOM 1332 C C . VAL A 1 178 ? -4.594 -6.066 13.5 1 97 178 VAL A C 1
ATOM 1334 O O . VAL A 1 178 ? -5.559 -6.285 12.758 1 97 178 VAL A O 1
ATOM 1337 N N . THR A 1 179 ? -4.316 -6.805 14.531 1 96.69 179 THR A N 1
ATOM 1338 C CA . THR A 1 179 ? -5.09 -8.008 14.828 1 96.69 179 THR A CA 1
ATOM 1339 C C . THR A 1 179 ? -6.551 -7.66 15.086 1 96.69 179 THR A C 1
ATOM 1341 O O . THR A 1 179 ? -7.453 -8.289 14.531 1 96.69 179 THR A O 1
ATOM 1344 N N . ALA A 1 180 ? -6.766 -6.637 15.859 1 97.12 180 ALA A N 1
ATOM 1345 C CA . ALA A 1 180 ? -8.117 -6.238 16.219 1 97.12 180 ALA A CA 1
ATOM 1346 C C . ALA A 1 180 ? -8.922 -5.824 14.992 1 97.12 180 ALA A C 1
ATOM 1348 O O . ALA A 1 180 ? -10.094 -6.184 14.859 1 97.12 180 ALA A O 1
ATOM 1349 N N . MET A 1 181 ? -8.312 -5.109 14.117 1 96.81 181 MET A N 1
ATOM 1350 C CA . MET A 1 181 ? -9.031 -4.621 12.945 1 96.81 181 MET A CA 1
ATOM 1351 C C . MET A 1 181 ? -9.219 -5.734 11.914 1 96.81 181 MET A C 1
ATOM 1353 O O . MET A 1 181 ? -10.219 -5.762 11.195 1 96.81 181 MET A O 1
ATOM 1357 N N . LEU A 1 182 ? -8.258 -6.68 11.859 1 95.5 182 LEU A N 1
ATOM 1358 C CA . LEU A 1 182 ? -8.461 -7.848 11.008 1 95.5 182 LEU A CA 1
ATOM 1359 C C . LEU A 1 182 ? -9.719 -8.602 11.422 1 95.5 182 LEU A C 1
ATOM 1361 O O . LEU A 1 182 ? -10.406 -9.172 10.57 1 95.5 182 LEU A O 1
ATOM 1365 N N . GLU A 1 183 ? -10.078 -8.57 12.625 1 95.12 183 GLU A N 1
ATOM 1366 C CA . GLU A 1 183 ? -11.242 -9.281 13.148 1 95.12 183 GLU A CA 1
ATOM 1367 C C . GLU A 1 183 ? -12.531 -8.492 12.898 1 95.12 183 GLU A C 1
ATOM 1369 O O . GLU A 1 183 ? -13.625 -9.047 12.977 1 95.12 183 GLU A O 1
ATOM 1374 N N . ASN A 1 184 ? -12.391 -7.23 12.617 1 95.94 184 ASN A N 1
ATOM 1375 C CA . ASN A 1 184 ? -13.594 -6.414 12.656 1 95.94 184 ASN A CA 1
ATOM 1376 C C . ASN A 1 184 ? -13.852 -5.727 11.32 1 95.94 184 ASN A C 1
ATOM 1378 O O . ASN A 1 184 ? -14.992 -5.398 10.992 1 95.94 184 ASN A O 1
ATOM 1382 N N . ALA A 1 185 ? -12.781 -5.418 10.594 1 96.12 185 ALA A N 1
ATOM 1383 C CA . ALA A 1 185 ? -12.914 -4.707 9.328 1 96.12 185 ALA A CA 1
ATOM 1384 C C . ALA A 1 185 ? -12.797 -5.668 8.148 1 96.12 185 ALA A C 1
ATOM 1386 O O . ALA A 1 185 ? -12.398 -6.824 8.312 1 96.12 185 ALA A O 1
ATOM 1387 N N . LEU A 1 186 ? -13.18 -5.211 6.965 1 95.5 186 LEU A N 1
ATOM 1388 C CA . LEU A 1 186 ? -13.156 -6.043 5.766 1 95.5 186 LEU A CA 1
ATOM 1389 C C . LEU A 1 186 ? -11.727 -6.234 5.266 1 95.5 186 LEU A C 1
ATOM 1391 O O . LEU A 1 186 ? -11.32 -7.352 4.934 1 95.5 186 LEU A O 1
ATOM 1395 N N . VAL A 1 187 ? -10.992 -5.117 5.145 1 95.44 187 VAL A N 1
ATOM 1396 C CA . VAL A 1 187 ? -9.625 -5.152 4.629 1 95.44 187 VAL A CA 1
ATOM 1397 C C . VAL A 1 187 ? -8.742 -4.199 5.43 1 95.44 187 VAL A C 1
ATOM 1399 O O . VAL A 1 187 ? -9.18 -3.111 5.812 1 95.44 187 VAL A O 1
ATOM 1402 N N . LEU A 1 188 ? -7.559 -4.645 5.672 1 95.5 188 LEU A N 1
ATOM 1403 C CA . LEU A 1 188 ? -6.586 -3.867 6.438 1 95.5 188 LEU A CA 1
ATOM 1404 C C . LEU A 1 188 ? -5.336 -3.598 5.609 1 95.5 188 LEU A C 1
ATOM 1406 O O . LEU A 1 188 ? -4.848 -4.484 4.902 1 95.5 188 LEU A O 1
ATOM 1410 N N . ARG A 1 189 ? -4.785 -2.361 5.773 1 96.69 189 ARG A N 1
ATOM 1411 C CA . ARG A 1 189 ? -3.529 -1.974 5.137 1 96.69 189 ARG A CA 1
ATOM 1412 C C . ARG A 1 189 ? -2.574 -1.35 6.148 1 96.69 189 ARG A C 1
ATOM 1414 O O . ARG A 1 189 ? -3 -0.616 7.043 1 96.69 189 ARG A O 1
ATOM 1421 N N . VAL A 1 190 ? -1.363 -1.71 6.086 1 96.62 190 VAL A N 1
ATOM 1422 C CA . VAL A 1 190 ? -0.272 -1.005 6.75 1 96.62 190 VAL A CA 1
ATOM 1423 C C . VAL A 1 190 ? 0.726 -0.499 5.711 1 96.62 190 VAL A C 1
ATOM 1425 O O . VAL A 1 190 ? 1.278 -1.285 4.938 1 96.62 190 VAL A O 1
ATOM 1428 N N . SER A 1 191 ? 0.917 0.756 5.672 1 95.38 191 SER A N 1
ATOM 1429 C CA . SER A 1 191 ? 1.829 1.314 4.676 1 95.38 191 SER A CA 1
ATOM 1430 C C . SER A 1 191 ? 2.357 2.676 5.113 1 95.38 191 SER A C 1
ATOM 1432 O O . SER A 1 191 ? 1.911 3.227 6.125 1 95.38 191 SER A O 1
ATOM 1434 N N . VAL A 1 192 ? 3.414 3.113 4.445 1 93.62 192 VAL A N 1
ATOM 1435 C CA . VAL A 1 192 ? 3.959 4.461 4.57 1 93.62 192 VAL A CA 1
ATOM 1436 C C . VAL A 1 192 ? 3.941 5.156 3.213 1 93.62 192 VAL A C 1
ATOM 1438 O O . VAL A 1 192 ? 4.047 4.5 2.172 1 93.62 192 VAL A O 1
ATOM 1441 N N . PRO A 1 193 ? 3.766 6.496 3.207 1 93.94 193 PRO A N 1
ATOM 1442 C CA . PRO A 1 193 ? 3.58 7.375 4.363 1 93.94 193 PRO A CA 1
ATOM 1443 C C . PRO A 1 193 ? 2.117 7.5 4.781 1 93.94 193 PRO A C 1
ATOM 1445 O O . PRO A 1 193 ? 1.22 7.129 4.02 1 93.94 193 PRO A O 1
ATOM 1448 N N . ALA A 1 194 ? 1.861 8.047 5.969 1 94.25 194 ALA A N 1
ATOM 1449 C CA . ALA A 1 194 ? 0.512 8.234 6.492 1 94.25 194 ALA A CA 1
ATOM 1450 C C . ALA A 1 194 ? -0.313 9.133 5.578 1 94.25 194 ALA A C 1
ATOM 1452 O O . ALA A 1 194 ? -1.514 8.914 5.398 1 94.25 194 ALA A O 1
ATOM 1453 N N . THR A 1 195 ? 0.325 10.125 4.965 1 95.75 195 THR A N 1
ATOM 1454 C CA . THR A 1 195 ? -0.365 11.078 4.109 1 95.75 195 THR A CA 1
ATOM 1455 C C . THR A 1 195 ? -1.101 10.367 2.979 1 95.75 195 THR A C 1
ATOM 1457 O O . THR A 1 195 ? -2.246 10.695 2.666 1 95.75 195 THR A O 1
ATOM 1460 N N . LEU A 1 196 ? -0.482 9.359 2.383 1 96.94 196 LEU A N 1
ATOM 1461 C CA . LEU A 1 196 ? -1.076 8.672 1.242 1 96.94 196 LEU A CA 1
ATOM 1462 C C . LEU A 1 196 ? -2.252 7.809 1.682 1 96.94 196 LEU A C 1
ATOM 1464 O O . LEU A 1 196 ? -3.146 7.52 0.884 1 96.94 196 LEU A O 1
ATOM 1468 N N . GLN A 1 197 ? -2.289 7.398 2.898 1 97.25 197 GLN A N 1
ATOM 1469 C CA . GLN A 1 197 ? -3.457 6.707 3.432 1 97.25 197 GLN A CA 1
ATOM 1470 C C . GLN A 1 197 ? -4.578 7.688 3.758 1 97.25 197 GLN A C 1
ATOM 1472 O O . GLN A 1 197 ? -5.746 7.426 3.465 1 97.25 197 GLN A O 1
ATOM 1477 N N . LEU A 1 198 ? -4.184 8.789 4.277 1 97.81 198 LEU A N 1
ATOM 1478 C CA . LEU A 1 198 ? -5.16 9.789 4.695 1 97.81 198 LEU A CA 1
ATOM 1479 C C . LEU A 1 198 ? -5.848 10.414 3.49 1 97.81 198 LEU A C 1
ATOM 1481 O O . LEU A 1 198 ? -7.027 10.773 3.557 1 97.81 198 LEU A O 1
ATOM 1485 N N . ILE A 1 199 ? -5.141 10.594 2.373 1 98.38 199 ILE A N 1
ATOM 1486 C CA .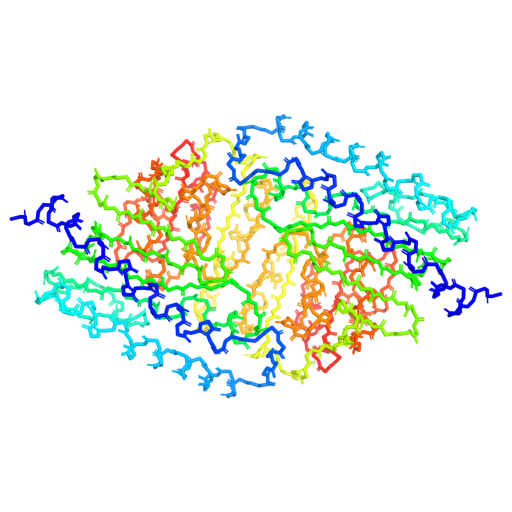 ILE A 1 199 ? -5.816 11.117 1.192 1 98.38 199 ILE A CA 1
ATOM 1487 C C . ILE A 1 199 ? -6.852 10.109 0.694 1 98.38 199 ILE A C 1
ATOM 1489 O O . ILE A 1 199 ? -7.867 10.492 0.11 1 98.38 199 ILE A O 1
ATOM 1493 N N . GLN A 1 200 ? -6.602 8.789 0.862 1 98.5 200 GLN A N 1
ATOM 1494 C CA . GLN A 1 200 ? -7.602 7.785 0.504 1 98.5 200 GLN A CA 1
ATOM 1495 C C . GLN A 1 200 ? -8.844 7.902 1.386 1 98.5 200 GLN A C 1
ATOM 1497 O O . GLN A 1 200 ? -9.961 7.715 0.915 1 98.5 200 GLN A O 1
ATOM 1502 N N . VAL A 1 201 ? -8.625 8.203 2.68 1 98.75 201 VAL A N 1
ATOM 1503 C CA . VAL A 1 201 ? -9.766 8.414 3.566 1 98.75 201 VAL A CA 1
ATOM 1504 C C . VAL A 1 201 ? -10.547 9.648 3.117 1 98.75 201 VAL A C 1
ATOM 1506 O O . VAL A 1 201 ? -11.773 9.602 2.994 1 98.75 201 VAL A O 1
ATOM 1509 N N . ALA A 1 202 ? -9.812 10.711 2.863 1 98.81 202 ALA A N 1
ATOM 1510 C CA . ALA A 1 202 ? -10.453 11.953 2.436 1 98.81 202 ALA A CA 1
ATOM 1511 C C . ALA A 1 202 ? -11.227 11.758 1.138 1 98.81 202 ALA A C 1
ATOM 1513 O O . ALA A 1 202 ? -12.266 12.383 0.927 1 98.81 202 ALA A O 1
ATOM 1514 N N . ALA A 1 203 ? -10.75 10.859 0.289 1 98.69 203 ALA A N 1
ATOM 1515 C CA . ALA A 1 203 ? -11.336 10.648 -1.028 1 98.69 203 ALA A CA 1
ATOM 1516 C C . ALA A 1 203 ? -12.445 9.594 -0.966 1 98.69 203 ALA A C 1
ATOM 1518 O O . ALA A 1 203 ? -13.078 9.289 -1.979 1 98.69 203 ALA A O 1
ATOM 1519 N N . GLY A 1 204 ? -12.609 8.969 0.156 1 98.5 204 GLY A N 1
ATOM 1520 C CA . GLY A 1 204 ? -13.656 7.98 0.328 1 98.5 204 GLY A CA 1
ATOM 1521 C C . GLY A 1 204 ? -13.273 6.605 -0.185 1 98.5 204 GLY A C 1
ATOM 1522 O O . GLY A 1 204 ? -14.109 5.703 -0.244 1 98.5 204 GLY A O 1
ATOM 1523 N N . ARG A 1 205 ? -12.055 6.41 -0.614 1 98.38 205 ARG A N 1
ATOM 1524 C CA . ARG A 1 205 ? -11.57 5.125 -1.103 1 98.38 205 ARG A CA 1
ATOM 1525 C C . ARG A 1 205 ? -11.18 4.211 0.055 1 98.38 205 ARG A C 1
ATOM 1527 O O . ARG A 1 205 ? -11.102 2.992 -0.109 1 98.38 205 ARG A O 1
ATOM 1534 N N . MET A 1 206 ? -10.828 4.754 1.21 1 98.38 206 MET A N 1
ATOM 1535 C CA . MET A 1 206 ? -10.641 4.109 2.508 1 98.38 206 MET A CA 1
ATOM 1536 C C . MET A 1 206 ? -11.57 4.715 3.555 1 98.38 206 MET A C 1
ATOM 1538 O O . MET A 1 206 ? -12.117 5.801 3.354 1 98.38 206 MET A O 1
ATOM 1542 N N . ASP A 1 207 ? -11.688 4.031 4.688 1 98.75 207 ASP A N 1
ATOM 1543 C CA . ASP A 1 207 ? -12.766 4.426 5.594 1 98.75 207 ASP A CA 1
ATOM 1544 C C . ASP A 1 207 ? -12.203 4.938 6.922 1 98.75 207 ASP A C 1
ATOM 1546 O O . ASP A 1 207 ? -12.867 5.695 7.629 1 98.75 207 ASP A O 1
ATOM 1550 N N . ALA A 1 208 ? -11.047 4.473 7.234 1 98.81 208 ALA A N 1
ATOM 1551 C CA . ALA A 1 208 ? -10.422 4.918 8.477 1 98.81 208 ALA A CA 1
ATOM 1552 C C . ALA A 1 208 ? -8.906 4.711 8.438 1 98.81 208 ALA A C 1
ATOM 1554 O O . ALA A 1 208 ? -8.414 3.822 7.738 1 98.81 208 ALA A O 1
ATOM 1555 N N . PHE A 1 209 ? -8.234 5.566 9.133 1 98.44 209 PHE A N 1
ATOM 1556 C CA . PHE A 1 209 ? -6.801 5.473 9.359 1 98.44 209 PHE A CA 1
ATOM 1557 C C . PHE A 1 209 ? -6.457 5.82 10.805 1 98.44 209 PHE A C 1
ATOM 1559 O O . PHE A 1 209 ? -7.016 6.766 11.367 1 98.44 209 PHE A O 1
ATOM 1566 N N . TRP A 1 210 ? -5.449 5.023 11.398 1 97.31 210 TRP A N 1
ATOM 1567 C CA . TRP A 1 210 ? -4.969 5.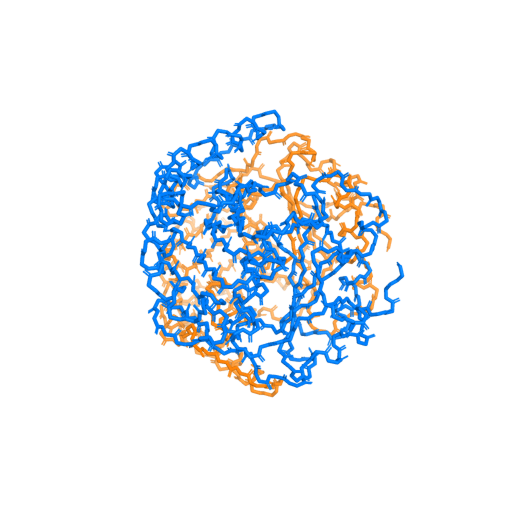367 12.734 1 97.31 210 TRP A CA 1
ATOM 1568 C C . TRP A 1 210 ? -3.453 5.219 12.82 1 97.31 210 TRP A C 1
ATOM 1570 O O . TRP A 1 210 ? -2.83 4.629 11.938 1 97.31 210 TRP A O 1
ATOM 1580 N N . GLN A 1 211 ? -2.881 5.77 13.82 1 94.94 211 GLN A N 1
ATOM 1581 C CA . GLN A 1 211 ? -1.441 5.66 14.039 1 94.94 211 GLN A CA 1
ATOM 1582 C C . GLN A 1 211 ? -1.086 5.883 15.508 1 94.94 211 GLN A C 1
ATOM 1584 O O . GLN A 1 211 ? -1.687 6.727 16.172 1 94.94 211 GLN A O 1
ATOM 1589 N N . TYR A 1 212 ? -0.082 5.09 16.047 1 91.12 212 TYR A N 1
ATOM 1590 C CA . TYR A 1 212 ? 0.423 5.234 17.422 1 91.12 212 TYR A CA 1
ATOM 1591 C C . TYR A 1 212 ? 1.765 5.957 17.422 1 91.12 212 TYR A C 1
ATOM 1593 O O . TYR A 1 212 ? 2.646 5.629 18.219 1 91.12 212 TYR A O 1
ATOM 1601 N N . SER A 1 213 ? 2.104 6.832 16.594 1 75.75 213 SER A N 1
ATOM 1602 C CA . SER A 1 213 ? 3.406 7.492 16.578 1 75.75 213 SER A CA 1
ATOM 1603 C C . SER A 1 213 ? 3.258 9.008 16.453 1 75.75 213 SER A C 1
ATOM 1605 O O . SER A 1 213 ? 2.209 9.5 16.031 1 75.75 213 SER A O 1
ATOM 1607 N N . GLN A 1 214 ? 4.375 9.609 16.844 1 65.31 214 GLN A N 1
ATOM 1608 C CA . GLN A 1 214 ? 4.367 11.062 16.984 1 65.31 214 GLN A CA 1
ATOM 1609 C C . GLN A 1 214 ? 4.809 11.734 15.688 1 65.31 214 GLN A C 1
ATOM 1611 O O . GLN A 1 214 ? 5.09 12.938 15.672 1 65.31 214 GLN A O 1
ATOM 1616 N N . VAL A 1 215 ? 5.035 10.992 14.688 1 68.38 215 VAL A N 1
ATOM 1617 C CA . VAL A 1 215 ? 5.398 11.695 13.461 1 68.38 215 VAL A CA 1
ATOM 1618 C C . VAL A 1 215 ? 4.227 12.555 13 1 68.38 215 VAL A C 1
ATOM 1620 O O . VAL A 1 215 ? 3.119 12.055 12.789 1 68.38 215 VAL A O 1
ATOM 1623 N N . ARG A 1 216 ? 4.426 13.875 12.773 1 71.19 216 ARG A N 1
ATOM 1624 C CA . ARG A 1 216 ? 3.291 14.789 12.734 1 71.19 216 ARG A CA 1
ATOM 1625 C C . ARG A 1 216 ? 3.057 15.312 11.32 1 71.19 216 ARG A C 1
ATOM 1627 O O . ARG A 1 216 ? 1.919 15.578 10.93 1 71.19 216 ARG A O 1
ATOM 1634 N N . SER A 1 217 ? 4.156 15.523 10.531 1 74.06 217 SER A N 1
ATOM 1635 C CA . SER A 1 217 ? 3.967 16.25 9.273 1 74.06 217 SER A CA 1
ATOM 1636 C C . SER A 1 217 ? 2.893 15.586 8.414 1 74.06 217 SER A C 1
ATOM 1638 O O . SER A 1 217 ? 1.957 16.25 7.965 1 74.06 217 SER A O 1
ATOM 1640 N N . GLY A 1 218 ? 3.006 14.281 8.25 1 84.12 218 GLY A N 1
ATOM 1641 C CA . GLY A 1 218 ? 2.043 13.562 7.426 1 84.12 218 GLY A CA 1
ATOM 1642 C C . GLY A 1 218 ? 0.654 13.523 8.031 1 84.12 218 GLY A C 1
ATOM 1643 O O . GLY A 1 218 ? -0.345 13.508 7.312 1 84.12 218 GLY A O 1
ATOM 1644 N N . LEU A 1 219 ? 0.564 13.625 9.297 1 91 219 LEU A N 1
ATOM 1645 C CA . LEU A 1 219 ? -0.729 13.594 9.969 1 91 219 LEU A CA 1
ATOM 1646 C C . LEU A 1 219 ? -1.457 14.922 9.82 1 91 219 LEU A C 1
ATOM 1648 O O . LEU A 1 219 ? -2.67 14.953 9.594 1 91 219 LEU A O 1
ATOM 1652 N N . LEU A 1 220 ? -0.718 15.992 9.859 1 90.38 220 LEU A N 1
ATOM 1653 C CA . LEU A 1 220 ? -1.32 17.312 9.773 1 90.38 220 LEU A CA 1
ATOM 1654 C C . LEU A 1 220 ? -1.949 17.531 8.406 1 90.38 220 LEU A C 1
ATOM 1656 O O . LEU A 1 220 ? -3.098 17.984 8.305 1 90.38 220 LEU A O 1
ATOM 1660 N N . ALA A 1 221 ? -1.117 17.234 7.391 1 92.56 221 ALA A N 1
ATOM 1661 C CA . ALA A 1 221 ? -1.623 17.391 6.027 1 92.56 221 ALA A CA 1
ATOM 1662 C C . ALA A 1 221 ? -2.891 16.562 5.816 1 92.56 221 ALA A C 1
ATOM 1664 O O . ALA A 1 221 ? -3.904 17.078 5.344 1 92.56 221 ALA A O 1
ATOM 1665 N N . GLY A 1 222 ? -2.84 15.359 6.211 1 96.06 222 GLY A N 1
ATOM 1666 C CA . GLY A 1 222 ? -3.959 14.453 6.027 1 96.06 222 GLY A CA 1
ATOM 1667 C C . GLY A 1 222 ? -5.164 14.812 6.879 1 96.06 222 GLY A C 1
ATOM 1668 O O . GLY A 1 222 ? -6.305 14.656 6.445 1 96.06 222 GLY A O 1
ATOM 1669 N N . ALA A 1 223 ? -4.926 15.289 8.094 1 96.31 223 ALA A N 1
ATOM 1670 C CA . ALA A 1 223 ? -6.012 15.625 9.016 1 96.31 223 ALA A CA 1
ATOM 1671 C C . ALA A 1 223 ? -6.914 16.703 8.43 1 96.31 223 ALA A C 1
ATOM 1673 O O . ALA A 1 223 ? -8.141 16.578 8.453 1 96.31 223 ALA A O 1
ATOM 1674 N N . LEU A 1 224 ? -6.344 17.75 7.934 1 97.88 224 LEU A N 1
ATOM 1675 C CA . LEU A 1 224 ? -7.148 18.828 7.359 1 97.88 224 LEU A CA 1
ATOM 1676 C C . LEU A 1 224 ? -7.93 18.328 6.145 1 97.88 224 LEU A C 1
ATOM 1678 O O . LEU A 1 224 ? -9.109 18.656 5.98 1 97.88 224 LEU A O 1
ATOM 1682 N N . LEU A 1 225 ? -7.305 17.516 5.277 1 98.75 225 LEU A N 1
ATOM 1683 C CA . LEU A 1 225 ? -7.988 16.969 4.113 1 98.75 225 LEU A CA 1
ATOM 1684 C C . LEU A 1 225 ? -9.211 16.156 4.535 1 98.75 225 LEU A C 1
ATOM 1686 O O . LEU A 1 225 ? -10.305 16.359 4.004 1 98.75 225 LEU A O 1
ATOM 1690 N N . VAL A 1 226 ? -9.031 15.289 5.52 1 98.81 226 VAL A N 1
ATOM 1691 C CA . VAL A 1 226 ? -10.109 14.406 5.953 1 98.81 226 VAL A CA 1
ATOM 1692 C C . VAL A 1 226 ? -11.227 15.227 6.586 1 98.81 226 VAL A C 1
ATOM 1694 O O . VAL A 1 226 ? -12.406 15.016 6.289 1 98.81 226 VAL A O 1
ATOM 1697 N N . GLU A 1 227 ? -10.891 16.172 7.449 1 98.5 227 GLU A N 1
ATOM 1698 C CA . GLU A 1 227 ? -11.891 17.016 8.094 1 98.5 227 GLU A CA 1
ATOM 1699 C C . GLU A 1 227 ? -12.711 17.781 7.055 1 98.5 227 GLU A C 1
ATOM 1701 O O . GLU A 1 227 ? -13.945 17.781 7.109 1 98.5 227 GLU A O 1
ATOM 1706 N N . GLU A 1 228 ? -12.039 18.406 6.113 1 98.62 228 GLU A N 1
ATOM 1707 C CA . GLU A 1 228 ? -12.695 19.234 5.109 1 98.62 228 GLU A CA 1
ATOM 1708 C C . GLU A 1 228 ? -13.469 18.391 4.109 1 98.62 228 GLU A C 1
ATOM 1710 O O . GLU A 1 228 ? -14.328 18.891 3.383 1 98.62 228 GLU A O 1
ATOM 1715 N N . ALA A 1 229 ? -13.164 17.094 4.035 1 98.81 229 ALA A N 1
ATOM 1716 C CA . ALA A 1 229 ? -13.914 16.156 3.201 1 98.81 229 ALA A CA 1
ATOM 1717 C C . ALA A 1 229 ? -15.117 15.586 3.951 1 98.81 229 ALA A C 1
ATOM 1719 O O . ALA A 1 229 ? -15.906 14.828 3.387 1 98.81 229 ALA A O 1
ATOM 1720 N N . GLY A 1 230 ? -15.234 15.906 5.23 1 98.5 230 GLY A N 1
ATOM 1721 C CA . GLY A 1 230 ? -16.406 15.508 5.996 1 98.5 230 GLY A CA 1
ATOM 1722 C C . GLY A 1 230 ? -16.109 14.391 6.984 1 98.5 230 GLY A C 1
ATOM 1723 O O . GLY A 1 230 ? -17.047 13.797 7.543 1 98.5 230 GLY A O 1
ATOM 1724 N N . GLY A 1 231 ? -14.867 14.086 7.168 1 98.75 231 GLY A N 1
ATOM 1725 C CA . GLY A 1 231 ? -14.492 13.062 8.133 1 98.75 231 GLY A CA 1
ATOM 1726 C C . GLY A 1 231 ? -14.266 13.609 9.531 1 98.75 231 GLY A C 1
ATOM 1727 O O . GLY A 1 231 ? -14.453 14.805 9.766 1 98.75 231 GLY A O 1
ATOM 1728 N N . ARG A 1 232 ? -13.914 12.703 10.445 1 98.56 232 ARG A N 1
ATOM 1729 C CA . ARG A 1 232 ? -13.648 13.055 11.836 1 98.56 232 ARG A CA 1
ATOM 1730 C C . ARG A 1 232 ? -12.227 12.695 12.234 1 98.56 232 ARG A C 1
ATOM 1732 O O . ARG A 1 232 ? -11.711 11.641 11.852 1 98.56 232 ARG A O 1
ATOM 1739 N N . ILE A 1 233 ? -11.641 13.602 12.977 1 97.88 233 ILE A N 1
ATOM 1740 C CA . ILE A 1 233 ? -10.297 13.398 13.516 1 97.88 233 ILE A CA 1
ATOM 1741 C C . ILE A 1 233 ? -10.359 13.305 15.039 1 97.88 233 ILE A C 1
ATOM 1743 O O . ILE A 1 233 ? -11.008 14.125 15.688 1 97.88 233 ILE A O 1
ATOM 1747 N N . SER A 1 234 ? -9.672 12.375 15.633 1 97.5 234 SER A N 1
ATOM 1748 C CA . SER A 1 234 ? -9.523 12.211 17.078 1 97.5 234 SER A CA 1
ATOM 1749 C C . SER A 1 234 ? -8.281 11.398 17.406 1 97.5 234 SER A C 1
ATOM 1751 O O . SER A 1 234 ? -7.512 11.031 16.516 1 97.5 234 SER A O 1
ATOM 1753 N N . ASP A 1 235 ? -7.988 11.273 18.641 1 95.81 235 ASP A N 1
ATOM 1754 C CA . ASP A 1 235 ? -7.086 10.188 19.016 1 95.81 235 ASP A CA 1
ATOM 1755 C C . ASP A 1 235 ? -7.824 8.852 19.047 1 95.81 235 ASP A C 1
ATOM 1757 O O . ASP A 1 235 ? -9.008 8.781 18.719 1 95.81 235 ASP A O 1
ATOM 1761 N N . THR A 1 236 ? -7.172 7.742 19.375 1 96.62 236 THR A N 1
ATOM 1762 C CA . THR A 1 236 ? -7.746 6.406 19.25 1 96.62 236 THR A CA 1
ATOM 1763 C C . THR A 1 236 ? -8.75 6.152 20.375 1 96.62 236 THR A C 1
ATOM 1765 O O . THR A 1 236 ? -9.484 5.16 20.344 1 96.62 236 THR A O 1
ATOM 1768 N N . GLN A 1 237 ? -8.82 7.098 21.344 1 96.88 237 GLN A N 1
ATOM 1769 C CA . GLN A 1 237 ? -9.797 7.004 22.406 1 96.88 237 GLN A CA 1
ATOM 1770 C C . GLN A 1 237 ? -11.031 7.855 22.109 1 96.88 237 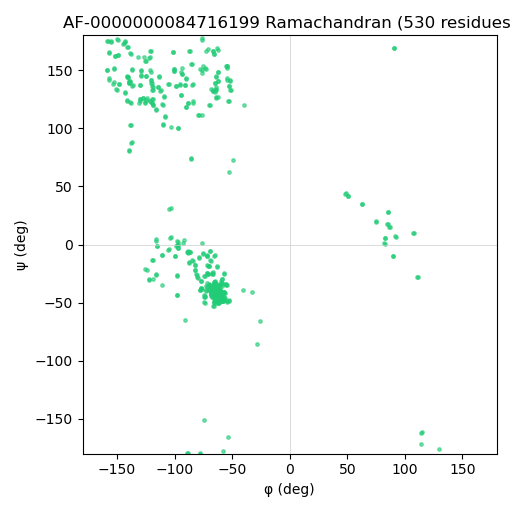GLN A C 1
ATOM 1772 O O . GLN A 1 237 ? -11.984 7.883 22.891 1 96.88 237 GLN A O 1
ATOM 1777 N N . GLY A 1 238 ? -11.023 8.578 21.016 1 97.5 238 GLY A N 1
ATOM 1778 C CA . GLY A 1 238 ? -12.148 9.398 20.609 1 97.5 238 GLY A CA 1
ATOM 1779 C C . GLY A 1 238 ? -12.07 10.828 21.109 1 97.5 238 GLY A C 1
ATOM 1780 O O . GLY A 1 238 ? -13 11.609 20.938 1 97.5 238 GLY A O 1
ATOM 1781 N N . ARG A 1 239 ? -10.992 11.195 21.719 1 97.56 239 ARG A N 1
ATOM 1782 C CA . ARG A 1 239 ? -10.805 12.555 22.219 1 97.56 239 ARG A CA 1
ATOM 1783 C C . ARG A 1 239 ? -10.281 13.477 21.125 1 97.56 239 ARG A C 1
ATOM 1785 O O . ARG A 1 239 ? -9.664 13.016 20.156 1 97.56 239 ARG A O 1
ATOM 1792 N N . PRO A 1 240 ? -10.539 14.75 21.266 1 96.12 240 PRO A N 1
ATOM 1793 C CA . PRO A 1 240 ? -10.016 15.68 20.266 1 96.12 240 PRO A CA 1
ATOM 1794 C C . PRO A 1 240 ? -8.516 15.523 20.047 1 96.12 240 PRO A C 1
ATOM 1796 O O . PRO A 1 240 ? -7.762 15.336 21 1 96.12 240 PRO A O 1
ATOM 1799 N N . TRP A 1 241 ? -8.117 15.547 18.828 1 93.25 241 TRP A N 1
ATOM 1800 C CA . TRP A 1 241 ? -6.719 15.383 18.453 1 93.25 241 TRP A CA 1
ATOM 1801 C C . TRP A 1 241 ? -6.012 16.734 18.391 1 93.25 241 TRP A C 1
ATOM 1803 O O . TRP A 1 241 ? -6.586 17.719 17.922 1 93.25 241 TRP A O 1
ATOM 1813 N N . SER A 1 242 ? -4.789 16.781 18.797 1 87.56 242 SER A N 1
ATOM 1814 C CA . SER A 1 242 ? -3.908 17.938 18.688 1 87.56 242 SER A CA 1
ATOM 1815 C C . SER A 1 242 ? -2.479 17.516 18.375 1 87.56 242 SER A C 1
ATOM 1817 O O . SER A 1 242 ? -2.17 16.312 18.344 1 87.56 242 SER A O 1
ATOM 1819 N N . LEU A 1 243 ? -1.621 18.469 18.156 1 84.5 243 LEU A N 1
ATOM 1820 C CA . LEU A 1 243 ? -0.227 18.203 17.812 1 84.5 243 LEU A CA 1
ATOM 1821 C C . LEU A 1 243 ? 0.5 17.531 18.969 1 84.5 243 LEU A C 1
ATOM 1823 O O . LEU A 1 243 ? 1.598 17 18.797 1 84.5 243 LEU A O 1
ATOM 1827 N N . THR A 1 244 ? -0.121 17.469 20.109 1 83.5 244 THR A N 1
ATOM 1828 C CA . THR A 1 244 ? 0.515 16.875 21.281 1 83.5 244 THR A CA 1
ATOM 1829 C C . THR A 1 244 ? -0.062 15.5 21.562 1 83.5 244 THR A C 1
ATOM 1831 O O . THR A 1 244 ? 0.393 14.805 22.484 1 83.5 244 THR A O 1
ATOM 1834 N N . SER A 1 245 ? -1.064 15.133 20.781 1 88.5 245 SER A N 1
ATOM 1835 C CA . SER A 1 245 ? -1.65 13.812 20.969 1 88.5 245 SER A CA 1
ATOM 1836 C C . SER A 1 245 ? -0.644 12.711 20.656 1 88.5 245 SER A C 1
ATOM 1838 O O . SER A 1 245 ? 0.147 12.836 19.719 1 88.5 245 SER A O 1
ATOM 1840 N N . GLY A 1 246 ? -0.652 11.602 21.344 1 86.62 246 GLY A N 1
ATOM 1841 C CA . GLY A 1 246 ? 0.276 10.492 21.188 1 86.62 246 GLY A CA 1
ATOM 1842 C C . GLY A 1 246 ? -0.172 9.492 20.125 1 86.62 246 GLY A C 1
ATOM 1843 O O . GLY A 1 246 ? 0.583 8.586 19.766 1 86.62 246 GLY A O 1
ATOM 1844 N N . ASP A 1 247 ? -1.388 9.602 19.797 1 92.69 247 ASP A N 1
ATOM 1845 C CA . ASP A 1 247 ? -1.959 8.742 18.766 1 92.69 247 ASP A CA 1
ATOM 1846 C C . ASP A 1 247 ? -2.994 9.492 17.922 1 92.69 247 ASP A C 1
ATOM 1848 O O . ASP A 1 247 ? -3.225 10.688 18.141 1 92.69 247 ASP A O 1
ATOM 1852 N N . PHE A 1 248 ? -3.482 8.914 16.906 1 94.94 248 PHE A N 1
ATOM 1853 C CA . PHE A 1 248 ? -4.258 9.586 15.867 1 94.94 248 PHE A CA 1
ATOM 1854 C C . PHE A 1 248 ? -5.293 8.648 15.266 1 94.94 248 PHE A C 1
ATOM 1856 O O . PHE A 1 248 ? -5.016 7.469 15.039 1 94.94 248 PHE A O 1
ATOM 1863 N N . LEU A 1 249 ? -6.531 9.141 15.023 1 97.56 249 LEU A N 1
ATOM 1864 C CA . LEU A 1 249 ? -7.566 8.43 14.281 1 97.56 249 LEU A CA 1
ATOM 1865 C C . LEU A 1 249 ? -8.297 9.367 13.328 1 97.56 249 LEU A C 1
ATOM 1867 O O . LEU A 1 249 ? -8.734 10.445 13.734 1 97.56 249 LEU A O 1
ATOM 1871 N N . ALA A 1 250 ? -8.289 9.078 12.094 1 98.12 250 ALA A N 1
ATOM 1872 C CA . ALA A 1 250 ? -9.148 9.688 11.086 1 98.12 250 ALA A CA 1
ATOM 1873 C C . ALA A 1 250 ? -10.156 8.672 10.539 1 98.12 250 ALA A C 1
ATOM 1875 O O . ALA A 1 250 ? -9.789 7.547 10.203 1 98.12 250 ALA A O 1
ATOM 1876 N N . ALA A 1 251 ? -11.453 9.047 10.445 1 98.75 251 ALA A N 1
ATOM 1877 C CA . ALA A 1 251 ? -12.461 8.117 9.945 1 98.75 251 ALA A CA 1
ATOM 1878 C C . ALA A 1 251 ? -13.625 8.875 9.305 1 98.75 251 ALA A C 1
ATOM 1880 O O . ALA A 1 251 ? -13.891 10.023 9.648 1 98.75 251 ALA A O 1
ATOM 1881 N N . ALA A 1 252 ? -14.25 8.148 8.312 1 98 252 ALA A N 1
ATOM 1882 C CA . ALA A 1 252 ? -15.57 8.633 7.938 1 98 252 ALA A CA 1
ATOM 1883 C C . ALA A 1 252 ? -16.469 8.797 9.164 1 98 252 ALA A C 1
ATOM 1885 O O . ALA A 1 252 ? -16.469 7.949 10.055 1 98 252 ALA A O 1
ATOM 1886 N N . SER A 1 253 ? -17.234 9.836 9.148 1 94.88 253 SER A N 1
ATOM 1887 C CA . SER A 1 253 ? -17.953 10.234 10.359 1 94.88 253 SER A CA 1
ATOM 1888 C C . SER A 1 253 ? -18.844 9.117 10.867 1 94.88 253 SER A C 1
ATOM 1890 O O . SER A 1 253 ? -18.844 8.797 12.055 1 94.88 253 SER A O 1
ATOM 1892 N N . PRO A 1 254 ? -19.547 8.406 10.016 1 95.88 254 PRO A N 1
ATOM 1893 C CA . PRO A 1 254 ? -20.438 7.367 10.531 1 95.88 254 PRO A CA 1
ATOM 1894 C C . PRO A 1 254 ? -19.688 6.176 11.117 1 95.88 254 PRO A C 1
ATOM 1896 O O . PRO A 1 254 ? -20.266 5.387 11.867 1 95.88 254 PRO A O 1
ATOM 1899 N N . LEU A 1 255 ? -18.438 6.031 10.773 1 96.94 255 LEU A N 1
ATOM 1900 C CA . LEU A 1 255 ? -17.656 4.867 11.188 1 96.94 255 LEU A CA 1
ATOM 1901 C C . LEU A 1 255 ? -16.781 5.191 12.391 1 96.94 255 LEU A C 1
ATOM 1903 O O . LEU A 1 255 ? -16.172 4.297 12.977 1 96.94 255 LEU A O 1
ATOM 1907 N N . HIS A 1 256 ? -16.703 6.418 12.727 1 98.19 256 HIS A N 1
ATOM 1908 C CA . HIS A 1 256 ? -15.742 6.883 13.719 1 98.19 256 HIS A CA 1
ATOM 1909 C C . HIS A 1 256 ? -15.945 6.176 15.055 1 98.19 256 HIS A C 1
ATOM 1911 O O . HIS A 1 256 ? -14.992 5.648 15.633 1 98.19 256 HIS A O 1
ATOM 1917 N N . GLY A 1 257 ? -17.172 6.117 15.516 1 98.06 257 GLY A N 1
ATOM 1918 C CA . GLY A 1 257 ? -17.469 5.469 16.781 1 98.06 257 GLY A CA 1
ATOM 1919 C C . GLY A 1 257 ? -17.062 4.008 16.812 1 98.06 257 GLY A C 1
ATOM 1920 O O . GLY A 1 257 ? -16.484 3.537 17.797 1 98.06 257 GLY A O 1
ATOM 1921 N N . ALA A 1 258 ? -17.375 3.279 15.766 1 98.19 258 ALA A N 1
ATOM 1922 C CA . ALA A 1 258 ? -17.031 1.863 15.672 1 98.19 258 ALA A CA 1
ATOM 1923 C C . ALA A 1 258 ? -15.523 1.667 15.688 1 98.19 258 ALA A C 1
ATOM 1925 O O . ALA A 1 258 ? -15.016 0.723 16.297 1 98.19 258 ALA A O 1
ATOM 1926 N N . ALA A 1 259 ? -14.789 2.559 15 1 98.56 259 ALA A N 1
ATOM 1927 C CA . ALA A 1 259 ? -13.336 2.486 14.992 1 98.56 259 ALA A CA 1
ATOM 1928 C C . ALA A 1 259 ? -12.758 2.734 16.375 1 98.56 259 ALA A C 1
ATOM 1930 O O . ALA A 1 259 ? -11.844 2.031 16.812 1 98.56 259 ALA A O 1
ATOM 1931 N N . VAL A 1 260 ? -13.305 3.729 17.078 1 98.5 260 VAL A N 1
ATOM 1932 C CA . VAL A 1 260 ? -12.875 4.027 18.438 1 98.5 260 VAL A CA 1
ATOM 1933 C C . VAL A 1 260 ? -13.109 2.814 19.328 1 98.5 260 VAL A C 1
ATOM 1935 O O . VAL A 1 260 ? -12.242 2.443 20.125 1 98.5 260 VAL A O 1
ATOM 1938 N N . ASP A 1 261 ? -14.234 2.174 19.203 1 98.19 261 ASP A N 1
ATOM 1939 C CA . ASP A 1 261 ? -14.578 1.019 20.031 1 98.19 261 ASP A CA 1
ATOM 1940 C C . ASP A 1 261 ? -13.531 -0.086 19.891 1 98.19 261 ASP A C 1
ATOM 1942 O O . ASP A 1 261 ? -13.133 -0.701 20.875 1 98.19 261 ASP A O 1
ATOM 1946 N N . VAL A 1 262 ? -13.094 -0.298 18.688 1 98.19 262 VAL A N 1
ATOM 1947 C CA . VAL A 1 262 ? -12.125 -1.357 18.438 1 98.19 262 VAL A CA 1
ATOM 1948 C C . VAL A 1 262 ? -10.75 -0.94 18.938 1 98.19 262 VAL A C 1
ATOM 1950 O O . VAL A 1 262 ? -10.07 -1.718 19.609 1 98.19 262 VAL A O 1
ATOM 1953 N N . LEU A 1 263 ? -10.336 0.304 18.672 1 98.06 263 LEU A N 1
ATOM 1954 C CA . LEU A 1 263 ? -8.969 0.75 18.906 1 98.06 263 LEU A CA 1
ATOM 1955 C C . LEU A 1 263 ? -8.75 1.101 20.375 1 98.06 263 LEU A C 1
ATOM 1957 O O . LEU A 1 263 ? -7.625 1.018 20.875 1 98.06 263 LEU A O 1
ATOM 1961 N N . SER A 1 264 ? -9.805 1.524 21.078 1 96.69 264 SER A N 1
ATOM 1962 C CA . SER A 1 264 ? -9.672 1.965 22.469 1 96.69 264 SER A CA 1
ATOM 1963 C C . SER A 1 264 ? -9.344 0.796 23.391 1 96.69 264 SER A C 1
ATOM 1965 O O . SER A 1 264 ? -8.93 0.998 24.531 1 96.69 264 SER A O 1
ATOM 1967 N N . SER A 1 265 ? -9.5 -0.354 22.891 1 92.19 265 SER A N 1
ATOM 1968 C CA . SER A 1 265 ? -9.219 -1.537 23.703 1 92.19 265 SER A CA 1
ATOM 1969 C C . SER A 1 265 ? -7.73 -1.89 23.672 1 92.19 265 SER A C 1
ATOM 1971 O O . SER A 1 265 ? -7.266 -2.715 24.453 1 92.19 265 SER A O 1
ATOM 1973 N N . ILE A 1 266 ? -7.051 -1.281 22.734 1 91.25 266 ILE A N 1
ATOM 1974 C CA . ILE A 1 266 ? -5.625 -1.56 22.578 1 91.25 266 ILE A CA 1
ATOM 1975 C C . ILE A 1 266 ? -4.832 -0.782 23.625 1 91.25 266 ILE A C 1
ATOM 1977 O O . ILE A 1 266 ? -4.938 0.444 23.703 1 91.25 266 ILE A O 1
ATOM 1981 N N . SER A 1 267 ? -4.191 -1.349 24.625 1 77 267 SER A N 1
ATOM 1982 C CA . SER A 1 267 ? -3.453 -0.739 25.719 1 77 267 SER A CA 1
ATOM 1983 C C . SER A 1 267 ? -1.964 -0.645 25.406 1 77 267 SER A C 1
ATOM 1985 O O . SER A 1 267 ? -1.432 -1.465 24.656 1 77 267 SER A O 1
ATOM 1987 N N . MET B 1 1 ? 7.812 -34.719 -21.891 1 36.19 1 MET B N 1
ATOM 1988 C CA . MET B 1 1 ? 8.125 -33.688 -20.891 1 36.19 1 MET B CA 1
ATOM 1989 C C . MET B 1 1 ? 8.062 -32.281 -21.484 1 36.19 1 MET B C 1
ATOM 1991 O O . MET B 1 1 ? 8.992 -31.859 -22.156 1 36.19 1 MET B O 1
ATOM 1995 N N . LEU B 1 2 ? 7 -31.859 -22 1 48.5 2 LEU B N 1
ATOM 1996 C CA . LEU B 1 2 ? 6.777 -30.672 -22.828 1 48.5 2 LEU B CA 1
ATOM 1997 C C . LEU B 1 2 ? 7.398 -29.438 -22.188 1 48.5 2 LEU B C 1
ATOM 1999 O O . LEU B 1 2 ? 6.883 -28.922 -21.203 1 48.5 2 LEU B O 1
ATOM 2003 N N . THR B 1 3 ? 8.766 -29.203 -22.141 1 55.97 3 THR B N 1
ATOM 2004 C CA . THR B 1 3 ? 9.891 -28.469 -21.594 1 55.97 3 THR B CA 1
ATOM 2005 C C . THR B 1 3 ? 9.727 -26.969 -21.828 1 55.97 3 THR B C 1
ATOM 2007 O O . THR B 1 3 ? 8.742 -26.547 -22.438 1 55.97 3 THR B O 1
ATOM 2010 N N . GLY B 1 4 ? 10.773 -26.172 -21.391 1 63.09 4 GLY B N 1
ATOM 2011 C CA . GLY B 1 4 ? 11.164 -24.781 -21.516 1 63.09 4 GLY B CA 1
ATOM 2012 C C . GLY B 1 4 ? 10.75 -24.172 -22.844 1 63.09 4 GLY B C 1
ATOM 2013 O O . GLY B 1 4 ? 10.047 -23.156 -22.859 1 63.09 4 GLY B O 1
ATOM 2014 N N . ALA B 1 5 ? 10.875 -24.906 -23.984 1 72.56 5 ALA B N 1
ATOM 2015 C CA . ALA B 1 5 ? 10.578 -24.391 -25.312 1 72.56 5 ALA B CA 1
ATOM 2016 C C . ALA B 1 5 ? 9.07 -24.328 -25.547 1 72.56 5 ALA B C 1
ATOM 2018 O O . ALA B 1 5 ? 8.57 -23.375 -26.156 1 72.56 5 ALA B O 1
ATOM 2019 N N . GLY B 1 6 ? 8.336 -25.297 -25.078 1 84.62 6 GLY B N 1
ATOM 2020 C CA . GLY B 1 6 ? 6.891 -25.328 -25.203 1 84.62 6 GLY B CA 1
ATOM 2021 C C . GLY B 1 6 ? 6.203 -24.203 -24.453 1 84.62 6 GLY B C 1
ATOM 2022 O O . GLY B 1 6 ? 5.293 -23.562 -24.969 1 84.62 6 GLY B O 1
ATOM 2023 N N . ASP B 1 7 ? 6.699 -23.984 -23.312 1 91.69 7 ASP B N 1
ATOM 2024 C CA . ASP B 1 7 ? 6.117 -22.938 -22.5 1 91.69 7 ASP B CA 1
ATOM 2025 C C . ASP B 1 7 ? 6.418 -21.547 -23.078 1 91.69 7 ASP B C 1
ATOM 2027 O O . ASP B 1 7 ? 5.578 -20.656 -23.031 1 91.69 7 ASP B O 1
ATOM 2031 N N . GLU B 1 8 ? 7.594 -21.453 -23.672 1 93.44 8 GLU B N 1
ATOM 2032 C CA . GLU B 1 8 ? 7.957 -20.203 -24.312 1 93.44 8 GLU B CA 1
ATOM 2033 C C . GLU B 1 8 ? 7.023 -19.891 -25.484 1 93.44 8 GLU B C 1
ATOM 2035 O O . GLU B 1 8 ? 6.656 -18.719 -25.688 1 93.44 8 GLU B O 1
ATOM 2040 N N . ALA B 1 9 ? 6.688 -20.891 -26.203 1 95.06 9 ALA B N 1
ATOM 2041 C CA . ALA B 1 9 ? 5.809 -20.719 -27.359 1 95.06 9 ALA B CA 1
ATOM 2042 C C . ALA B 1 9 ? 4.402 -20.312 -26.922 1 95.06 9 ALA B C 1
ATOM 2044 O O . ALA B 1 9 ? 3.656 -19.703 -27.703 1 95.06 9 ALA B O 1
ATOM 2045 N N . LEU B 1 10 ? 4.078 -20.672 -25.672 1 97.12 10 LEU B N 1
ATOM 2046 C CA . LEU B 1 10 ? 2.752 -20.406 -25.125 1 97.12 10 LEU B CA 1
ATOM 2047 C C . LEU B 1 10 ? 2.645 -18.984 -24.609 1 97.12 10 LEU B C 1
ATOM 2049 O O . LEU B 1 10 ? 1.544 -18.438 -24.5 1 97.12 10 LEU B O 1
ATOM 2053 N N . LEU B 1 11 ? 3.707 -18.359 -24.312 1 97.94 11 LEU B N 1
ATOM 2054 C CA . LEU B 1 11 ? 3.775 -17.125 -23.531 1 97.94 11 LEU B CA 1
ATOM 2055 C C . LEU B 1 11 ? 3.027 -16 -24.234 1 97.94 11 LEU B C 1
ATOM 2057 O O . LEU B 1 11 ? 2.199 -15.32 -23.625 1 97.94 11 LEU B O 1
ATOM 2061 N N . PRO B 1 12 ? 3.201 -15.773 -25.578 1 98.12 12 PRO B N 1
ATOM 2062 C CA . PRO B 1 12 ? 2.52 -14.656 -26.234 1 98.12 12 PRO B CA 1
ATOM 2063 C C . PRO B 1 12 ? 0.999 -14.75 -26.141 1 98.12 12 PRO B C 1
ATOM 2065 O O . PRO B 1 12 ? 0.322 -13.742 -25.922 1 98.12 12 PRO B O 1
ATOM 2068 N N . ALA B 1 13 ? 0.501 -15.953 -26.266 1 98.5 13 ALA B N 1
ATOM 2069 C CA . ALA B 1 13 ? -0.944 -16.141 -26.172 1 98.5 13 ALA B CA 1
ATOM 2070 C C . ALA B 1 13 ? -1.454 -15.867 -24.766 1 98.5 13 ALA B C 1
ATOM 2072 O O . ALA B 1 13 ? -2.537 -15.297 -24.594 1 98.5 13 ALA B O 1
ATOM 2073 N N . VAL B 1 14 ? -0.722 -16.266 -23.766 1 98.56 14 VAL B N 1
ATOM 2074 C CA . VAL B 1 14 ? -1.117 -16.047 -22.375 1 98.56 14 VAL B CA 1
ATOM 2075 C C . VAL B 1 14 ? -1.058 -14.562 -22.047 1 98.56 14 VAL B C 1
ATOM 2077 O O . VAL B 1 14 ? -1.962 -14.031 -21.406 1 98.56 14 VAL B O 1
ATOM 2080 N N . VAL B 1 15 ? 0.006 -13.883 -22.516 1 98.88 15 VAL B N 1
ATOM 2081 C CA . VAL B 1 15 ? 0.141 -12.445 -22.328 1 98.88 15 VAL B CA 1
ATOM 2082 C C . VAL B 1 15 ? -1.059 -11.727 -22.938 1 98.88 15 VAL B C 1
ATOM 2084 O O . VAL B 1 15 ? -1.672 -10.867 -22.297 1 98.88 15 VAL B O 1
ATOM 2087 N N . THR B 1 16 ? -1.422 -12.117 -24.125 1 98.88 16 THR B N 1
ATOM 2088 C CA . THR B 1 16 ? -2.557 -11.5 -24.812 1 98.88 16 THR B CA 1
ATOM 2089 C C . THR B 1 16 ? -3.842 -11.711 -24.016 1 98.88 16 THR B C 1
ATOM 2091 O O . THR B 1 16 ? -4.648 -10.789 -23.875 1 98.88 16 THR B O 1
ATOM 2094 N N . ALA B 1 17 ? -4.012 -12.906 -23.484 1 98.75 17 ALA B N 1
ATOM 2095 C CA . ALA B 1 17 ? -5.215 -13.242 -22.719 1 98.75 17 ALA B CA 1
ATOM 2096 C C . ALA B 1 17 ? -5.332 -12.367 -21.484 1 98.75 17 ALA B C 1
ATOM 2098 O O . ALA B 1 17 ? -6.375 -11.75 -21.234 1 98.75 17 ALA B O 1
ATOM 2099 N N . VAL B 1 18 ? -4.301 -12.273 -20.719 1 98.56 18 VAL B N 1
ATOM 2100 C CA . VAL B 1 18 ? -4.301 -11.547 -19.453 1 98.56 18 VAL B CA 1
ATOM 2101 C C . VAL B 1 18 ? -4.438 -10.047 -19.703 1 98.56 18 VAL B C 1
ATOM 2103 O O . VAL B 1 18 ? -5.164 -9.352 -19 1 98.56 18 VAL B O 1
ATOM 2106 N N . GLN B 1 19 ? -3.771 -9.555 -20.734 1 98.88 19 GLN B N 1
ATOM 2107 C CA . GLN B 1 19 ? -3.879 -8.148 -21.109 1 98.88 19 GLN B CA 1
ATOM 2108 C C . GLN B 1 19 ? -5.289 -7.809 -21.578 1 98.88 19 GLN B C 1
ATOM 2110 O O . GLN B 1 19 ? -5.816 -6.742 -21.266 1 98.88 19 GLN B O 1
ATOM 2115 N N . SER B 1 20 ? -5.902 -8.68 -22.375 1 98.88 20 SER B N 1
ATOM 2116 C CA . SER B 1 20 ? -7.262 -8.469 -22.859 1 98.88 20 SER B CA 1
ATOM 2117 C C . SER B 1 20 ? -8.25 -8.391 -21.703 1 98.88 20 SER B C 1
ATOM 2119 O O . SER B 1 20 ? -9.094 -7.488 -21.656 1 98.88 20 SER B O 1
ATOM 2121 N N . ALA B 1 21 ? -8.125 -9.312 -20.766 1 98.62 21 ALA B N 1
ATOM 2122 C CA . ALA B 1 21 ? -8.977 -9.273 -19.578 1 98.62 21 ALA B CA 1
ATOM 2123 C C . ALA B 1 21 ? -8.734 -8 -18.766 1 98.62 21 ALA B C 1
ATOM 2125 O O . ALA B 1 21 ? -9.688 -7.371 -18.297 1 98.62 21 ALA B O 1
ATOM 2126 N N . GLY B 1 22 ? -7.473 -7.656 -18.594 1 98.75 22 GLY B N 1
ATOM 2127 C CA . GLY B 1 22 ? -7.125 -6.426 -17.891 1 98.75 22 GLY B CA 1
ATOM 2128 C C . GLY B 1 22 ? -7.75 -5.191 -18.516 1 98.75 22 GLY B C 1
ATOM 2129 O O . GLY B 1 22 ? -8.281 -4.336 -17.797 1 98.75 22 GLY B O 1
ATOM 2130 N N . ARG B 1 23 ? -7.672 -5.094 -19.844 1 98.62 23 ARG B N 1
ATOM 2131 C CA . ARG B 1 23 ? -8.266 -3.967 -20.547 1 98.62 23 ARG B CA 1
ATOM 2132 C C . ARG B 1 23 ? -9.773 -3.912 -20.328 1 98.62 23 ARG B C 1
ATOM 2134 O O . ARG B 1 23 ? -10.344 -2.834 -20.141 1 98.62 23 ARG B O 1
ATOM 2141 N N . HIS B 1 24 ? -10.383 -5.062 -20.422 1 98.62 24 HIS B N 1
ATOM 2142 C CA . HIS B 1 24 ? -11.828 -5.137 -20.203 1 98.62 24 HIS B CA 1
ATOM 2143 C C . HIS B 1 24 ? -12.203 -4.621 -18.812 1 98.62 24 HIS B C 1
ATOM 2145 O O . HIS B 1 24 ? -13.102 -3.783 -18.688 1 98.62 24 HIS B O 1
ATOM 2151 N N . ILE B 1 25 ? -11.539 -5.047 -17.812 1 98.62 25 ILE B N 1
ATOM 2152 C CA . ILE B 1 25 ? -11.852 -4.703 -16.438 1 98.62 25 ILE B CA 1
ATOM 2153 C C . ILE B 1 25 ? -11.484 -3.244 -16.172 1 98.62 25 ILE B C 1
ATOM 2155 O O . ILE B 1 25 ? -12.148 -2.562 -15.383 1 98.62 25 ILE B O 1
ATOM 2159 N N . LYS B 1 26 ? -10.383 -2.773 -16.781 1 98.69 26 LYS B N 1
ATOM 2160 C CA . LYS B 1 26 ? -10.023 -1.362 -16.672 1 98.69 26 LYS B CA 1
ATOM 2161 C C . LYS B 1 26 ? -11.172 -0.467 -17.125 1 98.69 26 LYS B C 1
ATOM 2163 O O . LYS B 1 26 ? -11.375 0.615 -16.578 1 98.69 26 LYS B O 1
ATOM 2168 N N . GLY B 1 27 ? -11.922 -0.932 -18.109 1 98.44 27 GLY B N 1
ATOM 2169 C CA . GLY B 1 27 ? -13.086 -0.203 -18.578 1 98.44 27 GLY B CA 1
ATOM 2170 C C . GLY B 1 27 ? -14.164 -0.06 -17.516 1 98.44 27 GLY B C 1
ATOM 2171 O O . GLY B 1 27 ? -15.008 0.835 -17.594 1 98.44 27 GLY B O 1
ATOM 2172 N N . ARG B 1 28 ? -14.109 -0.877 -16.5 1 98 28 ARG B N 1
ATOM 2173 C CA . ARG B 1 28 ? -15.086 -0.866 -15.414 1 98 28 ARG B CA 1
ATOM 2174 C C . ARG B 1 28 ? -14.547 -0.104 -14.211 1 98 28 ARG B C 1
ATOM 2176 O O . ARG B 1 28 ? -15.25 0.056 -13.211 1 98 28 ARG B O 1
ATOM 2183 N N . PHE B 1 29 ? -13.336 0.377 -14.328 1 98.31 29 PHE B N 1
ATOM 2184 C CA . PHE B 1 29 ? -12.68 1.04 -13.211 1 98.31 29 PHE B CA 1
ATOM 2185 C C . PHE B 1 29 ? -13.094 2.506 -13.133 1 98.31 29 PHE B C 1
ATOM 2187 O O . PHE B 1 29 ? -13.188 3.186 -14.156 1 98.31 29 PHE B O 1
ATOM 2194 N N . SER B 1 30 ? -13.328 2.939 -11.945 1 97.31 30 SER B N 1
ATOM 2195 C CA . SER B 1 30 ? -13.523 4.355 -11.648 1 97.31 30 SER B CA 1
ATOM 2196 C C . SER B 1 30 ? -12.898 4.727 -10.305 1 97.31 30 SER B C 1
ATOM 2198 O O . SER B 1 30 ? -13.219 4.117 -9.281 1 97.31 30 SER B O 1
ATOM 2200 N N . SER B 1 31 ? -12.109 5.793 -10.273 1 94.31 31 SER B N 1
ATOM 2201 C CA . SER B 1 31 ? -11.531 6.266 -9.023 1 94.31 31 SER B CA 1
ATOM 2202 C C . SER B 1 31 ? -12.586 6.91 -8.133 1 94.31 31 SER B C 1
ATOM 2204 O O . SER B 1 31 ? -12.32 7.195 -6.961 1 94.31 31 SER B O 1
ATOM 2206 N N . ALA B 1 32 ? -13.781 7.125 -8.641 1 93.94 32 ALA B N 1
ATOM 2207 C CA . ALA B 1 32 ? -14.867 7.762 -7.902 1 93.94 32 ALA B CA 1
ATOM 2208 C C . ALA B 1 32 ? -15.805 6.715 -7.305 1 93.94 32 ALA B C 1
ATOM 2210 O O . ALA B 1 32 ? -16.75 7.059 -6.594 1 93.94 32 ALA B O 1
ATOM 2211 N N . SER B 1 33 ? -15.492 5.445 -7.547 1 93 33 SER B N 1
ATOM 2212 C CA . SER B 1 33 ? -16.359 4.383 -7.027 1 93 33 SER B CA 1
ATOM 2213 C C . SER B 1 33 ? -16.375 4.383 -5.504 1 93 33 SER B C 1
ATOM 2215 O O . SER B 1 33 ? -15.312 4.422 -4.867 1 93 33 SER B O 1
ATOM 2217 N N . ARG B 1 34 ? -17.578 4.422 -4.957 1 95.31 34 ARG B N 1
ATOM 2218 C CA . ARG B 1 34 ? -17.797 4.348 -3.518 1 95.31 34 ARG B CA 1
ATOM 2219 C C . ARG B 1 34 ? -18.984 3.449 -3.188 1 95.31 34 ARG B C 1
ATOM 2221 O O . ARG B 1 34 ? -20.141 3.846 -3.361 1 95.31 34 ARG B O 1
ATOM 2228 N N . LEU B 1 35 ? -18.672 2.291 -2.758 1 95.94 35 LEU B N 1
ATOM 2229 C CA . LEU B 1 35 ? -19.734 1.368 -2.379 1 95.94 35 LEU B CA 1
ATOM 2230 C C . LEU B 1 35 ? -20.031 1.474 -0.889 1 95.94 35 LEU B C 1
ATOM 2232 O O . LEU B 1 35 ? -19.125 1.644 -0.074 1 95.94 35 LEU B O 1
ATOM 2236 N N . GLY B 1 36 ? -21.297 1.282 -0.55 1 94.19 36 GLY B N 1
ATOM 2237 C CA . GLY B 1 36 ? -21.734 1.742 0.758 1 94.19 36 GLY B CA 1
ATOM 2238 C C . GLY B 1 36 ? -21.766 0.636 1.796 1 94.19 36 GLY B C 1
ATOM 2239 O O . GLY B 1 36 ? -21.766 0.906 2.998 1 94.19 36 GLY B O 1
ATOM 2240 N N . ASN B 1 37 ? -21.953 -0.602 1.281 1 95.44 37 ASN B N 1
ATOM 2241 C CA . ASN B 1 37 ? -22.141 -1.683 2.244 1 95.44 37 ASN B CA 1
ATOM 2242 C C . ASN B 1 37 ? -21.609 -3.008 1.705 1 95.44 37 ASN B C 1
ATOM 2244 O O . ASN B 1 37 ? -21.203 -3.096 0.544 1 95.44 37 ASN B O 1
ATOM 2248 N N . ARG B 1 38 ? -21.672 -4.012 2.537 1 94.81 38 ARG B N 1
ATOM 2249 C CA . ARG B 1 38 ? -21.047 -5.305 2.254 1 94.81 38 ARG B CA 1
ATOM 2250 C C . ARG B 1 38 ? -21.734 -5.992 1.079 1 94.81 38 ARG B C 1
ATOM 2252 O O . ARG B 1 38 ? -21.078 -6.605 0.241 1 94.81 38 ARG B O 1
ATOM 2259 N N . ASP B 1 39 ? -23.031 -5.859 0.998 1 96.75 39 ASP B N 1
ATOM 2260 C CA . ASP B 1 39 ? -23.781 -6.504 -0.078 1 96.75 39 ASP B CA 1
ATOM 2261 C C . ASP B 1 39 ? -23.391 -5.922 -1.438 1 96.75 39 ASP B C 1
ATOM 2263 O O . ASP B 1 39 ? -23.203 -6.66 -2.406 1 96.75 39 ASP B O 1
ATOM 2267 N N . GLU B 1 40 ? -23.328 -4.617 -1.462 1 97.5 40 GLU B N 1
ATOM 2268 C CA . GLU B 1 40 ? -22.922 -3.949 -2.691 1 97.5 40 GLU B CA 1
ATOM 2269 C C . GLU B 1 40 ? -21.5 -4.344 -3.084 1 97.5 40 GLU B C 1
ATOM 2271 O O . GLU B 1 40 ? -21.219 -4.559 -4.266 1 97.5 40 GLU B O 1
ATOM 2276 N N . ILE B 1 41 ? -20.672 -4.488 -2.154 1 96.75 41 ILE B N 1
ATOM 2277 C CA . ILE B 1 41 ? -19.281 -4.867 -2.375 1 96.75 41 ILE B CA 1
ATOM 2278 C C . ILE B 1 41 ? -19.219 -6.281 -2.955 1 96.75 41 ILE B C 1
ATOM 2280 O O . ILE B 1 41 ? -18.578 -6.504 -3.986 1 96.75 41 ILE B O 1
ATOM 2284 N N . LEU B 1 42 ? -19.922 -7.199 -2.363 1 95.62 42 LEU B N 1
ATOM 2285 C CA . LEU B 1 42 ? -19.906 -8.586 -2.818 1 95.62 42 LEU B CA 1
ATOM 2286 C C . LEU B 1 42 ? -20.453 -8.695 -4.242 1 95.62 42 LEU B C 1
ATOM 2288 O O . LEU B 1 42 ? -19.906 -9.43 -5.066 1 95.62 42 LEU B O 1
ATOM 2292 N N . ALA B 1 43 ? -21.453 -7.957 -4.477 1 97.69 43 ALA B N 1
ATOM 2293 C CA . ALA B 1 43 ? -22.047 -7.961 -5.816 1 97.69 43 ALA B CA 1
ATOM 2294 C C . ALA B 1 43 ? -21.047 -7.426 -6.848 1 97.69 43 ALA B C 1
ATOM 2296 O O . ALA B 1 43 ? -20.922 -7.98 -7.941 1 97.69 43 ALA B O 1
ATOM 2297 N N . ALA B 1 44 ? -20.391 -6.375 -6.496 1 97.94 44 ALA B N 1
ATOM 2298 C CA . ALA B 1 44 ? -19.422 -5.77 -7.41 1 97.94 44 ALA B CA 1
ATOM 2299 C C . ALA B 1 44 ? -18.234 -6.699 -7.648 1 97.94 44 ALA B C 1
ATOM 2301 O O . ALA B 1 44 ? -17.75 -6.816 -8.773 1 97.94 44 ALA B O 1
ATOM 2302 N N . LEU B 1 45 ? -17.781 -7.332 -6.625 1 96.5 45 LEU B N 1
ATOM 2303 C CA . LEU B 1 45 ? -16.703 -8.297 -6.754 1 96.5 45 LEU B CA 1
ATOM 2304 C C . LEU B 1 45 ? -17.062 -9.406 -7.73 1 96.5 45 LEU B C 1
ATOM 2306 O O . LEU B 1 45 ? -16.297 -9.727 -8.633 1 96.5 45 LEU B O 1
ATOM 2310 N N . HIS B 1 46 ? -18.219 -9.953 -7.559 1 96.69 46 HIS B N 1
ATOM 2311 C CA . HIS B 1 46 ? -18.688 -11.055 -8.398 1 96.69 46 HIS B CA 1
ATOM 2312 C C . HIS B 1 46 ? -18.844 -10.609 -9.844 1 96.69 46 HIS B C 1
ATOM 2314 O O . HIS B 1 46 ? -18.469 -11.336 -10.766 1 96.69 46 HIS B O 1
ATOM 2320 N N . ALA B 1 47 ? -19.375 -9.461 -9.992 1 97.81 47 ALA B N 1
ATOM 2321 C CA . ALA B 1 47 ? -19.594 -8.945 -11.344 1 97.81 47 ALA B CA 1
ATOM 2322 C C . ALA B 1 47 ? -18.266 -8.789 -12.086 1 97.81 47 ALA B C 1
ATOM 2324 O O . ALA B 1 47 ? -18.156 -9.18 -13.25 1 97.81 47 ALA B O 1
ATOM 2325 N N . ASN B 1 48 ? -17.266 -8.188 -11.445 1 98 48 ASN B N 1
ATOM 2326 C CA . ASN B 1 48 ? -15.945 -8.031 -12.047 1 98 48 ASN B CA 1
ATOM 2327 C C . ASN B 1 48 ? -15.328 -9.375 -12.414 1 98 48 ASN B C 1
ATOM 2329 O O . ASN B 1 48 ? -14.766 -9.531 -13.492 1 98 48 ASN B O 1
ATOM 2333 N N . ASP B 1 49 ? -15.453 -10.297 -11.531 1 95.69 49 ASP B N 1
ATOM 2334 C CA . ASP B 1 49 ? -14.891 -11.625 -11.773 1 95.69 49 ASP B CA 1
ATOM 2335 C C . ASP B 1 49 ? -15.547 -12.281 -12.984 1 95.69 49 ASP B C 1
ATOM 2337 O O . ASP B 1 49 ? -14.859 -12.844 -13.844 1 95.69 49 ASP B O 1
ATOM 2341 N N . GLU B 1 50 ? -16.812 -12.211 -13.023 1 96.94 50 GLU B N 1
ATOM 2342 C CA . GLU B 1 50 ? -17.547 -12.805 -14.141 1 96.94 50 GLU B CA 1
ATOM 2343 C C . GLU B 1 50 ? -17.141 -12.172 -15.469 1 96.94 50 GLU B C 1
ATOM 2345 O O . GLU B 1 50 ? -16.922 -12.875 -16.453 1 96.94 50 GLU B O 1
ATOM 2350 N N . GLU B 1 51 ? -17.047 -10.914 -15.469 1 97.69 51 GLU B N 1
ATOM 2351 C CA . GLU B 1 51 ? -16.672 -10.188 -16.672 1 97.69 51 GLU B CA 1
ATOM 2352 C C . GLU B 1 51 ? -15.258 -10.562 -17.141 1 97.69 51 GLU B C 1
ATOM 2354 O O . GLU B 1 51 ? -15.023 -10.773 -18.328 1 97.69 51 GLU B O 1
ATOM 2359 N N . SER B 1 52 ? -14.391 -10.602 -16.281 1 97.44 52 SER B N 1
ATOM 2360 C CA . SER B 1 52 ? -13.008 -10.938 -16.578 1 97.44 52 SER B CA 1
ATOM 2361 C C . SER B 1 52 ? -12.883 -12.367 -17.094 1 97.44 52 SER B C 1
ATOM 2363 O O . SER B 1 52 ? -12.172 -12.633 -18.062 1 97.44 52 SER B O 1
ATOM 2365 N N . LEU B 1 53 ? -13.562 -13.281 -16.438 1 96.19 53 LEU B N 1
ATOM 2366 C CA . LEU B 1 53 ? -13.531 -14.688 -16.812 1 96.19 53 LEU B CA 1
ATOM 2367 C C . LEU B 1 53 ? -14.117 -14.883 -18.219 1 96.19 53 LEU B C 1
ATOM 2369 O O . LEU B 1 53 ? -13.664 -15.758 -18.953 1 96.19 53 LEU B O 1
ATOM 2373 N N . GLY B 1 54 ? -15.062 -14.109 -18.5 1 96.38 54 GLY B N 1
ATOM 2374 C CA . GLY B 1 54 ? -15.648 -14.156 -19.828 1 96.38 54 GLY B CA 1
ATOM 2375 C C . GLY B 1 54 ? -14.633 -13.93 -20.938 1 96.38 54 GLY B C 1
ATOM 2376 O O . GLY B 1 54 ? -14.797 -14.438 -22.047 1 96.38 54 GLY B O 1
ATOM 2377 N N . VAL B 1 55 ? -13.562 -13.258 -20.656 1 97.5 55 VAL B N 1
ATOM 2378 C CA . VAL B 1 55 ? -12.508 -12.977 -21.625 1 97.5 55 VAL B CA 1
ATOM 2379 C C . VAL B 1 55 ? -11.367 -13.984 -21.453 1 97.5 55 VAL B C 1
ATOM 2381 O O . VAL B 1 55 ? -10.93 -14.594 -22.438 1 97.5 55 VAL B O 1
ATOM 2384 N N . LEU B 1 56 ? -11 -14.258 -20.266 1 96.25 56 LEU B N 1
ATOM 2385 C CA . LEU B 1 56 ? -9.766 -14.961 -19.906 1 96.25 56 LEU B CA 1
ATOM 2386 C C . LEU B 1 56 ? -9.883 -16.453 -20.219 1 96.25 56 LEU B C 1
ATOM 2388 O O . LEU B 1 56 ? -8.969 -17.031 -20.797 1 96.25 56 LEU B O 1
ATOM 2392 N N . ARG B 1 57 ? -10.977 -17.062 -19.875 1 96.12 57 ARG B N 1
ATOM 2393 C CA . ARG B 1 57 ? -11.086 -18.516 -19.875 1 96.12 57 ARG B CA 1
ATOM 2394 C C . ARG B 1 57 ? -10.984 -19.078 -21.281 1 96.12 57 ARG B C 1
ATOM 2396 O O . ARG B 1 57 ? -10.18 -19.984 -21.547 1 96.12 57 ARG B O 1
ATOM 2403 N N . GLY B 1 58 ? -11.805 -18.562 -22.156 1 96.69 58 GLY B N 1
ATOM 2404 C CA . GLY B 1 58 ? -11.766 -19.062 -23.516 1 96.69 58 GLY B CA 1
ATOM 2405 C C . GLY B 1 58 ? -10.398 -18.953 -24.156 1 96.69 58 GLY B C 1
ATOM 2406 O O . GLY B 1 58 ? -9.938 -19.875 -24.828 1 96.69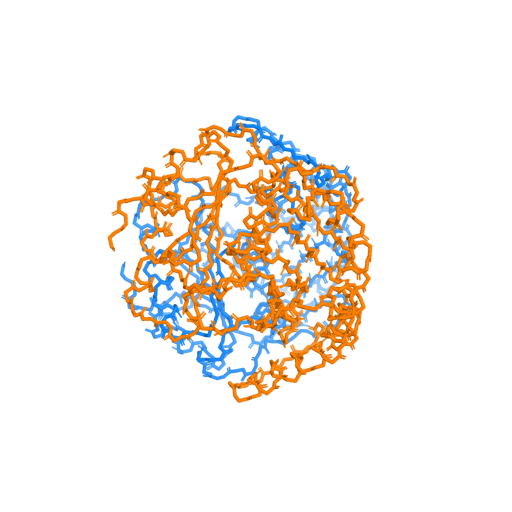 58 GLY B O 1
ATOM 2407 N N . MET B 1 59 ? -9.727 -17.859 -23.938 1 98.12 59 MET B N 1
ATOM 2408 C CA . MET B 1 59 ? -8.422 -17.594 -24.547 1 98.12 59 MET B CA 1
ATOM 2409 C C . MET B 1 59 ? -7.363 -18.547 -23.984 1 98.12 59 MET B C 1
ATOM 2411 O O . MET B 1 59 ? -6.578 -19.125 -24.75 1 98.12 59 MET B O 1
ATOM 2415 N N . LEU B 1 60 ? -7.363 -18.781 -22.719 1 97.69 60 LEU B N 1
ATOM 2416 C CA . LEU B 1 60 ? -6.348 -19.625 -22.094 1 97.69 60 LEU B CA 1
ATOM 2417 C C . LEU B 1 60 ? -6.578 -21.094 -22.438 1 97.69 60 LEU B C 1
ATOM 2419 O O . LEU B 1 60 ? -5.629 -21.828 -22.688 1 97.69 60 LEU B O 1
ATOM 2423 N N . MET B 1 61 ? -7.855 -21.469 -22.438 1 97 61 MET B N 1
ATOM 2424 C CA . MET B 1 61 ? -8.172 -22.859 -22.781 1 97 61 MET B CA 1
ATOM 2425 C C . MET B 1 61 ? -7.812 -23.156 -24.219 1 97 61 MET B C 1
ATOM 2427 O O . MET B 1 61 ? -7.398 -24.281 -24.547 1 97 61 MET B O 1
ATOM 2431 N N . GLN B 1 62 ? -7.949 -22.188 -25.047 1 97.25 62 GLN B N 1
ATOM 2432 C CA . GLN B 1 62 ? -7.543 -22.344 -26.438 1 97.25 62 GLN B CA 1
ATOM 2433 C C . GLN B 1 62 ? -6.027 -22.422 -26.578 1 97.25 62 GLN B C 1
ATOM 2435 O O . GLN B 1 62 ? -5.5 -23.188 -27.391 1 97.25 62 GLN B O 1
ATOM 2440 N N . ALA B 1 63 ? -5.297 -21.641 -25.828 1 96.88 63 ALA B N 1
ATOM 2441 C CA . ALA B 1 63 ? -3.836 -21.594 -25.875 1 96.88 63 ALA B CA 1
ATOM 2442 C C . ALA B 1 63 ? -3.236 -22.922 -25.438 1 96.88 63 ALA B C 1
ATOM 2444 O O . ALA B 1 63 ? -2.174 -23.328 -25.922 1 96.88 63 ALA B O 1
ATOM 2445 N N . ARG B 1 64 ? -3.766 -23.594 -24.531 1 96.62 64 ARG B N 1
ATOM 2446 C CA . ARG B 1 64 ? -3.293 -24.875 -24.047 1 96.62 64 ARG B CA 1
ATOM 2447 C C . ARG B 1 64 ? -4.457 -25.844 -23.828 1 96.62 64 ARG B C 1
ATOM 2449 O O . ARG B 1 64 ? -4.859 -26.094 -22.688 1 96.62 64 ARG B O 1
ATOM 2456 N N . PRO B 1 65 ? -4.672 -26.484 -25.047 1 93.12 65 PRO B N 1
ATOM 2457 C CA . PRO B 1 65 ? -5.77 -27.453 -24.938 1 93.12 65 PRO B CA 1
ATOM 2458 C C . PRO B 1 65 ? -5.434 -28.625 -24.016 1 93.12 65 PRO B C 1
ATOM 2460 O O . PRO B 1 65 ? -4.289 -29.078 -24 1 93.12 65 PRO B O 1
ATOM 2463 N N . GLY B 1 66 ? -6.23 -29.062 -23.078 1 92.81 66 GLY B N 1
ATOM 2464 C CA . GLY B 1 66 ? -5.996 -30.172 -22.172 1 92.81 66 GLY B CA 1
ATOM 2465 C C . GLY B 1 66 ? -5.777 -29.75 -20.734 1 92.81 66 GLY B C 1
ATOM 2466 O O . GLY B 1 66 ? -5.867 -30.578 -19.828 1 92.81 66 GLY B O 1
ATOM 2467 N N . ALA B 1 67 ? -5.254 -28.5 -20.656 1 95 67 ALA B N 1
ATOM 2468 C CA . ALA B 1 67 ? -5.086 -28.016 -19.281 1 95 67 ALA B CA 1
ATOM 2469 C C . ALA B 1 67 ? -6.43 -27.922 -18.578 1 95 67 ALA B C 1
ATOM 2471 O O . ALA B 1 67 ? -7.438 -27.562 -19.188 1 95 67 ALA B O 1
ATOM 2472 N N . GLY B 1 68 ? -6.422 -28.297 -17.281 1 93.88 68 GLY B N 1
ATOM 2473 C CA . GLY B 1 68 ? -7.582 -28.047 -16.438 1 93.88 68 GLY B CA 1
ATOM 2474 C C . GLY B 1 68 ? -7.699 -26.594 -16.016 1 93.88 68 GLY B C 1
ATOM 2475 O O . GLY B 1 68 ? -6.852 -25.766 -16.375 1 93.88 68 GLY B O 1
ATOM 2476 N N . TRP B 1 69 ? -8.805 -26.312 -15.312 1 92 69 TRP B N 1
ATOM 2477 C CA . TRP B 1 69 ? -9.094 -24.953 -14.906 1 92 69 TRP B CA 1
ATOM 2478 C C . TRP B 1 69 ? -9.43 -24.891 -13.422 1 92 69 TRP B C 1
ATOM 2480 O O . TRP B 1 69 ? -10.242 -25.656 -12.922 1 92 69 TRP B O 1
ATOM 2490 N N . VAL B 1 70 ? -8.688 -24.094 -12.711 1 82.75 70 VAL B N 1
ATOM 2491 C CA . VAL B 1 70 ? -8.992 -23.812 -11.312 1 82.75 70 VAL B CA 1
ATOM 2492 C C . VAL B 1 70 ? -9.117 -22.312 -11.109 1 82.75 70 VAL B C 1
ATOM 2494 O O . VAL B 1 70 ? -8.258 -21.547 -11.562 1 82.75 70 VAL B O 1
ATOM 2497 N N . GLU B 1 71 ? -10.188 -21.938 -10.602 1 65.81 71 GLU B N 1
ATOM 2498 C CA . GLU B 1 71 ? -10.328 -20.531 -10.25 1 65.81 71 GLU B CA 1
ATOM 2499 C C . GLU B 1 71 ? -9.969 -20.281 -8.789 1 65.81 71 GLU B C 1
ATOM 2501 O O . GLU B 1 71 ? -9.898 -21.234 -7.996 1 65.81 71 GLU B O 1
ATOM 2506 N N . ASP B 1 72 ? -9.359 -18.969 -8.32 1 57.66 72 ASP B N 1
ATOM 2507 C CA . ASP B 1 72 ? -8.711 -18.406 -7.148 1 57.66 72 ASP B CA 1
ATOM 2508 C C . ASP B 1 72 ? -9.141 -19.125 -5.875 1 57.66 72 ASP B C 1
ATOM 2510 O O . ASP B 1 72 ? -8.32 -19.391 -5 1 57.66 72 ASP B O 1
ATOM 2514 N N . GLU B 1 73 ? -10.461 -19 -5.496 1 52.19 73 GLU B N 1
ATOM 2515 C CA . GLU B 1 73 ? -10.859 -19.297 -4.129 1 52.19 73 GLU B CA 1
ATOM 2516 C C . GLU B 1 73 ? -10.922 -20.812 -3.898 1 52.19 73 GLU B C 1
ATOM 2518 O O . GLU B 1 73 ? -11.453 -21.266 -2.881 1 52.19 73 GLU B O 1
ATOM 2523 N N . LEU B 1 74 ? -10.594 -21.359 -4.93 1 50.19 74 LEU B N 1
ATOM 2524 C CA . LEU B 1 74 ? -11.086 -22.734 -4.793 1 50.19 74 LEU B CA 1
ATOM 2525 C C . LEU B 1 74 ? -10.219 -23.531 -3.826 1 50.19 74 LEU B C 1
ATOM 2527 O O . LEU B 1 74 ? -9.125 -23.094 -3.463 1 50.19 74 LEU B O 1
ATOM 2531 N N . GLU B 1 75 ? -10.156 -25.047 -4.109 1 51.69 75 GLU B N 1
ATOM 2532 C CA . GLU B 1 75 ? -10.008 -26.203 -3.227 1 51.69 75 GLU B CA 1
ATOM 2533 C C . GLU B 1 75 ? -8.562 -26.344 -2.752 1 51.69 75 GLU B C 1
ATOM 2535 O O . GLU B 1 75 ? -7.625 -25.984 -3.475 1 51.69 75 GLU B O 1
ATOM 2540 N N . VAL B 1 76 ? -8.531 -26.047 -1.344 1 57.72 76 VAL B N 1
ATOM 2541 C CA . VAL B 1 76 ? -7.359 -26.422 -0.557 1 57.72 76 VAL B CA 1
ATOM 2542 C C . VAL B 1 76 ? -6.852 -27.797 -0.998 1 57.72 76 VAL B C 1
ATOM 2544 O O . VAL B 1 76 ? -7.641 -28.703 -1.256 1 57.72 76 VAL B O 1
ATOM 2547 N N . GLY B 1 77 ? -5.656 -27.797 -1.435 1 66.44 77 GLY B N 1
ATOM 2548 C CA . GLY B 1 77 ? -4.957 -29.062 -1.53 1 66.44 77 GLY B CA 1
ATOM 2549 C C . GLY B 1 77 ? -4.305 -29.297 -2.883 1 66.44 77 GLY B C 1
ATOM 2550 O O . GLY B 1 77 ? -4.215 -28.359 -3.693 1 66.44 77 GLY B O 1
ATOM 2551 N N . GLU B 1 78 ? -3.773 -30.328 -3.096 1 78.75 78 GLU B N 1
ATOM 2552 C CA . GLU B 1 78 ? -3.062 -30.734 -4.301 1 78.75 78 GLU B CA 1
ATOM 2553 C C . GLU B 1 78 ? -4.02 -30.891 -5.48 1 78.75 78 GLU B C 1
ATOM 2555 O O . GLU B 1 78 ? -5.137 -31.391 -5.32 1 78.75 78 GLU B O 1
ATOM 2560 N N . LEU B 1 79 ? -3.586 -30.328 -6.609 1 85.5 79 LEU B N 1
ATOM 2561 C CA . LEU B 1 79 ? -4.328 -30.516 -7.848 1 85.5 79 LEU B CA 1
ATOM 2562 C C . LEU B 1 79 ? -4.078 -31.906 -8.43 1 85.5 79 LEU B C 1
ATOM 2564 O O . LEU B 1 79 ? -3.004 -32.469 -8.227 1 85.5 79 LEU B O 1
ATOM 2568 N N . PRO B 1 80 ? -5.023 -32.531 -9.156 1 88.62 80 PRO B N 1
ATOM 2569 C CA . PRO B 1 80 ? -4.73 -33.75 -9.898 1 88.62 80 PRO B CA 1
ATOM 2570 C C . PRO B 1 80 ? -3.557 -33.594 -10.859 1 88.62 80 PRO B C 1
ATOM 2572 O O . PRO B 1 80 ? -3.225 -32.5 -11.258 1 88.62 80 PRO B O 1
ATOM 2575 N N . PRO B 1 81 ? -2.951 -34.75 -11.102 1 90.94 81 PRO B N 1
ATOM 2576 C CA . PRO B 1 81 ? -1.827 -34.656 -12.039 1 90.94 81 PRO B CA 1
ATOM 2577 C C . PRO B 1 81 ? -2.205 -34.031 -13.367 1 90.94 81 PRO B C 1
ATOM 2579 O O . PRO B 1 81 ? -3.354 -34.125 -13.805 1 90.94 81 PRO B O 1
ATOM 2582 N N . GLY B 1 82 ? -1.191 -33.438 -13.977 1 93.81 82 GLY B N 1
ATOM 2583 C CA . GLY B 1 82 ? -1.409 -32.781 -15.258 1 93.81 82 GLY B CA 1
ATOM 2584 C C . GLY B 1 82 ? -1.216 -31.281 -15.195 1 93.81 82 GLY B C 1
ATOM 2585 O O . GLY B 1 82 ? -0.482 -30.781 -14.344 1 93.81 82 GLY B O 1
ATOM 2586 N N . GLU B 1 83 ? -1.774 -30.609 -16.234 1 95.06 83 GLU B N 1
ATOM 2587 C CA . GLU B 1 83 ? -1.63 -29.156 -16.328 1 95.06 83 GLU B CA 1
ATOM 2588 C C . GLU B 1 83 ? -2.93 -28.453 -15.953 1 95.06 83 GLU B C 1
ATOM 2590 O O . GLU B 1 83 ? -4.016 -28.906 -16.312 1 95.06 83 GLU B O 1
ATOM 2595 N N . TRP B 1 84 ? -2.723 -27.438 -15.234 1 94 84 TRP B N 1
ATOM 2596 C CA . TRP B 1 84 ? -3.861 -26.641 -14.773 1 94 84 TRP B CA 1
ATOM 2597 C C . TRP B 1 84 ? -3.584 -25.156 -14.914 1 94 84 TRP B C 1
ATOM 2599 O O . TRP B 1 84 ? -2.484 -24.688 -14.602 1 94 84 TRP B O 1
ATOM 2609 N N . TRP B 1 85 ? -4.605 -24.422 -15.398 1 95.12 85 TRP B N 1
ATOM 2610 C CA . TRP B 1 85 ? -4.586 -22.969 -15.297 1 95.12 85 TRP B CA 1
ATOM 2611 C C . TRP B 1 85 ? -5.105 -22.5 -13.938 1 95.12 85 TRP B C 1
ATOM 2613 O O . TRP B 1 85 ? -6.207 -22.875 -13.531 1 95.12 85 TRP B O 1
ATOM 2623 N N . ILE B 1 86 ? -4.297 -21.797 -13.281 1 93.12 86 ILE B N 1
ATOM 2624 C CA . ILE B 1 86 ? -4.738 -21.078 -12.086 1 93.12 86 ILE B CA 1
ATOM 2625 C C . ILE B 1 86 ? -4.758 -19.578 -12.359 1 93.12 86 ILE B C 1
ATOM 2627 O O . ILE B 1 86 ? -3.73 -18.984 -12.688 1 93.12 86 ILE B O 1
ATOM 2631 N N . THR B 1 87 ? -5.953 -18.984 -12.219 1 93.25 87 THR B N 1
ATOM 2632 C CA . THR B 1 87 ? -6.109 -17.578 -12.555 1 93.25 87 THR B CA 1
ATOM 2633 C C . THR B 1 87 ? -6.781 -16.812 -11.414 1 93.25 87 THR B C 1
ATOM 2635 O O . THR B 1 87 ? -7.531 -17.406 -10.633 1 93.25 87 THR B O 1
ATOM 2638 N N . ASP B 1 88 ? -6.434 -15.633 -11.219 1 93.31 88 ASP B N 1
ATOM 2639 C CA . ASP B 1 88 ? -7.246 -14.633 -10.523 1 93.31 88 ASP B CA 1
ATOM 2640 C C . ASP B 1 88 ? -7.75 -13.57 -11.492 1 93.31 88 ASP B C 1
ATOM 2642 O O . ASP B 1 88 ? -6.973 -12.734 -11.961 1 93.31 88 ASP B O 1
ATOM 2646 N N . PRO B 1 89 ? -8.961 -13.68 -11.82 1 94.5 89 PRO B N 1
ATOM 2647 C CA . PRO B 1 89 ? -9.5 -12.805 -12.867 1 94.5 89 PRO B CA 1
ATOM 2648 C C . PRO B 1 89 ? -9.398 -11.328 -12.516 1 94.5 89 PRO B C 1
ATOM 2650 O O . PRO B 1 89 ? -9.297 -10.477 -13.406 1 94.5 89 PRO B O 1
ATOM 2653 N N . VAL B 1 90 ? -9.547 -11 -11.297 1 96.25 90 VAL B N 1
ATOM 2654 C CA . VAL B 1 90 ? -9.312 -9.656 -10.789 1 96.25 90 VAL B CA 1
ATOM 2655 C C . VAL B 1 90 ? -8.609 -9.727 -9.438 1 96.25 90 VAL B C 1
ATOM 2657 O O . VAL B 1 90 ? -9.25 -9.586 -8.391 1 96.25 90 VAL B O 1
ATOM 2660 N N . GLU B 1 91 ? -7.336 -9.914 -9.461 1 94.81 91 GLU B N 1
ATOM 2661 C CA . GLU B 1 91 ? -6.52 -9.938 -8.25 1 94.81 91 GLU B CA 1
ATOM 2662 C C . GLU B 1 91 ? -6.414 -8.547 -7.629 1 94.81 91 GLU B C 1
ATOM 2664 O O . GLU B 1 91 ? -5.867 -7.629 -8.242 1 94.81 91 GLU B O 1
ATOM 2669 N N . GLY B 1 92 ? -6.867 -8.414 -6.422 1 95.56 92 GLY B N 1
ATOM 2670 C CA . GLY B 1 92 ? -7.035 -7.09 -5.844 1 95.56 92 GLY B CA 1
ATOM 2671 C C . GLY B 1 92 ? -8.367 -6.449 -6.191 1 95.56 92 GLY B C 1
ATOM 2672 O O . GLY B 1 92 ? -8.477 -5.223 -6.234 1 95.56 92 GLY B O 1
ATOM 2673 N N . ASN B 1 93 ? -9.383 -7.289 -6.426 1 96.56 93 ASN B N 1
ATOM 2674 C CA . ASN B 1 93 ? -10.711 -6.816 -6.789 1 96.56 93 ASN B CA 1
ATOM 2675 C C . ASN B 1 93 ? -11.266 -5.84 -5.758 1 96.56 93 ASN B C 1
ATOM 2677 O O . ASN B 1 93 ? -11.953 -4.879 -6.113 1 96.56 93 ASN B O 1
ATOM 2681 N N . ILE B 1 94 ? -10.977 -6.023 -4.531 1 96.06 94 ILE B N 1
ATOM 2682 C CA . ILE B 1 94 ? -11.422 -5.145 -3.461 1 96.06 94 ILE B CA 1
ATOM 2683 C C . ILE B 1 94 ? -10.883 -3.734 -3.686 1 96.06 94 ILE B C 1
ATOM 2685 O O . ILE B 1 94 ? -11.562 -2.746 -3.406 1 96.06 94 ILE B O 1
ATOM 2689 N N . ASN B 1 95 ? -9.68 -3.633 -4.129 1 97.19 95 ASN B N 1
ATOM 2690 C CA . ASN B 1 95 ? -9.102 -2.332 -4.465 1 97.19 95 ASN B CA 1
ATOM 2691 C C . ASN B 1 95 ? -9.789 -1.713 -5.68 1 97.19 95 ASN B C 1
ATOM 2693 O O . ASN B 1 95 ? -10.133 -0.53 -5.664 1 97.19 95 ASN B O 1
ATOM 2697 N N . HIS B 1 96 ? -9.977 -2.551 -6.676 1 98.31 96 HIS B N 1
ATOM 2698 C CA . HIS B 1 96 ? -10.648 -2.09 -7.887 1 98.31 96 HIS B CA 1
ATOM 2699 C C . HIS B 1 96 ? -11.992 -1.438 -7.559 1 98.31 96 HIS B C 1
ATOM 2701 O O . HIS B 1 96 ? -12.258 -0.314 -7.988 1 98.31 96 HIS B O 1
ATOM 2707 N N . ILE B 1 97 ? -12.766 -2.084 -6.766 1 98.06 97 ILE B N 1
ATOM 2708 C CA . ILE B 1 97 ? -14.133 -1.63 -6.539 1 98.06 97 ILE B CA 1
ATOM 2709 C C . ILE B 1 97 ? -14.133 -0.461 -5.559 1 98.06 97 ILE B C 1
ATOM 2711 O O . ILE B 1 97 ? -15.148 0.213 -5.387 1 98.06 97 ILE B O 1
ATOM 2715 N N . HIS B 1 98 ? -13.023 -0.199 -4.91 1 97.81 98 HIS B N 1
ATOM 2716 C CA . HIS B 1 98 ? -12.898 0.958 -4.031 1 97.81 98 HIS B CA 1
ATOM 2717 C C . HIS B 1 98 ? -12.227 2.127 -4.746 1 97.81 98 HIS B C 1
ATOM 2719 O O . HIS B 1 98 ? -11.945 3.156 -4.133 1 97.81 98 HIS B O 1
ATOM 2725 N N . GLY B 1 99 ? -11.906 1.954 -6.043 1 97.5 99 GLY B N 1
ATOM 2726 C CA . GLY B 1 99 ? -11.352 3.035 -6.84 1 97.5 99 GLY B CA 1
ATOM 2727 C C . GLY B 1 99 ? -9.852 3.164 -6.707 1 97.5 99 GLY B C 1
ATOM 2728 O O . GLY B 1 99 ? -9.289 4.234 -6.949 1 97.5 99 GLY B O 1
ATOM 2729 N N . MET B 1 100 ? -9.219 2.17 -6.234 1 97.31 100 MET B N 1
ATOM 2730 C CA . MET B 1 100 ? -7.77 2.16 -6.098 1 97.31 100 MET B CA 1
ATOM 2731 C C . MET B 1 100 ? -7.121 1.381 -7.238 1 97.31 100 MET B C 1
ATOM 2733 O O . MET B 1 100 ? -7.676 0.392 -7.715 1 97.31 100 MET B O 1
ATOM 2737 N N . ALA B 1 101 ? -5.961 1.735 -7.574 1 96.62 101 ALA B N 1
ATOM 2738 C CA . ALA B 1 101 ? -5.332 1.286 -8.812 1 96.62 101 ALA B CA 1
ATOM 2739 C C . ALA B 1 101 ? -4.586 -0.028 -8.602 1 96.62 101 ALA B C 1
ATOM 2741 O O . ALA B 1 101 ? -4.141 -0.656 -9.57 1 96.62 101 ALA B O 1
ATOM 2742 N N . ASP B 1 102 ? -4.488 -0.513 -7.367 1 96.81 102 ASP B N 1
ATOM 2743 C CA . ASP B 1 102 ? -3.643 -1.651 -7.016 1 96.81 102 ASP B CA 1
ATOM 2744 C C . ASP B 1 102 ? -4.375 -2.971 -7.25 1 96.81 102 ASP B C 1
ATOM 2746 O O . ASP B 1 102 ? -4.762 -3.648 -6.297 1 96.81 102 ASP B O 1
ATOM 2750 N N . TRP B 1 103 ? -4.504 -3.332 -8.484 1 97.44 103 TRP B N 1
ATOM 2751 C CA . TRP B 1 103 ? -5.086 -4.609 -8.883 1 97.44 103 TRP B CA 1
ATOM 2752 C C . TRP B 1 103 ? -4.473 -5.105 -10.188 1 97.44 103 TRP B C 1
ATOM 2754 O O . TRP B 1 103 ? -3.762 -4.363 -10.867 1 97.44 103 TRP B O 1
ATOM 2764 N N . CYS B 1 104 ? -4.664 -6.375 -10.445 1 98 104 CYS B N 1
ATOM 2765 C CA . CYS B 1 104 ? -4.07 -6.969 -11.633 1 98 104 CYS B CA 1
ATOM 2766 C C . CYS B 1 104 ? -4.848 -8.203 -12.078 1 98 104 CYS B C 1
ATOM 2768 O O . CYS B 1 104 ? -5.879 -8.531 -11.492 1 98 104 CYS B O 1
ATOM 2770 N N . VAL B 1 105 ? -4.449 -8.734 -13.203 1 97.69 105 VAL B N 1
ATOM 2771 C CA . VAL B 1 105 ? -4.945 -10 -13.727 1 97.69 105 VAL B CA 1
ATOM 2772 C C . VAL B 1 105 ? -3.795 -11 -13.859 1 97.69 105 VAL B C 1
ATOM 2774 O O . VAL B 1 105 ? -2.707 -10.641 -14.32 1 97.69 105 VAL B O 1
ATOM 2777 N N . THR B 1 106 ? -4.066 -12.25 -13.414 1 96.81 106 THR B N 1
ATOM 2778 C CA . THR B 1 106 ? -2.984 -13.227 -13.438 1 96.81 106 THR B CA 1
ATOM 2779 C C . THR B 1 106 ? -3.43 -14.508 -14.133 1 96.81 106 THR B C 1
ATOM 2781 O O . THR B 1 106 ? -4.605 -14.875 -14.07 1 96.81 106 THR B O 1
ATOM 2784 N N . ALA B 1 107 ? -2.504 -15.172 -14.758 1 96.75 107 ALA B N 1
ATOM 2785 C CA . ALA B 1 107 ? -2.639 -16.531 -15.258 1 96.75 107 ALA B CA 1
ATOM 2786 C C . ALA B 1 107 ? -1.352 -17.328 -15.047 1 96.75 107 ALA B C 1
ATOM 2788 O O . ALA B 1 107 ? -0.278 -16.906 -15.484 1 96.75 107 ALA B O 1
ATOM 2789 N N . THR B 1 108 ? -1.516 -18.406 -14.398 1 96 108 THR B N 1
ATOM 2790 C CA . THR B 1 108 ? -0.374 -19.281 -14.117 1 96 108 THR B CA 1
ATOM 2791 C C . THR B 1 108 ? -0.655 -20.703 -14.562 1 96 108 THR B C 1
ATOM 2793 O O . THR B 1 108 ? -1.701 -21.266 -14.234 1 96 108 THR B O 1
ATOM 2796 N N . LEU B 1 109 ? 0.255 -21.234 -15.375 1 96.44 109 LEU B N 1
ATOM 2797 C CA . LEU B 1 109 ? 0.204 -22.656 -15.711 1 96.44 109 LEU B CA 1
ATOM 2798 C C . LEU B 1 109 ? 0.981 -23.484 -14.695 1 96.44 109 LEU B C 1
ATOM 2800 O O . LEU B 1 109 ? 2.158 -23.203 -14.438 1 96.44 109 LEU B O 1
ATOM 2804 N N . VAL B 1 110 ? 0.238 -24.391 -14.117 1 94.75 110 VAL B N 1
ATOM 2805 C CA . VAL B 1 110 ? 0.827 -25.297 -13.141 1 94.75 110 VAL B CA 1
ATOM 2806 C C . VAL B 1 110 ? 0.907 -26.703 -13.742 1 94.75 110 VAL B C 1
ATOM 2808 O O . VAL B 1 110 ? -0.067 -27.203 -14.312 1 94.75 110 VAL B O 1
ATOM 2811 N N . ARG B 1 111 ? 2.047 -27.281 -13.703 1 95.31 111 ARG B N 1
ATOM 2812 C CA . ARG B 1 111 ? 2.279 -28.641 -14.164 1 95.31 111 ARG B CA 1
ATOM 2813 C C . ARG B 1 111 ? 2.701 -29.547 -13.016 1 95.31 111 ARG B C 1
ATOM 2815 O O . ARG B 1 111 ? 3.762 -29.359 -12.414 1 95.31 111 ARG B O 1
ATOM 2822 N N . ASP B 1 112 ? 1.841 -30.578 -12.719 1 92.56 112 ASP B N 1
ATOM 2823 C CA . ASP B 1 112 ? 2.07 -31.5 -11.609 1 92.56 112 ASP B CA 1
ATOM 2824 C C . ASP B 1 112 ? 2.408 -30.734 -10.328 1 92.56 112 ASP B C 1
ATOM 2826 O O . ASP B 1 112 ? 3.426 -31 -9.688 1 92.56 112 ASP B O 1
ATOM 2830 N N . ASN B 1 113 ? 1.642 -29.656 -10.086 1 90.06 113 ASN B N 1
ATOM 2831 C CA . ASN B 1 113 ? 1.618 -28.859 -8.859 1 90.06 113 ASN B CA 1
ATOM 2832 C C . ASN B 1 113 ? 2.844 -27.953 -8.75 1 90.06 113 ASN B C 1
ATOM 2834 O O . ASN B 1 113 ? 3.211 -27.531 -7.656 1 90.06 113 ASN B O 1
ATOM 2838 N N . THR B 1 114 ? 3.451 -27.75 -9.914 1 92.88 114 THR B N 1
ATOM 2839 C CA . THR B 1 114 ? 4.57 -26.812 -10 1 92.88 114 THR B CA 1
ATOM 2840 C C . THR B 1 114 ? 4.27 -25.703 -11.008 1 92.88 114 THR B C 1
ATOM 2842 O O . THR B 1 114 ? 3.957 -25.969 -12.164 1 92.88 114 THR B O 1
ATOM 2845 N N . PRO B 1 115 ? 4.336 -24.484 -10.531 1 95.25 115 PRO B N 1
ATOM 2846 C CA . PRO B 1 115 ? 4.156 -23.422 -11.516 1 95.25 115 PRO B CA 1
ATOM 2847 C C . PRO B 1 115 ? 5.262 -23.406 -12.57 1 95.25 115 PRO B C 1
ATOM 2849 O O . PRO B 1 115 ? 6.445 -23.453 -12.227 1 95.25 115 PRO B O 1
ATOM 2852 N N . VAL B 1 116 ? 4.891 -23.25 -13.867 1 97.31 116 VAL B N 1
ATOM 2853 C CA . VAL B 1 116 ? 5.895 -23.344 -14.922 1 97.31 116 VAL B CA 1
ATOM 2854 C C . VAL B 1 116 ? 5.855 -22.094 -15.789 1 97.31 116 VAL B C 1
ATOM 2856 O O . VAL B 1 116 ? 6.828 -21.766 -16.469 1 97.31 116 VAL B O 1
ATOM 2859 N N . LEU B 1 117 ? 4.789 -21.406 -15.773 1 98.25 117 LEU B N 1
ATOM 2860 C CA . LEU B 1 117 ? 4.602 -20.172 -16.531 1 98.25 117 LEU B CA 1
ATOM 2861 C C . LEU B 1 117 ? 3.627 -19.25 -15.812 1 98.25 117 LEU B C 1
ATOM 2863 O O . LEU B 1 117 ? 2.588 -19.688 -15.32 1 98.25 117 LEU B O 1
ATOM 2867 N N . THR B 1 118 ? 3.988 -17.984 -15.703 1 98.31 118 THR B N 1
ATOM 2868 C CA . THR B 1 118 ? 3.053 -17.031 -15.109 1 98.31 118 THR B CA 1
ATOM 2869 C C . THR B 1 118 ? 3.096 -15.695 -15.859 1 98.31 118 THR B C 1
ATOM 2871 O O . THR B 1 118 ? 4.148 -15.289 -16.359 1 98.31 118 THR B O 1
ATOM 2874 N N . VAL B 1 119 ? 1.968 -15.086 -15.961 1 98.75 119 VAL B N 1
ATOM 2875 C CA . VAL B 1 119 ? 1.802 -13.727 -16.469 1 98.75 119 VAL B CA 1
ATOM 2876 C C . VAL B 1 119 ? 0.947 -12.914 -15.5 1 98.75 119 VAL B C 1
ATOM 2878 O O . VAL B 1 119 ? -0.129 -13.359 -15.094 1 98.75 119 VAL B O 1
ATOM 2881 N N . VAL B 1 120 ? 1.43 -11.828 -15.07 1 98.81 120 VAL B N 1
ATOM 2882 C CA . VAL B 1 120 ? 0.737 -10.852 -14.234 1 98.81 120 VAL B CA 1
ATOM 2883 C C . VAL B 1 120 ? 0.671 -9.508 -14.953 1 98.81 120 VAL B C 1
ATOM 2885 O O . VAL B 1 120 ? 1.705 -8.922 -15.289 1 98.81 120 VAL B O 1
ATOM 2888 N N . HIS B 1 121 ? -0.52 -9.016 -15.164 1 98.88 121 HIS B N 1
ATOM 2889 C CA . HIS B 1 121 ? -0.677 -7.75 -15.867 1 98.88 121 HIS B CA 1
ATOM 2890 C C . HIS B 1 121 ? -1.365 -6.711 -14.992 1 98.88 121 HIS B C 1
ATOM 2892 O O . HIS B 1 121 ? -2.426 -6.977 -14.422 1 98.88 121 HIS B O 1
ATOM 2898 N N . LEU B 1 122 ? -0.721 -5.59 -14.844 1 98.75 122 LEU B N 1
ATOM 2899 C CA . LEU B 1 122 ? -1.261 -4.438 -14.133 1 98.75 122 LEU B CA 1
ATOM 2900 C C . LEU B 1 122 ? -1.879 -3.438 -15.102 1 98.75 122 LEU B C 1
ATOM 2902 O O . LEU B 1 122 ? -1.174 -2.6 -15.672 1 98.75 122 LEU B O 1
ATOM 2906 N N . PRO B 1 123 ? -3.176 -3.434 -15.242 1 98.62 123 PRO B N 1
ATOM 2907 C CA . PRO B 1 123 ? -3.822 -2.635 -16.281 1 98.62 123 PRO B CA 1
ATOM 2908 C C . PRO B 1 123 ? -3.635 -1.133 -16.078 1 98.62 123 PRO B C 1
ATOM 2910 O O . PRO B 1 123 ? -3.564 -0.378 -17.047 1 98.62 123 PRO B O 1
ATOM 2913 N N . MET B 1 124 ? -3.555 -0.704 -14.867 1 97.75 124 MET B N 1
ATOM 2914 C CA . MET B 1 124 ? -3.547 0.729 -14.586 1 97.75 124 MET B CA 1
ATOM 2915 C C . MET B 1 124 ? -2.209 1.352 -14.969 1 97.75 124 MET B C 1
ATOM 2917 O O . MET B 1 124 ? -2.139 2.543 -15.273 1 97.75 124 MET B O 1
ATOM 2921 N N . THR B 1 125 ? -1.141 0.59 -14.953 1 96.88 125 THR B N 1
ATOM 2922 C CA . THR B 1 125 ? 0.177 1.092 -15.328 1 96.88 125 THR B CA 1
ATOM 2923 C C . THR B 1 125 ? 0.64 0.471 -16.641 1 96.88 125 THR B C 1
ATOM 2925 O O . THR B 1 125 ? 1.678 0.855 -17.188 1 96.88 125 THR B O 1
ATOM 2928 N N . ASP B 1 126 ? -0.118 -0.536 -17.125 1 98.12 126 ASP B N 1
ATOM 2929 C CA . ASP B 1 126 ? 0.188 -1.263 -18.359 1 98.12 126 ASP B CA 1
ATOM 2930 C C . ASP B 1 126 ? 1.523 -1.995 -18.25 1 98.12 126 ASP B C 1
ATOM 2932 O O . ASP B 1 126 ? 2.311 -2.012 -19.188 1 98.12 126 ASP B O 1
ATOM 2936 N N . ASN B 1 127 ? 1.854 -2.486 -17.109 1 98.44 127 ASN B N 1
ATOM 2937 C CA . ASN B 1 127 ? 3.02 -3.328 -16.859 1 98.44 127 ASN B CA 1
ATOM 2938 C C . ASN B 1 127 ? 2.66 -4.809 -16.906 1 98.44 127 ASN B C 1
ATOM 2940 O O . ASN B 1 127 ? 1.603 -5.215 -16.422 1 98.44 127 ASN B O 1
ATOM 2944 N N . THR B 1 128 ? 3.52 -5.562 -17.531 1 98.88 128 THR B N 1
ATOM 2945 C CA . THR B 1 128 ? 3.318 -7.008 -17.578 1 98.88 128 THR B CA 1
ATOM 2946 C C . THR B 1 128 ? 4.551 -7.742 -17.062 1 98.88 128 THR B C 1
ATOM 2948 O O . THR B 1 128 ? 5.66 -7.535 -17.562 1 98.88 128 THR B O 1
ATOM 2951 N N . TYR B 1 129 ? 4.32 -8.539 -16.047 1 98.88 129 TYR B N 1
ATOM 2952 C CA . TYR B 1 129 ? 5.348 -9.406 -15.484 1 98.88 129 TYR B CA 1
ATOM 2953 C C . TYR B 1 129 ? 5.203 -10.836 -16.016 1 98.88 129 TYR B C 1
ATOM 2955 O O . TYR B 1 129 ? 4.086 -11.352 -16.109 1 98.88 129 TYR B O 1
ATOM 2963 N N . THR B 1 130 ? 6.336 -11.438 -16.375 1 98.88 130 THR B N 1
ATOM 2964 C CA . THR B 1 130 ? 6.305 -12.797 -16.891 1 98.88 130 THR B CA 1
ATOM 2965 C C . THR B 1 130 ? 7.438 -13.633 -16.281 1 98.88 130 THR B C 1
ATOM 2967 O O . THR B 1 130 ? 8.484 -13.094 -15.922 1 98.88 130 THR B O 1
ATOM 2970 N N . ALA B 1 131 ? 7.203 -14.859 -16.188 1 98.62 131 ALA B N 1
ATOM 2971 C CA . ALA B 1 131 ? 8.25 -15.812 -15.82 1 98.62 131 ALA B CA 1
ATOM 2972 C C . ALA B 1 131 ? 7.953 -17.203 -16.375 1 98.62 131 ALA B C 1
ATOM 2974 O O . ALA B 1 131 ? 6.797 -17.625 -16.406 1 98.62 131 ALA B O 1
ATOM 2975 N N . ILE B 1 132 ? 8.906 -17.828 -16.859 1 98.19 132 ILE B N 1
ATOM 2976 C CA . ILE B 1 132 ? 8.906 -19.25 -17.219 1 98.19 132 ILE B CA 1
ATOM 2977 C C . ILE B 1 132 ? 9.953 -20 -16.391 1 98.19 132 ILE B C 1
ATOM 2979 O O . ILE B 1 132 ? 11.07 -19.5 -16.203 1 98.19 132 ILE B O 1
ATOM 2983 N N . ARG B 1 133 ? 9.508 -21.125 -15.859 1 97.62 133 ARG B N 1
ATOM 2984 C CA . ARG B 1 133 ? 10.445 -21.891 -15.047 1 97.62 133 ARG B CA 1
ATOM 2985 C C . ARG B 1 133 ? 11.734 -22.172 -15.812 1 97.62 133 ARG B C 1
ATOM 2987 O O . ARG B 1 133 ? 11.711 -22.719 -16.922 1 97.62 133 ARG B O 1
ATOM 2994 N N . GLY B 1 134 ? 12.836 -21.75 -15.219 1 97.19 134 GLY B N 1
ATOM 2995 C CA . GLY B 1 134 ? 14.141 -21.922 -15.828 1 97.19 134 GLY B CA 1
ATOM 2996 C C . GLY B 1 134 ? 14.461 -20.844 -16.844 1 97.19 134 GLY B C 1
ATOM 2997 O O . GLY B 1 134 ? 15.539 -20.859 -17.453 1 97.19 1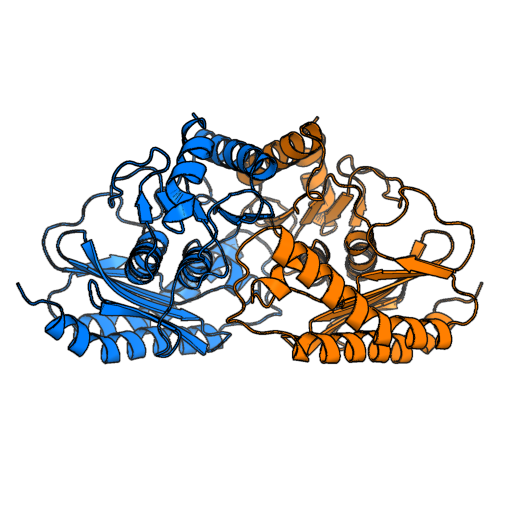34 GLY B O 1
ATOM 2998 N N . GLY B 1 135 ? 13.562 -19.891 -17.047 1 97.25 135 GLY B N 1
ATOM 2999 C CA . GLY B 1 135 ? 13.734 -18.906 -18.109 1 97.25 135 GLY B CA 1
ATOM 3000 C C . GLY B 1 135 ? 13.906 -17.5 -17.609 1 97.25 135 GLY B C 1
ATOM 3001 O O . GLY B 1 135 ? 14.109 -16.562 -18.406 1 97.25 135 GLY B O 1
ATOM 3002 N N . GLY B 1 136 ? 13.859 -17.281 -16.312 1 98.12 136 GLY B N 1
ATOM 3003 C CA . GLY B 1 136 ? 13.984 -15.945 -15.75 1 98.12 136 GLY B CA 1
ATOM 3004 C C . GLY B 1 136 ? 12.656 -15.234 -15.578 1 98.12 136 GLY B C 1
ATOM 3005 O O . GLY B 1 136 ? 11.617 -15.75 -16 1 98.12 136 GLY B O 1
ATOM 3006 N N . ALA B 1 137 ? 12.625 -14.164 -14.906 1 98.75 137 ALA B N 1
ATOM 3007 C CA . ALA B 1 137 ? 11.477 -13.273 -14.711 1 98.75 137 ALA B CA 1
ATOM 3008 C C . ALA B 1 137 ? 11.719 -11.93 -15.383 1 98.75 137 ALA B C 1
ATOM 3010 O O . ALA B 1 137 ? 12.844 -11.422 -15.391 1 98.75 137 ALA B O 1
ATOM 3011 N N . TYR B 1 138 ? 10.648 -11.344 -15.914 1 98.81 138 TYR B N 1
ATOM 3012 C CA . TYR B 1 138 ? 10.797 -10.125 -16.703 1 98.81 138 TYR B CA 1
ATOM 3013 C C . TYR B 1 138 ? 9.648 -9.164 -16.422 1 98.81 138 TYR B C 1
ATOM 3015 O O . TYR B 1 138 ? 8.523 -9.586 -16.156 1 98.81 138 TYR B O 1
ATOM 3023 N N . LEU B 1 139 ? 9.961 -7.906 -16.438 1 98.75 139 LEU B N 1
ATOM 3024 C CA . LEU B 1 139 ? 8.992 -6.82 -16.562 1 98.75 139 LEU B CA 1
ATOM 3025 C C . LEU B 1 139 ? 9.078 -6.156 -17.922 1 98.75 139 LEU B C 1
ATOM 3027 O O . LEU B 1 139 ? 10.062 -5.477 -18.234 1 98.75 139 LEU B O 1
ATOM 3031 N N . ASP B 1 140 ? 8 -6.402 -18.703 1 98.31 140 ASP B N 1
ATOM 3032 C CA . ASP B 1 140 ? 7.945 -5.832 -20.047 1 98.31 140 ASP B CA 1
ATOM 3033 C C . ASP B 1 140 ? 9.234 -6.121 -20.828 1 98.31 140 ASP B C 1
ATOM 3035 O O . ASP B 1 140 ? 9.805 -5.219 -21.438 1 98.31 140 ASP B O 1
ATOM 3039 N N . GLY B 1 141 ? 9.656 -7.289 -20.656 1 97.31 141 GLY B N 1
ATOM 3040 C CA . GLY B 1 141 ? 10.805 -7.746 -21.422 1 97.31 141 GLY B CA 1
ATOM 3041 C C . GLY B 1 141 ? 12.133 -7.48 -20.734 1 97.31 141 GLY B C 1
ATOM 3042 O O . GLY B 1 141 ? 13.172 -7.965 -21.172 1 97.31 141 GLY B O 1
ATOM 3043 N N . VAL B 1 142 ? 12.18 -6.734 -19.672 1 97.94 142 VAL B N 1
ATOM 3044 C CA . VAL B 1 142 ? 13.398 -6.441 -18.938 1 97.94 142 VAL B CA 1
ATOM 3045 C C . VAL B 1 142 ? 13.547 -7.426 -17.781 1 97.94 142 VAL B C 1
ATOM 3047 O O . VAL B 1 142 ? 12.641 -7.578 -16.953 1 97.94 142 VAL B O 1
ATOM 3050 N N . ARG B 1 143 ? 14.68 -8.055 -17.656 1 98.5 143 ARG B N 1
ATOM 3051 C CA . ARG B 1 143 ? 14.922 -9.094 -16.656 1 98.5 143 ARG B CA 1
ATOM 3052 C C . ARG B 1 143 ? 14.852 -8.516 -15.242 1 98.5 143 ARG B C 1
ATOM 3054 O O . ARG B 1 143 ? 15.375 -7.43 -14.984 1 98.5 143 ARG B O 1
ATOM 3061 N N . LEU B 1 144 ? 14.273 -9.211 -14.375 1 98.5 144 LEU B N 1
ATOM 3062 C CA . LEU B 1 144 ? 14.125 -8.828 -12.977 1 98.5 144 LEU B CA 1
ATOM 3063 C C . LEU B 1 144 ? 15.156 -9.531 -12.102 1 98.5 144 LEU B C 1
ATOM 3065 O O . LEU B 1 144 ? 15.586 -10.641 -12.414 1 98.5 144 LEU B O 1
ATOM 3069 N N . HIS B 1 145 ? 15.547 -8.891 -11.047 1 98.5 145 HIS B N 1
ATOM 3070 C CA . HIS B 1 145 ? 16.375 -9.469 -10 1 98.5 145 HIS B CA 1
ATOM 3071 C C . HIS B 1 145 ? 15.914 -9.016 -8.617 1 98.5 145 HIS B C 1
ATOM 3073 O O . HIS B 1 145 ? 15.547 -7.855 -8.43 1 98.5 145 HIS B O 1
ATOM 3079 N N . VAL B 1 146 ? 15.922 -9.93 -7.711 1 98.56 146 VAL B N 1
ATOM 3080 C CA . VAL B 1 146 ? 15.617 -9.578 -6.328 1 98.56 146 VAL B CA 1
ATOM 3081 C C . VAL B 1 146 ? 16.719 -8.688 -5.766 1 98.56 146 VAL B C 1
ATOM 3083 O O . VAL B 1 146 ? 17.781 -8.531 -6.379 1 98.56 146 VAL B O 1
ATOM 3086 N N . SER B 1 147 ? 16.438 -8.055 -4.605 1 97.88 147 SER B N 1
ATOM 3087 C CA . SER B 1 147 ? 17.391 -7.137 -3.998 1 97.88 147 SER B CA 1
ATOM 3088 C C . SER B 1 147 ? 18.656 -7.875 -3.551 1 97.88 147 SER B C 1
ATOM 3090 O O . SER B 1 147 ? 18.656 -9.102 -3.424 1 97.88 147 SER B O 1
ATOM 3092 N N . ALA B 1 148 ? 19.703 -7.113 -3.289 1 96.56 148 ALA B N 1
ATOM 3093 C CA . ALA B 1 148 ? 20.984 -7.68 -2.859 1 96.56 148 ALA B CA 1
ATOM 3094 C C . ALA B 1 148 ? 21.188 -7.48 -1.362 1 96.56 148 ALA B C 1
ATOM 3096 O O . ALA B 1 148 ? 22.25 -7.801 -0.831 1 96.56 148 ALA B O 1
ATOM 3097 N N . LYS B 1 149 ? 20.203 -6.961 -0.69 1 97.38 149 LYS B N 1
ATOM 3098 C CA . LYS B 1 149 ? 20.359 -6.688 0.736 1 97.38 149 LYS B CA 1
ATOM 3099 C C . LYS B 1 149 ? 20.609 -7.973 1.518 1 97.38 149 LYS B C 1
ATOM 3101 O O . LYS B 1 149 ? 20.016 -9.016 1.226 1 97.38 149 LYS B O 1
ATOM 3106 N N . THR B 1 150 ? 21.375 -7.816 2.605 1 96.56 150 THR B N 1
ATOM 3107 C CA . THR B 1 150 ? 21.75 -9 3.373 1 96.56 150 THR B CA 1
ATOM 3108 C C . THR B 1 150 ? 21.234 -8.906 4.801 1 96.56 150 THR B C 1
ATOM 3110 O O . THR B 1 150 ? 21.281 -9.883 5.551 1 96.56 150 THR B O 1
ATOM 3113 N N . LYS B 1 151 ? 20.797 -7.707 5.168 1 97.38 151 LYS B N 1
ATOM 3114 C CA . LYS B 1 151 ? 20.328 -7.488 6.535 1 97.38 151 LYS B CA 1
ATOM 3115 C C . LYS B 1 151 ? 18.922 -6.926 6.559 1 97.38 151 LYS B C 1
ATOM 3117 O O . LYS B 1 151 ? 18.562 -6.086 5.727 1 97.38 151 LYS B O 1
ATOM 3122 N N . LEU B 1 152 ? 18.188 -7.34 7.555 1 97 152 LEU B N 1
ATOM 3123 C CA . LEU B 1 152 ? 16.797 -6.926 7.68 1 97 152 LEU B CA 1
ATOM 3124 C C . LEU B 1 152 ? 16.703 -5.453 8.062 1 97 152 LEU B C 1
ATOM 3126 O O . LEU B 1 152 ? 15.719 -4.785 7.75 1 97 152 LEU B O 1
ATOM 3130 N N . ASP B 1 153 ? 17.703 -4.891 8.703 1 95.19 153 ASP B N 1
ATOM 3131 C CA . ASP B 1 153 ? 17.609 -3.531 9.227 1 95.19 153 ASP B CA 1
ATOM 3132 C C . ASP B 1 153 ? 17.578 -2.506 8.102 1 95.19 153 ASP B C 1
ATOM 3134 O O . ASP B 1 153 ? 17.359 -1.315 8.344 1 95.19 153 ASP B O 1
ATOM 3138 N N . ALA B 1 154 ? 17.75 -2.953 6.828 1 96 154 ALA B N 1
ATOM 3139 C CA . ALA B 1 154 ? 17.609 -2.1 5.648 1 96 154 ALA B CA 1
ATOM 3140 C C . ALA B 1 154 ? 16.453 -2.566 4.773 1 96 154 ALA B C 1
ATOM 3142 O O . ALA B 1 154 ? 16.188 -1.979 3.723 1 96 154 ALA B O 1
ATOM 3143 N N . ALA B 1 155 ? 15.742 -3.561 5.191 1 97.38 155 ALA B N 1
ATOM 3144 C CA . ALA B 1 155 ? 14.82 -4.289 4.32 1 97.38 155 ALA B CA 1
ATOM 3145 C C . ALA B 1 155 ? 13.422 -3.68 4.363 1 97.38 155 ALA B C 1
ATOM 3147 O O . ALA B 1 155 ? 12.953 -3.26 5.426 1 97.38 155 ALA B O 1
ATOM 3148 N N . LEU B 1 156 ? 12.828 -3.564 3.229 1 97.38 156 LEU B N 1
ATOM 3149 C CA . LEU B 1 156 ? 11.383 -3.385 3.105 1 97.38 156 LEU B CA 1
ATOM 3150 C C . LEU B 1 156 ? 10.68 -4.73 3.002 1 97.38 156 LEU B C 1
ATOM 3152 O O . LEU B 1 156 ? 10.938 -5.504 2.076 1 97.38 156 LEU B O 1
ATOM 3156 N N . VAL B 1 157 ? 9.805 -5.016 3.984 1 98.12 157 VAL B N 1
ATOM 3157 C CA . VAL B 1 157 ? 9.172 -6.328 4.074 1 98.12 157 VAL B CA 1
ATOM 3158 C C . VAL B 1 157 ? 7.652 -6.168 4.109 1 98.12 157 VAL B C 1
ATOM 3160 O O . VAL B 1 157 ? 7.141 -5.082 4.391 1 98.12 157 VAL B O 1
ATOM 3163 N N . GLY B 1 158 ? 6.965 -7.203 3.738 1 97.62 158 GLY B N 1
ATOM 3164 C CA . GLY B 1 158 ? 5.516 -7.078 3.75 1 97.62 158 GLY B CA 1
ATOM 3165 C C . GLY B 1 158 ? 4.805 -8.398 3.982 1 97.62 158 GLY B C 1
ATOM 3166 O O . GLY B 1 158 ? 5.414 -9.469 3.881 1 97.62 158 GLY B O 1
ATOM 3167 N N . THR B 1 159 ? 3.578 -8.336 4.359 1 96.69 159 THR B N 1
ATOM 3168 C CA . THR B 1 159 ? 2.66 -9.461 4.449 1 96.69 159 THR B CA 1
ATOM 3169 C C . THR B 1 159 ? 1.266 -9.062 3.973 1 96.69 159 THR B C 1
ATOM 3171 O O . THR B 1 159 ? 1.061 -7.941 3.502 1 96.69 159 THR B O 1
ATOM 3174 N N . GLY B 1 160 ? 0.418 -9.969 3.818 1 91.69 160 GLY B N 1
ATOM 3175 C CA . GLY B 1 160 ? -0.947 -9.727 3.381 1 91.69 160 GLY B CA 1
ATOM 3176 C C . GLY B 1 160 ? -1.987 -10.234 4.359 1 91.69 160 GLY B C 1
ATOM 3177 O O . GLY B 1 160 ? -1.66 -10.969 5.297 1 91.69 160 GLY B O 1
ATOM 3178 N N . GLN B 1 161 ? -3.125 -9.625 4.125 1 82.56 161 GLN B N 1
ATOM 3179 C CA . GLN B 1 161 ? -4.215 -10.109 4.961 1 82.56 161 GLN B CA 1
ATOM 3180 C C . GLN B 1 161 ? -4.668 -11.5 4.52 1 82.56 161 GLN B C 1
ATOM 3182 O O . GLN B 1 161 ? -4.527 -11.867 3.352 1 82.56 161 GLN B O 1
ATOM 3187 N N . ALA B 1 162 ? -5.164 -12.227 5.523 1 73.38 162 ALA B N 1
ATOM 3188 C CA . ALA B 1 162 ? -5.844 -13.477 5.215 1 73.38 162 ALA B CA 1
ATOM 3189 C C . ALA B 1 162 ? -7.215 -13.227 4.594 1 73.38 162 ALA B C 1
ATOM 3191 O O . ALA B 1 162 ? -7.629 -12.07 4.445 1 73.38 162 ALA B O 1
ATOM 3192 N N . MET B 1 163 ? -7.812 -14.227 4.039 1 74.38 163 MET B N 1
ATOM 3193 C CA . MET B 1 163 ? -9.172 -14.109 3.518 1 74.38 163 MET B CA 1
ATOM 3194 C C . MET B 1 163 ? -10.125 -13.594 4.59 1 74.38 163 MET B C 1
ATOM 3196 O O . MET B 1 163 ? -9.938 -13.867 5.777 1 74.38 163 MET B O 1
ATOM 3200 N N . PRO B 1 164 ? -11.047 -12.781 4.098 1 67.88 164 PRO B N 1
ATOM 3201 C CA . PRO B 1 164 ? -12.07 -12.391 5.07 1 67.88 164 PRO B CA 1
ATOM 3202 C C . PRO B 1 164 ? -12.695 -13.586 5.777 1 67.88 164 PRO B C 1
ATOM 3204 O O . PRO B 1 164 ? -13.039 -14.586 5.133 1 67.88 164 PRO B O 1
ATOM 3207 N N . GLY B 1 165 ? -12.781 -13.477 7.016 1 73.75 165 GLY B N 1
ATOM 3208 C CA . GLY B 1 165 ? -13.406 -14.547 7.785 1 73.75 165 GLY B CA 1
ATOM 3209 C C . GLY B 1 165 ? -12.445 -15.648 8.164 1 73.75 165 GLY B C 1
ATOM 3210 O O . GLY B 1 165 ? -12.867 -16.766 8.477 1 73.75 165 GLY B O 1
ATOM 3211 N N . GLU B 1 166 ? -11.227 -15.297 8.008 1 82.06 166 GLU B N 1
ATOM 3212 C CA . GLU B 1 166 ? -10.219 -16.25 8.461 1 82.06 166 GLU B CA 1
ATOM 3213 C C . GLU B 1 166 ? -10.328 -16.5 9.961 1 82.06 166 GLU B C 1
ATOM 3215 O O . GLU B 1 166 ? -10.992 -15.742 10.672 1 82.06 166 GLU B O 1
ATOM 3220 N N . ASP B 1 167 ? -9.633 -17.547 10.422 1 87 167 ASP B N 1
ATOM 3221 C CA . ASP B 1 167 ? -9.719 -17.875 11.836 1 87 167 ASP B CA 1
ATOM 3222 C C . ASP B 1 167 ? -8.906 -16.906 12.68 1 87 167 ASP B C 1
ATOM 3224 O O . ASP B 1 167 ? -7.941 -16.312 12.195 1 87 167 ASP B O 1
ATOM 3228 N N . ARG B 1 168 ? -9.289 -16.734 13.922 1 91.56 168 ARG B N 1
ATOM 3229 C CA . ARG B 1 168 ? -8.695 -15.781 14.859 1 91.56 168 ARG B CA 1
ATOM 3230 C C . ARG B 1 168 ? -7.207 -16.078 15.062 1 91.56 168 ARG B C 1
ATOM 3232 O O . ARG B 1 168 ? -6.41 -15.148 15.258 1 91.56 168 ARG B O 1
ATOM 3239 N N . GLU B 1 169 ? -6.891 -17.312 15.008 1 92.94 169 GLU B N 1
ATOM 3240 C CA . GLU B 1 169 ? -5.492 -17.703 15.188 1 92.94 169 GLU B CA 1
ATOM 3241 C C . GLU B 1 169 ? -4.625 -17.156 14.055 1 92.94 169 GLU B C 1
ATOM 3243 O O . GLU B 1 169 ? -3.504 -16.703 14.289 1 92.94 169 GLU B O 1
ATOM 3248 N N . THR B 1 170 ? -5.137 -17.25 12.867 1 93 170 THR B N 1
ATOM 3249 C CA . THR B 1 170 ? -4.414 -16.703 11.727 1 93 170 THR B CA 1
ATOM 3250 C C . THR B 1 170 ? -4.23 -15.195 11.875 1 93 170 THR B C 1
ATOM 3252 O O . THR B 1 170 ? -3.141 -14.664 11.641 1 93 170 THR B O 1
ATOM 3255 N N . TYR B 1 171 ? -5.312 -14.492 12.336 1 94.56 171 TYR B N 1
ATOM 3256 C CA . TYR B 1 171 ? -5.223 -13.055 12.547 1 94.56 171 TYR B CA 1
ATOM 3257 C C . TYR B 1 171 ? -4.18 -12.719 13.609 1 94.56 171 TYR B C 1
ATOM 3259 O O . TYR B 1 171 ? -3.404 -11.773 13.461 1 94.56 171 TYR B O 1
ATOM 3267 N N . ARG B 1 172 ? -4.156 -13.477 14.648 1 95.19 172 ARG B N 1
ATOM 3268 C CA . ARG B 1 172 ? -3.18 -13.289 15.719 1 95.19 172 ARG B CA 1
ATOM 3269 C C . ARG B 1 172 ? -1.757 -13.461 15.195 1 95.19 172 ARG B C 1
ATOM 3271 O O . ARG B 1 172 ? -0.87 -12.672 15.531 1 95.19 172 ARG B O 1
ATOM 3278 N N . ARG B 1 173 ? -1.526 -14.469 14.383 1 95.5 173 ARG B N 1
ATOM 3279 C CA . ARG B 1 173 ? -0.205 -14.719 13.812 1 95.5 173 ARG B CA 1
ATOM 3280 C C . ARG B 1 173 ? 0.238 -13.562 12.93 1 95.5 173 ARG B C 1
ATOM 3282 O O . ARG B 1 173 ? 1.41 -13.18 12.93 1 95.5 173 ARG B O 1
ATOM 3289 N N . ILE B 1 174 ? -0.721 -13.055 12.188 1 96.25 174 ILE B N 1
ATOM 3290 C CA . ILE B 1 174 ? -0.411 -11.906 11.352 1 96.25 174 ILE B CA 1
ATOM 3291 C C . ILE B 1 174 ? 0.027 -10.727 12.219 1 96.25 174 ILE B C 1
ATOM 3293 O O . ILE B 1 174 ? 1.097 -10.148 12.008 1 96.25 174 ILE B O 1
ATOM 3297 N N . GLY B 1 175 ? -0.745 -10.406 13.25 1 96.62 175 GLY B N 1
ATOM 3298 C CA . GLY B 1 175 ? -0.398 -9.312 14.141 1 96.62 175 GLY B CA 1
ATOM 3299 C C . GLY B 1 175 ? 0.939 -9.5 14.828 1 96.62 175 GLY B C 1
ATOM 3300 O O . GLY B 1 175 ? 1.736 -8.562 14.922 1 96.62 175 GLY B O 1
ATOM 3301 N N . GLN B 1 176 ? 1.221 -10.703 15.266 1 97.56 176 GLN B N 1
ATOM 3302 C CA . GLN B 1 176 ? 2.488 -11.008 15.922 1 97.56 176 GLN B CA 1
ATOM 3303 C C . GLN B 1 176 ? 3.658 -10.859 14.953 1 97.56 176 GLN B C 1
ATOM 3305 O O . GLN B 1 176 ? 4.719 -10.352 15.32 1 97.56 176 GLN B O 1
ATOM 3310 N N . SER B 1 177 ? 3.463 -11.336 13.758 1 97.62 177 SER B N 1
ATOM 3311 C CA . SER B 1 177 ? 4.527 -11.242 12.766 1 97.62 177 SER B CA 1
ATOM 3312 C C . SER B 1 177 ? 4.797 -9.797 12.375 1 97.62 177 SER B C 1
ATOM 3314 O O . SER B 1 177 ? 5.941 -9.422 12.102 1 97.62 177 SER B O 1
ATOM 3316 N N . VAL B 1 178 ? 3.746 -8.992 12.336 1 96.94 178 VAL B N 1
ATOM 3317 C CA . VAL B 1 178 ? 3.883 -7.562 12.078 1 96.94 178 VAL B CA 1
ATOM 3318 C C . VAL B 1 178 ? 4.738 -6.922 13.172 1 96.94 178 VAL B C 1
ATOM 3320 O O . VAL B 1 178 ? 5.707 -6.219 12.875 1 96.94 178 VAL B O 1
ATOM 3323 N N . THR B 1 179 ? 4.445 -7.23 14.391 1 96.62 179 THR B N 1
ATOM 3324 C CA . THR B 1 179 ? 5.207 -6.691 15.516 1 96.62 179 THR B CA 1
ATOM 3325 C C . THR B 1 179 ? 6.668 -7.125 15.43 1 96.62 179 THR B C 1
ATOM 3327 O O . THR B 1 179 ? 7.574 -6.297 15.562 1 96.62 179 THR B O 1
ATOM 3330 N N . ALA B 1 180 ? 6.883 -8.367 15.141 1 97.06 180 ALA B N 1
ATOM 3331 C CA . ALA B 1 180 ? 8.234 -8.914 15.086 1 97.06 180 ALA B CA 1
ATOM 3332 C C . ALA B 1 180 ? 9.055 -8.242 13.984 1 97.06 180 ALA B C 1
ATOM 3334 O O . ALA B 1 180 ? 10.227 -7.914 14.18 1 97.06 180 ALA B O 1
ATOM 3335 N N . MET B 1 181 ? 8.453 -8.031 12.867 1 96.81 181 MET B N 1
ATOM 3336 C CA . MET B 1 18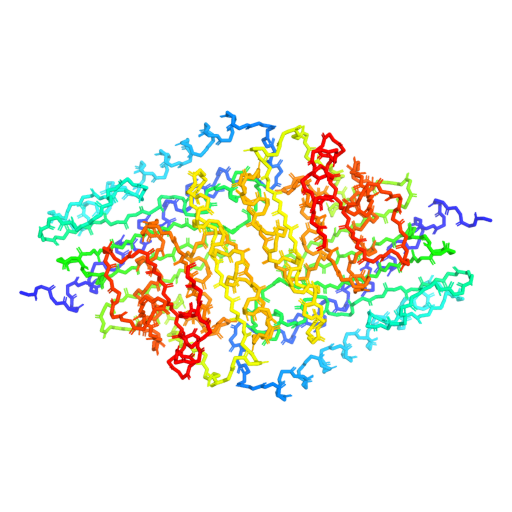1 ? 9.188 -7.457 11.75 1 96.81 181 MET B CA 1
ATOM 3337 C C . MET B 1 181 ? 9.383 -5.957 11.938 1 96.81 181 MET B C 1
ATOM 3339 O O . MET B 1 181 ? 10.391 -5.395 11.508 1 96.81 181 MET B O 1
ATOM 3343 N N . LEU B 1 182 ? 8.414 -5.305 12.609 1 95.5 182 LEU B N 1
ATOM 3344 C CA . LEU B 1 182 ? 8.625 -3.902 12.953 1 95.5 182 LEU B CA 1
ATOM 3345 C C . LEU B 1 182 ? 9.875 -3.736 13.812 1 95.5 182 LEU B C 1
ATOM 3347 O O . LEU B 1 182 ? 10.57 -2.723 13.711 1 95.5 182 LEU B O 1
ATOM 3351 N N . GLU B 1 183 ? 10.219 -4.68 14.57 1 95.12 183 GLU B N 1
ATOM 3352 C CA . GLU B 1 183 ? 11.367 -4.633 15.469 1 95.12 183 GLU B CA 1
ATOM 3353 C C . GLU B 1 183 ? 12.664 -4.949 14.727 1 95.12 183 GLU B C 1
ATOM 3355 O O . GLU B 1 183 ? 13.758 -4.652 15.211 1 95.12 183 GLU B O 1
ATOM 3360 N N . ASN B 1 184 ? 12.531 -5.551 13.57 1 95.94 184 ASN B N 1
ATOM 3361 C CA . ASN B 1 184 ? 13.75 -6.113 12.992 1 95.94 184 ASN B CA 1
ATOM 3362 C C . ASN B 1 184 ? 14.023 -5.535 11.602 1 95.94 184 ASN B C 1
ATOM 3364 O O . ASN B 1 184 ? 15.172 -5.492 11.156 1 95.94 184 ASN B O 1
ATOM 3368 N N . ALA B 1 185 ? 12.961 -5.168 10.891 1 96.25 185 ALA B N 1
ATOM 3369 C CA . ALA B 1 185 ? 13.109 -4.656 9.531 1 96.25 185 ALA B CA 1
ATOM 3370 C C . ALA B 1 185 ? 12.992 -3.135 9.5 1 96.25 185 ALA B C 1
ATOM 3372 O O . ALA B 1 185 ? 12.586 -2.52 10.484 1 96.25 185 ALA B O 1
ATOM 3373 N N . LEU B 1 186 ? 13.398 -2.527 8.398 1 95.62 186 LEU B N 1
ATOM 3374 C CA . LEU B 1 186 ? 13.383 -1.074 8.258 1 95.62 186 LEU B CA 1
ATOM 3375 C C . LEU B 1 186 ? 11.961 -0.562 8.078 1 95.62 186 LEU B C 1
ATOM 3377 O O . LEU B 1 186 ? 11.555 0.406 8.719 1 95.62 186 LEU B O 1
ATOM 3381 N N . VAL B 1 187 ? 11.242 -1.177 7.137 1 95.44 187 VAL B N 1
ATOM 3382 C CA . VAL B 1 187 ? 9.883 -0.754 6.82 1 95.44 187 VAL B CA 1
ATOM 3383 C C . VAL B 1 187 ? 9 -1.979 6.594 1 95.44 187 VAL B C 1
ATOM 3385 O O . VAL B 1 187 ? 9.438 -2.965 5.996 1 95.44 187 VAL B O 1
ATOM 3388 N N . LEU B 1 188 ? 7.805 -1.882 7.086 1 95.5 188 LEU B N 1
ATOM 3389 C CA . LEU B 1 188 ? 6.832 -2.963 6.969 1 95.5 188 LEU B CA 1
ATOM 3390 C C . LEU B 1 188 ? 5.59 -2.494 6.219 1 95.5 188 LEU B C 1
ATOM 3392 O O . LEU B 1 188 ? 5.105 -1.383 6.441 1 95.5 188 LEU B O 1
ATOM 3396 N N . ARG B 1 189 ? 5.043 -3.406 5.359 1 96.62 189 ARG B N 1
ATOM 3397 C CA . ARG B 1 189 ? 3.793 -3.164 4.648 1 96.62 189 ARG B CA 1
ATOM 3398 C C . ARG B 1 189 ? 2.834 -4.336 4.812 1 96.62 189 ARG B C 1
ATOM 3400 O O . ARG B 1 189 ? 3.256 -5.496 4.828 1 96.62 189 ARG B O 1
ATOM 3407 N N . VAL B 1 190 ? 1.621 -4.047 5.031 1 96.69 190 VAL B N 1
ATOM 3408 C CA . VAL B 1 190 ? 0.528 -5.008 4.91 1 96.69 190 VAL B CA 1
ATOM 3409 C C . VAL B 1 190 ? -0.455 -4.539 3.84 1 96.69 190 VAL B C 1
ATOM 3411 O O . VAL B 1 190 ? -1.007 -3.438 3.936 1 96.69 190 VAL B O 1
ATOM 3414 N N . SER B 1 191 ? -0.634 -5.32 2.857 1 95.38 191 SER B N 1
ATOM 3415 C CA . SER B 1 191 ? -1.535 -4.922 1.781 1 95.38 191 SER B CA 1
ATOM 3416 C C . SER B 1 191 ? -2.057 -6.133 1.017 1 95.38 191 SER B C 1
ATOM 3418 O O . SER B 1 191 ? -1.607 -7.258 1.246 1 95.38 191 SER B O 1
ATOM 3420 N N . VAL B 1 192 ? -3.104 -5.887 0.231 1 93.75 192 VAL B N 1
ATOM 3421 C CA . VAL B 1 192 ? -3.637 -6.852 -0.724 1 93.75 192 VAL B CA 1
ATOM 3422 C C . VAL B 1 192 ? -3.605 -6.258 -2.131 1 93.75 192 VAL B C 1
ATOM 3424 O O . VAL B 1 192 ? -3.689 -5.039 -2.301 1 93.75 192 VAL B O 1
ATOM 3427 N N . PRO B 1 193 ? -3.447 -7.125 -3.158 1 93.94 193 PRO B N 1
ATOM 3428 C CA . PRO B 1 193 ? -3.27 -8.578 -3.08 1 93.94 193 PRO B CA 1
ATOM 3429 C C . PRO B 1 193 ? -1.809 -8.977 -2.893 1 93.94 193 PRO B C 1
ATOM 3431 O O . PRO B 1 193 ? -0.907 -8.164 -3.094 1 93.94 193 PRO B O 1
ATOM 3434 N N . ALA B 1 194 ? -1.56 -10.242 -2.535 1 94.38 194 ALA B N 1
ATOM 3435 C CA . ALA B 1 194 ? -0.214 -10.766 -2.326 1 94.38 194 ALA B CA 1
ATOM 3436 C C . ALA B 1 194 ? 0.623 -10.656 -3.598 1 94.38 194 ALA B C 1
ATOM 3438 O O . ALA B 1 194 ? 1.824 -10.383 -3.535 1 94.38 194 ALA B O 1
ATOM 3439 N N . THR B 1 195 ? 0.002 -10.82 -4.746 1 95.81 195 THR B N 1
ATOM 3440 C CA . THR B 1 195 ? 0.703 -10.781 -6.023 1 95.81 195 THR B CA 1
ATOM 3441 C C . THR B 1 195 ? 1.447 -9.461 -6.195 1 95.81 195 THR B C 1
ATOM 3443 O O . THR B 1 195 ? 2.596 -9.445 -6.645 1 95.81 195 THR B O 1
ATOM 3446 N N . LEU B 1 196 ? 0.833 -8.359 -5.824 1 96.94 196 LEU B N 1
ATOM 3447 C CA . LEU B 1 196 ? 1.435 -7.047 -6.031 1 96.94 196 LEU B CA 1
ATOM 3448 C C . LEU B 1 196 ? 2.602 -6.832 -5.074 1 96.94 196 LEU B C 1
ATOM 3450 O O . LEU B 1 196 ? 3.506 -6.043 -5.359 1 96.94 196 LEU B O 1
ATOM 3454 N N . GLN B 1 197 ? 2.623 -7.504 -3.975 1 97.25 197 GLN B N 1
ATOM 3455 C CA . GLN B 1 197 ? 3.781 -7.473 -3.088 1 97.25 197 GLN B CA 1
ATOM 3456 C C . GLN B 1 197 ? 4.906 -8.359 -3.621 1 97.25 197 GLN B C 1
ATOM 3458 O O . GLN B 1 197 ? 6.074 -7.969 -3.598 1 97.25 197 GLN B O 1
ATOM 3463 N N . LEU B 1 198 ? 4.512 -9.453 -4.137 1 97.88 198 LEU B N 1
ATOM 3464 C CA . LEU B 1 198 ? 5.488 -10.422 -4.617 1 97.88 198 LEU B CA 1
ATOM 3465 C C . LEU B 1 198 ? 6.191 -9.906 -5.871 1 97.88 198 LEU B C 1
ATOM 3467 O O . LEU B 1 198 ? 7.371 -10.195 -6.09 1 97.88 198 LEU B O 1
ATOM 3471 N N . ILE B 1 199 ? 5.492 -9.164 -6.727 1 98.38 199 ILE B N 1
ATOM 3472 C CA . ILE B 1 199 ? 6.18 -8.609 -7.887 1 98.38 199 ILE B CA 1
ATOM 3473 C C . ILE B 1 199 ? 7.219 -7.582 -7.43 1 98.38 199 ILE B C 1
ATOM 3475 O O . ILE B 1 199 ? 8.242 -7.391 -8.086 1 98.38 199 ILE B O 1
ATOM 3479 N N . GLN B 1 200 ? 6.957 -6.859 -6.309 1 98.5 200 GLN B N 1
ATOM 3480 C CA . GLN B 1 200 ? 7.953 -5.945 -5.766 1 98.5 200 GLN B CA 1
ATOM 3481 C C . GLN B 1 200 ? 9.188 -6.699 -5.273 1 98.5 200 GLN B C 1
ATOM 3483 O O . GLN B 1 200 ? 10.312 -6.223 -5.422 1 98.5 200 GLN B O 1
ATOM 3488 N N . VAL B 1 201 ? 8.969 -7.875 -4.672 1 98.75 201 VAL B N 1
ATOM 3489 C CA . VAL B 1 201 ? 10.094 -8.695 -4.25 1 98.75 201 VAL B CA 1
ATOM 3490 C C . VAL B 1 201 ? 10.883 -9.156 -5.473 1 98.75 201 VAL B C 1
ATOM 3492 O O . VAL B 1 201 ? 12.109 -9.039 -5.508 1 98.75 201 VAL B O 1
ATOM 3495 N N . ALA B 1 202 ? 10.164 -9.648 -6.449 1 98.81 202 ALA B N 1
ATOM 3496 C CA . ALA B 1 202 ? 10.805 -10.125 -7.672 1 98.81 202 ALA B CA 1
ATOM 3497 C C . ALA B 1 202 ? 11.594 -9.008 -8.344 1 98.81 202 ALA B C 1
ATOM 3499 O O . ALA B 1 202 ? 12.641 -9.258 -8.953 1 98.81 202 ALA B O 1
ATOM 3500 N N . ALA B 1 203 ? 11.117 -7.785 -8.219 1 98.62 203 ALA B N 1
ATOM 3501 C CA . ALA B 1 203 ? 11.719 -6.637 -8.891 1 98.62 203 ALA B CA 1
ATOM 3502 C C . ALA B 1 203 ? 12.82 -6.012 -8.039 1 98.62 203 ALA B C 1
ATOM 3504 O O . ALA B 1 203 ? 13.469 -5.051 -8.453 1 98.62 203 ALA B O 1
ATOM 3505 N N . GLY B 1 204 ? 12.969 -6.469 -6.836 1 98.5 204 GLY B N 1
ATOM 3506 C CA . GLY B 1 204 ? 14.008 -5.965 -5.957 1 98.5 204 GLY B CA 1
ATOM 3507 C C . GLY B 1 204 ? 13.625 -4.684 -5.246 1 98.5 204 GLY B C 1
ATOM 3508 O O . GLY B 1 204 ? 14.453 -4.059 -4.582 1 98.5 204 GLY B O 1
ATOM 3509 N N . ARG B 1 205 ? 12.414 -4.223 -5.391 1 98.38 205 ARG B N 1
ATOM 3510 C CA . ARG B 1 205 ? 11.922 -3.018 -4.727 1 98.38 205 ARG B CA 1
ATOM 3511 C C . ARG B 1 205 ? 11.523 -3.311 -3.287 1 98.38 205 ARG B C 1
ATOM 3513 O O . ARG B 1 205 ? 11.445 -2.398 -2.461 1 98.38 205 ARG B O 1
ATOM 3520 N N . MET B 1 206 ? 11.156 -4.543 -2.963 1 98.38 206 MET B N 1
ATOM 3521 C CA . MET B 1 206 ? 10.953 -5.117 -1.637 1 98.38 206 MET B CA 1
ATOM 3522 C C . MET B 1 206 ? 11.875 -6.316 -1.416 1 98.38 206 MET B C 1
ATOM 3524 O O . MET B 1 206 ? 12.43 -6.863 -2.371 1 98.38 206 MET B O 1
ATOM 3528 N N . ASP B 1 207 ? 11.984 -6.742 -0.155 1 98.75 207 ASP B N 1
ATOM 3529 C CA . ASP B 1 207 ? 13.055 -7.695 0.132 1 98.75 207 ASP B CA 1
ATOM 3530 C C . ASP B 1 207 ? 12.484 -9.039 0.592 1 98.75 207 ASP B C 1
ATOM 3532 O O . ASP B 1 207 ? 13.148 -10.07 0.482 1 98.75 207 ASP B O 1
ATOM 3536 N N . ALA B 1 208 ? 11.312 -8.969 1.136 1 98.81 208 ALA B N 1
ATOM 3537 C CA . ALA B 1 208 ? 10.68 -10.203 1.591 1 98.81 208 ALA B CA 1
ATOM 3538 C C . ALA B 1 208 ? 9.172 -10.031 1.704 1 98.81 208 ALA B C 1
ATOM 3540 O O . ALA B 1 208 ? 8.68 -8.922 1.926 1 98.81 208 ALA B O 1
ATOM 3541 N N . PHE B 1 209 ? 8.5 -11.109 1.494 1 98.5 209 PHE B N 1
ATOM 3542 C CA . PHE B 1 209 ? 7.062 -11.211 1.701 1 98.5 209 PHE B CA 1
ATOM 3543 C C . PHE B 1 209 ? 6.707 -12.539 2.359 1 98.5 209 PHE B C 1
ATOM 3545 O O . PHE B 1 209 ? 7.262 -13.586 2.008 1 98.5 209 PHE B O 1
ATOM 3552 N N . TRP B 1 210 ? 5.695 -12.469 3.354 1 97.38 210 TRP B N 1
ATOM 3553 C CA . TRP B 1 210 ? 5.199 -13.703 3.949 1 97.38 210 TRP B CA 1
ATOM 3554 C C . TRP B 1 210 ? 3.684 -13.672 4.105 1 97.38 210 TRP B C 1
ATOM 3556 O O . TRP B 1 210 ? 3.066 -12.609 3.977 1 97.38 210 TRP B O 1
ATOM 3566 N N . GLN B 1 211 ? 3.102 -14.789 4.316 1 94.94 211 GLN B N 1
ATOM 3567 C CA . GLN B 1 211 ? 1.659 -14.875 4.523 1 94.94 211 GLN B CA 1
ATOM 3568 C C . GLN B 1 211 ? 1.294 -16.141 5.297 1 94.94 211 GLN B C 1
ATOM 3570 O O . GLN B 1 211 ? 1.916 -17.188 5.117 1 94.94 211 GLN B O 1
ATOM 3575 N N . TYR B 1 212 ? 0.245 -16.016 6.199 1 91.12 212 TYR B N 1
ATOM 3576 C CA . TYR B 1 212 ? -0.28 -17.141 6.953 1 91.12 212 TYR B CA 1
ATOM 3577 C C . TYR B 1 212 ? -1.617 -17.609 6.387 1 91.12 212 TYR B C 1
ATOM 3579 O O . TYR B 1 212 ? -2.475 -18.094 7.121 1 91.12 212 TYR B O 1
ATOM 3587 N N . SER B 1 213 ? -1.919 -17.516 5.191 1 75.94 213 SER B N 1
ATOM 3588 C CA . SER B 1 213 ? -3.223 -17.891 4.656 1 75.94 213 SER B CA 1
ATOM 3589 C C . SER B 1 213 ? -3.084 -18.875 3.502 1 75.94 213 SER B C 1
ATOM 3591 O O . SER B 1 213 ? -2.018 -18.984 2.895 1 75.94 213 SER B O 1
ATOM 3593 N N . GLN B 1 214 ? -4.23 -19.5 3.301 1 66.12 214 GLN B N 1
ATOM 3594 C CA . GLN B 1 214 ? -4.246 -20.594 2.328 1 66.12 214 GLN B CA 1
ATOM 3595 C C . GLN B 1 214 ? -4.641 -20.094 0.944 1 66.12 214 GLN B C 1
ATOM 3597 O O . GLN B 1 214 ? -4.832 -20.875 0.02 1 66.12 214 GLN B O 1
ATOM 3602 N N . VAL B 1 215 ? -4.863 -18.812 0.861 1 70.25 215 VAL B N 1
ATOM 3603 C CA . VAL B 1 215 ? -5.168 -18.344 -0.482 1 70.25 215 VAL B CA 1
ATOM 3604 C C . VAL B 1 215 ? -3.955 -18.531 -1.388 1 70.25 215 VAL B C 1
ATOM 3606 O O . VAL B 1 215 ? -2.855 -18.062 -1.063 1 70.25 215 VAL B O 1
ATOM 3609 N N . ARG B 1 216 ? -4.145 -19.141 -2.611 1 74 216 ARG B N 1
ATOM 3610 C CA . ARG B 1 216 ? -2.955 -19.656 -3.277 1 74 216 ARG B CA 1
ATOM 3611 C C . ARG B 1 216 ? -2.727 -18.969 -4.617 1 74 216 ARG B C 1
ATOM 3613 O O . ARG B 1 216 ? -1.593 -18.875 -5.09 1 74 216 ARG B O 1
ATOM 3620 N N . SER B 1 217 ? -3.82 -18.516 -5.285 1 75.44 217 SER B N 1
ATOM 3621 C CA . SER B 1 217 ? -3.619 -18.047 -6.652 1 75.44 217 SER B CA 1
ATOM 3622 C C . SER B 1 217 ? -2.535 -16.969 -6.715 1 75.44 217 SER B C 1
ATOM 3624 O O . SER B 1 217 ? -1.594 -17.078 -7.504 1 75.44 217 SER B O 1
ATOM 3626 N N . GLY B 1 218 ? -2.648 -15.984 -5.852 1 84.75 218 GLY B N 1
ATOM 3627 C CA . GLY B 1 218 ? -1.67 -14.914 -5.832 1 84.75 218 GLY B CA 1
ATOM 3628 C C . GLY B 1 218 ? -0.29 -15.367 -5.398 1 84.75 218 GLY B C 1
ATOM 3629 O O . GLY B 1 218 ? 0.721 -14.828 -5.852 1 84.75 218 GLY B O 1
ATOM 3630 N N . LEU B 1 219 ? -0.232 -16.406 -4.645 1 91.12 219 LEU B N 1
ATOM 3631 C CA . LEU B 1 219 ? 1.048 -16.906 -4.168 1 91.12 219 LEU B CA 1
ATOM 3632 C C . LEU B 1 219 ? 1.778 -17.672 -5.273 1 91.12 219 LEU B C 1
ATOM 3634 O O . LEU B 1 219 ? 2.994 -17.531 -5.426 1 91.12 219 LEU B O 1
ATOM 3638 N N . LEU B 1 220 ? 1.042 -18.391 -6.062 1 90.5 220 LEU B N 1
ATOM 3639 C CA . LEU B 1 220 ? 1.646 -19.172 -7.133 1 90.5 220 LEU B CA 1
ATOM 3640 C C . LEU B 1 220 ? 2.287 -18.266 -8.18 1 90.5 220 LEU B C 1
ATOM 3642 O O . LEU B 1 220 ? 3.436 -18.484 -8.57 1 90.5 220 LEU B O 1
ATOM 3646 N N . ALA B 1 221 ? 1.47 -17.281 -8.602 1 92.69 221 ALA B N 1
ATOM 3647 C CA . ALA B 1 221 ? 1.99 -16.344 -9.586 1 92.69 221 ALA B CA 1
ATOM 3648 C C . ALA B 1 221 ? 3.254 -15.656 -9.078 1 92.69 221 ALA B C 1
ATOM 3650 O O . ALA B 1 221 ? 4.273 -15.633 -9.773 1 92.69 221 ALA B O 1
ATOM 3651 N N . GLY B 1 222 ? 3.188 -15.188 -7.898 1 96.25 222 GLY B N 1
ATOM 3652 C CA . GLY B 1 222 ? 4.301 -14.461 -7.309 1 96.25 222 GLY B CA 1
ATOM 3653 C C . GLY B 1 222 ? 5.5 -15.352 -7.023 1 96.25 222 GLY B C 1
ATOM 3654 O O . GLY B 1 222 ? 6.648 -14.914 -7.172 1 96.25 222 GLY B O 1
ATOM 3655 N N . ALA B 1 223 ? 5.262 -16.594 -6.602 1 96.44 223 ALA B N 1
ATOM 3656 C CA . ALA B 1 223 ? 6.344 -17.516 -6.254 1 96.44 223 ALA B CA 1
ATOM 3657 C C . ALA B 1 223 ? 7.25 -17.766 -7.457 1 96.44 223 ALA B C 1
ATOM 3659 O O . ALA B 1 223 ? 8.477 -17.703 -7.336 1 96.44 223 ALA B O 1
ATOM 3660 N N . LEU B 1 224 ? 6.688 -18.047 -8.578 1 97.94 224 LEU B N 1
ATOM 3661 C CA . LEU B 1 224 ? 7.5 -18.312 -9.766 1 97.94 224 LEU B CA 1
ATOM 3662 C C . LEU B 1 224 ? 8.289 -17.062 -10.164 1 97.94 224 LEU B C 1
ATOM 3664 O O . LEU B 1 224 ? 9.469 -17.156 -10.516 1 97.94 224 LEU B O 1
ATOM 3668 N N . LEU B 1 225 ? 7.66 -15.875 -10.102 1 98.81 225 LEU B N 1
ATOM 3669 C CA . LEU B 1 225 ? 8.352 -14.633 -10.422 1 98.81 225 LEU B CA 1
ATOM 3670 C C . LEU B 1 225 ? 9.57 -14.438 -9.523 1 98.81 225 LEU B C 1
ATOM 3672 O O . LEU B 1 225 ? 10.672 -14.164 -10.016 1 98.81 225 LEU B O 1
ATOM 3676 N N . VAL B 1 226 ? 9.375 -14.625 -8.234 1 98.88 226 VAL B N 1
ATOM 3677 C CA . VAL B 1 226 ? 10.445 -14.391 -7.273 1 98.88 226 VAL B CA 1
ATOM 3678 C C . VAL B 1 226 ? 11.562 -15.406 -7.48 1 98.88 226 VAL B C 1
ATOM 3680 O O . VAL B 1 226 ? 12.742 -15.047 -7.496 1 98.88 226 VAL B O 1
ATOM 3683 N N . GLU B 1 227 ? 11.219 -16.672 -7.645 1 98.56 227 GLU B N 1
ATOM 3684 C CA . GLU B 1 227 ? 12.227 -17.719 -7.867 1 98.56 227 GLU B CA 1
ATOM 3685 C C . GLU B 1 227 ? 13.055 -17.422 -9.109 1 98.56 227 GLU B C 1
ATOM 3687 O O . GLU B 1 227 ? 14.289 -17.469 -9.07 1 98.56 227 GLU B O 1
ATOM 3692 N N . GLU B 1 228 ? 12.391 -17.109 -10.211 1 98.62 228 GLU B N 1
ATOM 3693 C CA . GLU B 1 228 ? 13.062 -16.875 -11.484 1 98.62 228 GLU B CA 1
ATOM 3694 C C . GLU B 1 228 ? 13.844 -15.562 -11.469 1 98.62 228 GLU B C 1
ATOM 3696 O O . GLU B 1 228 ? 14.711 -15.336 -12.32 1 98.62 228 GLU B O 1
ATOM 3701 N N . ALA B 1 229 ? 13.531 -14.664 -10.531 1 98.81 229 ALA B N 1
ATOM 3702 C CA . ALA B 1 229 ? 14.281 -13.43 -10.344 1 98.81 229 ALA B CA 1
ATOM 3703 C C . ALA B 1 229 ? 15.477 -13.641 -9.422 1 98.81 229 ALA B C 1
ATOM 3705 O O . ALA B 1 229 ? 16.266 -12.727 -9.195 1 98.81 229 ALA B O 1
ATOM 3706 N N . GLY B 1 230 ? 15.586 -14.828 -8.836 1 98.5 230 GLY B N 1
ATOM 3707 C CA . GLY B 1 230 ? 16.75 -15.156 -8.023 1 98.5 230 GLY B CA 1
ATOM 3708 C C . GLY B 1 230 ? 16.438 -15.195 -6.539 1 98.5 230 GLY B C 1
ATOM 3709 O O . GLY B 1 230 ? 17.359 -15.242 -5.715 1 98.5 230 GLY B O 1
ATOM 3710 N N . GLY B 1 231 ? 15.195 -15.133 -6.199 1 98.75 231 GLY B N 1
ATOM 3711 C CA . GLY B 1 231 ? 14.805 -15.211 -4.797 1 98.75 231 GLY B CA 1
ATOM 3712 C C . GLY B 1 231 ? 14.578 -16.625 -4.32 1 98.75 231 GLY B C 1
ATOM 3713 O O . GLY B 1 231 ? 14.766 -17.578 -5.074 1 98.75 231 GLY B O 1
ATOM 3714 N N . ARG B 1 232 ? 14.203 -16.75 -3.039 1 98.62 232 ARG B N 1
ATOM 3715 C CA . ARG B 1 232 ? 13.938 -18.031 -2.41 1 98.62 232 ARG B CA 1
ATOM 3716 C C . ARG B 1 232 ? 12.5 -18.094 -1.893 1 98.62 232 ARG B C 1
ATOM 3718 O O . ARG B 1 232 ? 11.992 -17.125 -1.337 1 98.62 232 ARG B O 1
ATOM 3725 N N . ILE B 1 233 ? 11.914 -19.25 -2.098 1 98 233 ILE B N 1
ATOM 3726 C CA . ILE B 1 233 ? 10.57 -19.531 -1.613 1 98 233 ILE B CA 1
ATOM 3727 C C . ILE B 1 233 ? 10.617 -20.625 -0.555 1 98 233 ILE B C 1
ATOM 3729 O O . ILE B 1 233 ? 11.266 -21.656 -0.75 1 98 233 ILE B O 1
ATOM 3733 N N . SER B 1 234 ? 9.922 -20.469 0.535 1 97.69 234 SER B N 1
ATOM 3734 C CA . SER B 1 234 ? 9.75 -21.469 1.59 1 97.69 234 SER B CA 1
ATOM 3735 C C . SER B 1 234 ? 8.492 -21.188 2.412 1 97.69 234 SER B C 1
ATOM 3737 O O . SER B 1 234 ? 7.738 -20.266 2.107 1 97.69 234 SER B O 1
ATOM 3739 N N . ASP B 1 235 ? 8.188 -22.047 3.289 1 95.94 235 ASP B N 1
ATOM 3740 C CA . ASP B 1 235 ? 7.273 -21.641 4.348 1 95.94 235 ASP B CA 1
ATOM 3741 C C . ASP B 1 235 ? 7.996 -20.797 5.402 1 95.94 235 ASP B C 1
ATOM 3743 O O . ASP B 1 235 ? 9.188 -20.5 5.258 1 95.94 235 ASP B O 1
ATOM 3747 N N . THR B 1 236 ? 7.3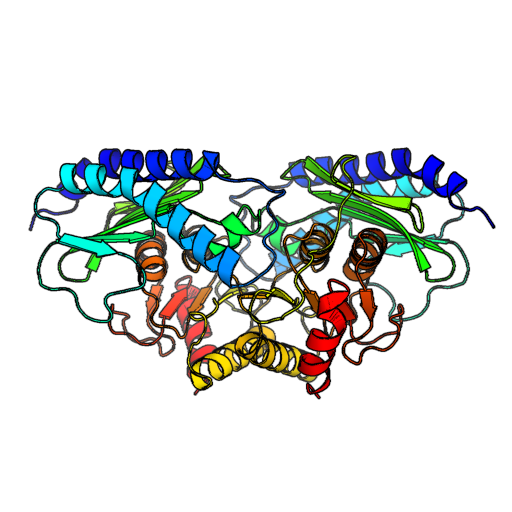36 -20.328 6.453 1 96.69 236 THR B N 1
ATOM 3748 C CA . THR B 1 236 ? 7.906 -19.375 7.402 1 96.69 236 THR B CA 1
ATOM 3749 C C . THR B 1 236 ? 8.898 -20.078 8.328 1 96.69 236 THR B C 1
ATOM 3751 O O . THR B 1 236 ? 9.617 -19.406 9.078 1 96.69 236 THR B O 1
ATOM 3754 N N . GLN B 1 237 ? 8.953 -21.422 8.234 1 96.94 237 GLN B N 1
ATOM 3755 C CA . GLN B 1 237 ? 9.922 -22.188 9.008 1 96.94 237 GLN B CA 1
ATOM 3756 C C . GLN B 1 237 ? 11.164 -22.516 8.18 1 96.94 237 GLN B C 1
ATOM 3758 O O . GLN B 1 237 ? 12.102 -23.125 8.68 1 96.94 237 GLN B O 1
ATOM 3763 N N . GLY B 1 238 ? 11.18 -22.141 6.93 1 97.5 238 GLY B N 1
ATOM 3764 C CA . GLY B 1 238 ? 12.312 -22.359 6.047 1 97.5 238 GLY B CA 1
ATOM 3765 C C . GLY B 1 238 ? 12.234 -23.672 5.289 1 97.5 238 GLY B C 1
ATOM 3766 O O . GLY B 1 238 ? 13.172 -24.047 4.586 1 97.5 238 GLY B O 1
ATOM 3767 N N . ARG B 1 239 ? 11.141 -24.359 5.387 1 97.62 239 ARG B N 1
ATOM 3768 C CA . ARG B 1 239 ? 10.961 -25.625 4.672 1 97.62 239 ARG B CA 1
ATOM 3769 C C . ARG B 1 239 ? 10.453 -25.375 3.254 1 97.62 239 ARG B C 1
ATOM 3771 O O . ARG B 1 239 ? 9.852 -24.344 2.975 1 97.62 239 ARG B O 1
ATOM 3778 N N . PRO B 1 240 ? 10.719 -26.312 2.395 1 96.31 240 PRO B N 1
ATOM 3779 C CA . PRO B 1 240 ? 10.227 -26.156 1.027 1 96.31 240 PRO B CA 1
ATOM 3780 C C . PRO B 1 240 ? 8.719 -25.875 0.977 1 96.31 240 PRO B C 1
ATOM 3782 O O . PRO B 1 240 ? 7.953 -26.484 1.732 1 96.31 240 PRO B O 1
ATOM 3785 N N . TRP B 1 241 ? 8.352 -24.953 0.163 1 93.44 241 TRP B N 1
ATOM 3786 C CA . TRP B 1 241 ? 6.953 -24.562 0.027 1 93.44 241 TRP B CA 1
ATOM 3787 C C . TRP B 1 241 ? 6.258 -25.391 -1.051 1 93.44 241 TRP B C 1
ATOM 3789 O O . TRP B 1 241 ? 6.844 -25.672 -2.1 1 93.44 241 TRP B O 1
ATOM 3799 N N . SER B 1 242 ? 5.031 -25.719 -0.835 1 87.56 242 SER B N 1
ATOM 3800 C CA . SER B 1 242 ? 4.156 -26.391 -1.797 1 87.56 242 SER B CA 1
ATOM 3801 C C . SER B 1 242 ? 2.727 -25.875 -1.694 1 87.56 242 SER B C 1
ATOM 3803 O O . SER B 1 242 ? 2.412 -25.078 -0.808 1 87.56 242 SER B O 1
ATOM 3805 N N . LEU B 1 243 ? 1.874 -26.312 -2.578 1 84.44 243 LEU B N 1
ATOM 3806 C CA . LEU B 1 243 ? 0.48 -25.891 -2.611 1 84.44 243 LEU B CA 1
ATOM 3807 C C . LEU B 1 243 ? -0.26 -26.344 -1.358 1 84.44 243 LEU B C 1
ATOM 3809 O O . LEU B 1 243 ? -1.363 -25.875 -1.076 1 84.44 243 LEU B O 1
ATOM 3813 N N . THR B 1 244 ? 0.365 -27.156 -0.57 1 83.31 244 THR B N 1
ATOM 3814 C CA . THR B 1 244 ? -0.281 -27.672 0.632 1 83.31 244 THR B CA 1
ATOM 3815 C C . THR B 1 244 ? 0.28 -27 1.88 1 83.31 244 THR B C 1
ATOM 3817 O O . THR B 1 244 ? -0.187 -27.25 2.992 1 83.31 244 THR B O 1
ATOM 3820 N N . SER B 1 245 ? 1.291 -26.172 1.655 1 88.62 245 SER B N 1
ATOM 3821 C CA . SER B 1 245 ? 1.862 -25.453 2.795 1 88.62 245 SER B CA 1
ATOM 3822 C C . SER B 1 245 ? 0.85 -24.5 3.416 1 88.62 245 SER B C 1
ATOM 3824 O O . SER B 1 245 ? 0.074 -23.859 2.703 1 88.62 245 SER B O 1
ATOM 3826 N N . GLY B 1 246 ? 0.84 -24.312 4.711 1 86.44 246 GLY B N 1
ATOM 3827 C CA . GLY B 1 246 ? -0.097 -23.453 5.43 1 86.44 246 GLY B CA 1
ATOM 3828 C C . GLY B 1 246 ? 0.356 -22.016 5.523 1 86.44 246 GLY B C 1
ATOM 3829 O O . GLY B 1 246 ? -0.401 -21.156 5.969 1 86.44 246 GLY B O 1
ATOM 3830 N N . ASP B 1 247 ? 1.584 -21.828 5.242 1 92.81 247 ASP B N 1
ATOM 3831 C CA . ASP B 1 247 ? 2.16 -20.484 5.238 1 92.81 247 ASP B CA 1
ATOM 3832 C C . ASP B 1 247 ? 3.209 -20.344 4.141 1 92.81 247 ASP B C 1
ATOM 3834 O O . ASP B 1 247 ? 3.445 -21.281 3.373 1 92.81 247 ASP B O 1
ATOM 3838 N N . PHE B 1 248 ? 3.693 -19.188 3.924 1 95 248 PHE B N 1
ATOM 3839 C CA . PHE B 1 248 ? 4.48 -18.844 2.746 1 95 248 PHE B CA 1
ATOM 3840 C C . PHE B 1 248 ? 5.52 -17.781 3.088 1 95 248 PHE B C 1
ATOM 3842 O O . PHE B 1 248 ? 5.234 -16.844 3.838 1 95 248 PHE B O 1
ATOM 3849 N N . LEU B 1 249 ? 6.758 -17.922 2.564 1 97.69 249 LEU B N 1
ATOM 3850 C CA . LEU B 1 249 ? 7.793 -16.891 2.639 1 97.69 249 LEU B CA 1
ATOM 3851 C C . LEU B 1 249 ? 8.539 -16.781 1.312 1 97.69 249 LEU B C 1
ATOM 3853 O O . LEU B 1 249 ? 8.977 -17.781 0.752 1 97.69 249 LEU B O 1
ATOM 3857 N N . ALA B 1 250 ? 8.547 -15.641 0.74 1 98.19 250 ALA B N 1
ATOM 3858 C CA . ALA B 1 250 ? 9.414 -15.266 -0.371 1 98.19 250 ALA B CA 1
ATOM 3859 C C . ALA B 1 250 ? 10.422 -14.195 0.058 1 98.19 250 ALA B C 1
ATOM 3861 O O . ALA B 1 250 ? 10.055 -13.211 0.697 1 98.19 250 ALA B O 1
ATOM 3862 N N . ALA B 1 251 ? 11.719 -14.375 -0.269 1 98.81 251 ALA B N 1
ATOM 3863 C CA . ALA B 1 251 ? 12.727 -13.398 0.125 1 98.81 251 ALA B CA 1
ATOM 3864 C C . ALA B 1 251 ? 13.906 -13.406 -0.847 1 98.81 251 ALA B C 1
ATOM 3866 O O . ALA B 1 251 ? 14.172 -14.414 -1.503 1 98.81 251 ALA B O 1
ATOM 3867 N N . ALA B 1 252 ? 14.539 -12.188 -0.939 1 98.06 252 ALA B N 1
ATOM 3868 C CA . ALA B 1 252 ? 15.867 -12.219 -1.536 1 98.06 252 ALA B CA 1
ATOM 3869 C C . ALA B 1 252 ? 16.75 -13.266 -0.861 1 98.06 252 ALA B C 1
ATOM 3871 O O . ALA B 1 252 ? 16.734 -13.398 0.365 1 98.06 252 ALA B O 1
ATOM 3872 N N . SER B 1 253 ? 17.531 -13.93 -1.651 1 95.19 253 SER B N 1
ATOM 3873 C CA . SER B 1 253 ? 18.234 -15.117 -1.171 1 95.19 253 SER B CA 1
ATOM 3874 C C . SER B 1 253 ? 19.125 -14.781 0.023 1 95.19 253 SER B C 1
ATOM 3876 O O . SER B 1 253 ? 19.094 -15.484 1.034 1 95.19 253 SER B O 1
ATOM 3878 N N . PRO B 1 254 ? 19.828 -13.672 0.023 1 96.06 254 PRO B N 1
ATOM 3879 C CA . PRO B 1 254 ? 20.703 -13.398 1.158 1 96.06 254 PRO B CA 1
ATOM 3880 C C . PRO B 1 254 ? 19.938 -13.07 2.438 1 96.06 254 PRO B C 1
ATOM 3882 O O . PRO B 1 254 ? 20.5 -13.141 3.533 1 96.06 254 PRO B O 1
ATOM 3885 N N . LEU B 1 255 ? 18.688 -12.711 2.316 1 97 255 LEU B N 1
ATOM 3886 C CA . LEU B 1 255 ? 17.906 -12.266 3.461 1 97 255 LEU B CA 1
ATOM 3887 C C . LEU B 1 255 ? 17.016 -13.391 3.984 1 97 255 LEU B C 1
ATOM 3889 O O . LEU B 1 255 ? 16.406 -13.258 5.043 1 97 255 LEU B O 1
ATOM 3893 N N . HIS B 1 256 ? 16.938 -14.438 3.262 1 98.25 256 HIS B N 1
ATOM 3894 C CA . HIS B 1 256 ? 15.969 -15.492 3.537 1 98.25 256 HIS B CA 1
ATOM 3895 C C . HIS B 1 256 ? 16.156 -16.047 4.941 1 98.25 256 HIS B C 1
ATOM 3897 O O . HIS B 1 256 ? 15.188 -16.156 5.707 1 98.25 256 HIS B O 1
ATOM 3903 N N . GLY B 1 257 ? 17.375 -16.375 5.297 1 98.06 257 GLY B N 1
ATOM 3904 C CA . GLY B 1 257 ? 17.656 -16.938 6.617 1 98.06 257 GLY B CA 1
ATOM 3905 C C . GLY B 1 257 ? 17.234 -16 7.746 1 98.06 257 GLY B C 1
ATOM 3906 O O . GLY B 1 257 ? 16.641 -16.453 8.734 1 98.06 257 GLY B O 1
ATOM 3907 N N . ALA B 1 258 ? 17.562 -14.742 7.633 1 98.25 258 ALA B N 1
ATOM 3908 C CA . ALA B 1 258 ? 17.203 -13.758 8.648 1 98.25 258 ALA B CA 1
ATOM 3909 C C . ALA B 1 258 ? 15.695 -13.633 8.789 1 98.25 258 ALA B C 1
ATOM 3911 O O . ALA B 1 258 ? 15.18 -13.484 9.898 1 98.25 258 ALA B O 1
ATOM 3912 N N . ALA B 1 259 ? 14.977 -13.672 7.66 1 98.56 259 ALA B N 1
ATOM 3913 C CA . ALA B 1 259 ? 13.516 -13.609 7.688 1 98.56 259 ALA B CA 1
ATOM 3914 C C . ALA B 1 259 ? 12.93 -14.828 8.391 1 98.56 259 ALA B C 1
ATOM 3916 O O . ALA B 1 259 ? 12 -14.703 9.195 1 98.56 259 ALA B O 1
ATOM 3917 N N . VAL B 1 260 ? 13.477 -16 8.086 1 98.5 260 VAL B N 1
ATOM 3918 C CA . VAL B 1 260 ? 13.031 -17.234 8.734 1 98.5 260 VAL B CA 1
ATOM 3919 C C . VAL B 1 260 ? 13.242 -17.141 10.242 1 98.5 260 VAL B C 1
ATOM 3921 O O . VAL B 1 260 ? 12.367 -17.5 11.031 1 98.5 260 VAL B O 1
ATOM 3924 N N . ASP B 1 261 ? 14.375 -16.625 10.656 1 98.25 261 ASP B N 1
ATOM 3925 C CA . ASP B 1 261 ? 14.695 -16.516 12.078 1 98.25 261 ASP B CA 1
ATOM 3926 C C . ASP B 1 261 ? 13.648 -15.688 12.812 1 98.25 261 ASP B C 1
ATOM 3928 O O . ASP B 1 261 ? 13.227 -16.047 13.922 1 98.25 261 ASP B O 1
ATOM 3932 N N . VAL B 1 262 ? 13.219 -14.641 12.203 1 98.19 262 VAL B N 1
ATOM 3933 C CA . VAL B 1 262 ? 12.25 -13.75 12.828 1 98.19 262 VAL B CA 1
ATOM 3934 C C . VAL B 1 262 ? 10.867 -14.406 12.828 1 98.19 262 VAL B C 1
ATOM 3936 O O . VAL B 1 262 ? 10.18 -14.422 13.852 1 98.19 262 VAL B O 1
ATOM 3939 N N . LEU B 1 263 ? 10.469 -14.992 11.703 1 98.12 263 LEU B N 1
ATOM 3940 C CA . LEU B 1 263 ? 9.094 -15.453 11.492 1 98.12 263 LEU B CA 1
ATOM 3941 C C . LEU B 1 263 ? 8.867 -16.797 12.172 1 98.12 263 LEU B C 1
ATOM 3943 O O . LEU B 1 263 ? 7.738 -17.125 12.539 1 98.12 263 LEU B O 1
ATOM 3947 N N . SER B 1 264 ? 9.914 -17.625 12.32 1 96.75 264 SER B N 1
ATOM 3948 C CA . SER B 1 264 ? 9.773 -18.969 12.875 1 96.75 264 SER B CA 1
ATOM 3949 C C . SER B 1 264 ? 9.422 -18.922 14.359 1 96.75 264 SER B C 1
ATOM 3951 O O . SER B 1 264 ? 9 -19.922 14.938 1 96.75 264 SER B O 1
ATOM 3953 N N . SER B 1 265 ? 9.578 -17.797 14.922 1 92.19 265 SER B N 1
ATOM 3954 C CA . SER B 1 265 ? 9.281 -17.656 16.344 1 92.19 265 SER B CA 1
ATOM 3955 C C . SER B 1 265 ? 7.793 -17.391 16.562 1 92.19 265 SER B C 1
ATOM 3957 O O . SER B 1 265 ? 7.309 -17.453 17.703 1 92.19 265 SER B O 1
ATOM 3959 N N . ILE B 1 266 ? 7.125 -17.062 15.484 1 91.25 266 ILE B N 1
ATOM 3960 C CA . ILE B 1 266 ? 5.699 -16.766 15.578 1 91.25 266 ILE B CA 1
ATOM 3961 C C . ILE B 1 266 ? 4.902 -18.078 15.648 1 91.25 266 ILE B C 1
ATOM 3963 O O . ILE B 1 266 ? 5.012 -18.922 14.766 1 91.25 266 ILE B O 1
ATOM 3967 N N . SER B 1 267 ? 4.262 -18.469 16.734 1 77.31 267 SER B N 1
ATOM 3968 C CA . SER B 1 267 ? 3.52 -19.703 16.969 1 77.31 267 SER B CA 1
ATOM 3969 C C . SER B 1 267 ? 2.033 -19.516 16.688 1 77.31 267 SER B C 1
ATOM 3971 O O . SER B 1 267 ? 1.501 -18.422 16.828 1 77.31 267 SER B O 1
#

pLDDT: mean 93.33, std 9.91, range [35.25, 98.88]

Organism: Cystobacter fuscus 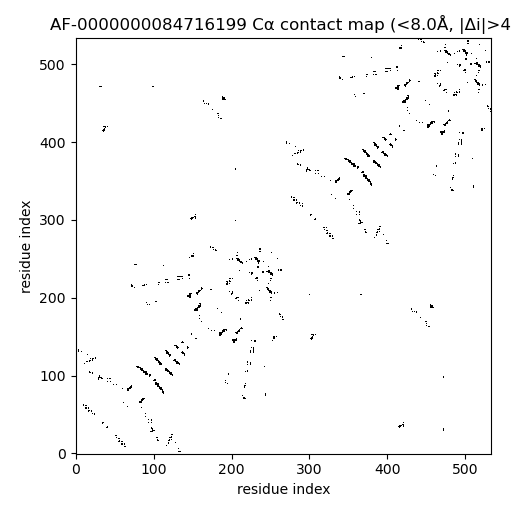(strain ATCC 25194 / DSM 2262 / NBRC 100088 / M29) (NCBI:txid1242864)

Secondary structure (DSSP, 8-state):
---HHHHHHHHHHHHHHHHHHHHHHHTT--TT----SHHHHHHHHHHHHHHHHHHHHHHHHHHSTT-EEEETTT--SPPPSSEEEEEEEEETHHHHHTT-S--EEEEEEEETTEEEEEEEEETTTTEEEEEETTTEEEETTEEP-------GGG-EEEE-PPPTT--HHHHHHHHHHHHHHHHHSSEEEE-S-HHHHHHHHHTTSS-EEEE-S---HHHHHHHHHHHHTTEEEE-TTSPPP-TT-SSEEEEEHHHHHHHHHHHTT--/---HHHHHHHHHHHHHHHHHHHHHHHTT--TT----SHHHHHHHHHHHHHHHHHHHHHHHHHHSTT-EEEETT--SSPPPSSEEEEEEEEETHHHHHTT-S--EEEEEEEETTEEEEEEEEETTTTEEEEEETTTEEEETTEEP-------GGG-EEEE-PPPTT--HHHHHHHHHHHHHHHHHSSEEEE-S-HHHHHHHHHTTSS-EEEE-S---HHHHHHHHHHHHTTEEEE-TTSPPP-TT-SSEEEEEHHHHHHHHHHHTT--

Solvent-accessible surface area (backbone atoms only — not comparable to full-atom values): 26150 Å² total; per-residue (Å²): 128,88,48,65,68,56,53,58,70,42,41,63,57,49,48,51,25,33,46,52,21,22,53,56,50,53,71,72,55,42,69,79,35,70,67,57,42,52,68,56,45,54,52,50,46,51,51,51,35,53,58,16,40,70,47,30,49,64,46,48,47,65,66,40,73,84,44,42,81,42,64,43,89,63,78,83,49,81,66,73,83,49,42,31,37,39,26,30,56,45,39,21,40,72,33,37,59,25,27,40,74,56,35,32,14,38,42,22,40,24,48,66,78,34,70,43,35,29,36,40,25,29,53,80,78,69,44,39,36,37,24,34,58,95,67,34,12,25,50,74,81,42,77,35,40,30,36,79,33,60,52,48,65,54,24,38,34,34,36,41,68,59,63,78,86,55,58,69,67,48,36,48,39,50,15,51,44,49,24,53,42,58,75,46,30,49,44,59,34,28,38,68,36,53,33,68,53,29,50,31,24,13,53,20,48,24,34,32,39,38,36,67,39,74,73,44,40,42,48,51,46,21,47,47,28,19,42,38,13,59,23,40,70,17,22,40,76,64,43,85,56,56,74,72,43,63,34,34,26,39,18,14,52,66,30,36,65,64,51,26,62,61,45,51,70,59,117,127,89,48,66,67,56,54,58,71,40,43,64,56,48,48,51,26,33,45,51,22,24,53,57,50,53,72,71,55,41,70,79,35,69,68,56,42,51,68,57,45,53,50,51,48,51,50,51,35,52,57,18,42,70,48,29,48,63,45,48,47,65,68,40,74,84,46,42,83,43,61,44,88,54,77,88,44,80,68,73,80,50,42,31,38,40,30,29,56,46,38,22,40,71,31,39,59,25,26,39,72,58,34,32,15,38,43,22,40,24,48,65,78,36,67,43,35,28,36,41,24,28,52,80,78,68,44,39,37,36,24,34,59,93,67,34,12,24,50,74,83,42,76,34,39,30,36,80,34,59,52,49,63,54,24,38,34,34,36,39,69,59,61,79,85,55,57,68,66,49,37,46,41,51,15,52,45,48,25,53,39,57,74,47,31,46,42,60,33,29,37,68,34,53,34,68,54,29,50,30,25,15,53,21,47,23,33,31,39,38,37,68,36,75,72,44,41,44,48,52,45,19,48,45,29,19,43,38,12,59,23,40,68,16,21,40,76,65,44,84,57,54,73,68,43,63,35,34,27,40,20,16,53,66,29,36,64,61,52,26,62,62,44,52,69,60,117

Foldseek 3Di:
DCDPVNVVVLAVLLQVQFQVLLVQLVVVFALPADDDDDVSLVVQLVVSQVSLCVRRVVSNCVSDPPAAEDEFPDDADFDPAAKHKYWDSKFPSSCRNNRHQPIWIKIFIDHRQATAKMWIARSVVRWIWIFGVVGAIDIVNHGAAFAPDQFQQAFEEEEEDAPPPDDPLQVVLVVLLQVLSVVGHNHYYYDGDLLSVLVCRLRRVGFKYKGQALRPSSVNNSVRSLVRNQKDKPFLQRHRDGSNDRMIMIGRHSCNVVSSVRSVVRD/DCDPVNQVVLAVLLQVQFQVLLVQLVVVFALPADDDDDVSLVVQLVVSQVSLCVRRVVSNCVSDPPAAEDEFPDDQDFDPAAKHKYWDSKFPSSCRNNRHQPIWIKIFIAHRQATAKMWIARSVVRWIWIFGVVGAIDIVNHGAAFAPDQFQQAFEEEEEDAPPPDDPLQVQLVVLLQVLSVVGHNHYYYDGDLLSVLVCRLRRVGFKYKGQYLRPSSVNNSVRSLVRNQKDKDFLQRHRDGNNDRMIMIGRHSHNVVSSVRSVVRD

Radius of gyration: 22.8 Å; Cα contacts (8 Å, |Δi|>4): 1281; chains: 2; bounding box: 48×72×53 Å

Nearest PDB structures (foldseek):
  8wip-assembly1_B  TM=8.963E-01  e=1.124E-23  Pseudomonas aeruginosa PAO1
  2czk-assembly1_A-2  TM=8.845E-01  e=3.865E-22  Homo sapiens
  2ddk-assembly1_B  TM=8.839E-01  e=5.300E-22  Homo sapiens
  2czh-assembly1_B  TM=8.891E-01  e=1.456E-21  Homo sapiens
  2czh-assembly1_A  TM=8.820E-01  e=2.917E-21  Homo sapiens